Protein AF-A0A1G7DN32-F1 (afdb_monomer)

Structure (mmCIF, N/CA/C/O backbone):
data_AF-A0A1G7DN32-F1
#
_entry.id   AF-A0A1G7DN32-F1
#
loop_
_atom_site.group_PDB
_atom_site.id
_atom_site.type_symbol
_atom_site.label_atom_id
_atom_site.label_alt_id
_atom_site.label_comp_id
_atom_site.label_asym_id
_atom_site.label_entity_id
_atom_site.label_seq_id
_atom_site.pdbx_PDB_ins_code
_atom_site.Cartn_x
_atom_site.Cartn_y
_atom_site.Cartn_z
_atom_site.occupancy
_atom_site.B_iso_or_equiv
_atom_site.auth_seq_id
_atom_site.auth_comp_id
_atom_site.auth_asym_id
_atom_site.auth_atom_id
_atom_site.pdbx_PDB_model_num
ATOM 1 N N . MET A 1 1 ? -70.453 58.403 -15.074 1.00 38.66 1 MET A N 1
ATOM 2 C CA . MET A 1 1 ? -69.648 57.808 -16.164 1.00 38.66 1 MET A CA 1
ATOM 3 C C . MET A 1 1 ? -68.214 57.725 -15.660 1.00 38.66 1 MET A C 1
ATOM 5 O O . MET A 1 1 ? -67.715 58.755 -15.242 1.00 38.66 1 MET A O 1
ATOM 9 N N . VAL A 1 2 ? -67.699 56.536 -15.312 1.00 35.12 2 VAL A N 1
ATOM 10 C CA . VAL A 1 2 ? -66.774 55.696 -16.129 1.00 35.12 2 VAL A CA 1
ATOM 11 C C . VAL A 1 2 ? -65.652 56.561 -16.759 1.00 35.12 2 VAL A C 1
ATOM 13 O O . VAL A 1 2 ? -65.988 57.512 -17.446 1.00 35.12 2 VAL A O 1
ATOM 16 N N . LEU A 1 3 ? -64.338 56.387 -16.554 1.00 33.25 3 LEU A N 1
ATOM 17 C CA . LEU A 1 3 ? -63.475 55.205 -16.705 1.00 33.25 3 LEU A CA 1
ATOM 18 C C . LEU A 1 3 ? -62.097 55.410 -16.018 1.00 33.25 3 LEU A C 1
ATOM 20 O O . LEU A 1 3 ? -61.571 56.515 -15.982 1.00 33.25 3 LEU A O 1
ATOM 24 N N . LEU A 1 4 ? -61.547 54.281 -15.559 1.00 33.97 4 LEU A N 1
ATOM 25 C CA . LEU A 1 4 ? -60.169 53.758 -15.604 1.00 33.97 4 LEU A CA 1
ATOM 26 C C . LEU A 1 4 ? -58.939 54.683 -15.786 1.00 33.97 4 LEU A C 1
ATOM 28 O O . LEU A 1 4 ? -58.768 55.315 -16.821 1.00 33.97 4 LEU A O 1
ATOM 32 N N . ALA A 1 5 ? -57.942 54.461 -14.918 1.00 37.09 5 ALA A N 1
ATOM 33 C CA . ALA A 1 5 ? -56.571 54.144 -15.341 1.00 37.09 5 ALA A CA 1
ATOM 34 C C . ALA A 1 5 ? -56.019 53.012 -14.449 1.00 37.09 5 ALA A C 1
ATOM 36 O O . ALA A 1 5 ? -55.937 53.155 -13.231 1.00 37.09 5 ALA A O 1
ATOM 37 N N . GLY A 1 6 ? -55.742 51.855 -15.057 1.00 34.12 6 GLY A N 1
ATOM 38 C CA . GLY A 1 6 ? -55.310 50.632 -14.378 1.00 34.12 6 GLY A CA 1
ATOM 39 C C . GLY A 1 6 ? -53.829 50.647 -13.997 1.00 34.12 6 GLY A C 1
ATOM 40 O O . GLY A 1 6 ? -52.983 51.073 -14.781 1.00 34.12 6 GLY A O 1
ATOM 41 N N . LEU A 1 7 ? -53.532 50.136 -12.801 1.00 37.56 7 LEU A N 1
ATOM 42 C CA . LEU A 1 7 ? -52.182 49.845 -12.328 1.00 37.56 7 LEU A CA 1
ATOM 43 C C . LEU A 1 7 ? -51.889 48.358 -12.588 1.00 37.56 7 LEU A C 1
ATOM 45 O O . LEU A 1 7 ? -52.622 47.488 -12.119 1.00 37.56 7 LEU A O 1
ATOM 49 N N . VAL A 1 8 ? -50.828 48.064 -13.337 1.00 36.25 8 VAL A N 1
ATOM 50 C CA . VAL A 1 8 ? -50.313 46.701 -13.523 1.00 36.25 8 VAL A CA 1
ATOM 51 C C . VAL A 1 8 ? -49.500 46.329 -12.281 1.00 36.25 8 VAL A C 1
ATOM 53 O O . VAL A 1 8 ? -48.448 46.915 -12.039 1.00 36.25 8 VAL A O 1
ATOM 56 N N . ALA A 1 9 ? -49.978 45.363 -11.494 1.00 37.44 9 ALA A N 1
ATOM 57 C CA . ALA A 1 9 ? -49.204 44.733 -10.427 1.00 37.44 9 ALA A CA 1
ATOM 58 C C . ALA A 1 9 ? -48.604 43.419 -10.950 1.00 37.44 9 ALA A C 1
ATOM 60 O O . ALA A 1 9 ? -49.330 42.495 -11.318 1.00 37.44 9 ALA A O 1
ATOM 61 N N . ALA A 1 10 ? -47.274 43.353 -11.004 1.00 35.84 10 ALA A N 1
ATOM 62 C CA . ALA A 1 10 ? -46.533 42.147 -11.344 1.00 35.84 10 ALA A CA 1
ATOM 63 C C . ALA A 1 10 ? -46.595 41.140 -10.182 1.00 35.84 10 ALA A C 1
ATOM 65 O O . ALA A 1 10 ? -46.224 41.457 -9.052 1.00 35.84 10 ALA A O 1
ATOM 66 N N . VAL A 1 11 ? -47.052 39.921 -10.466 1.00 36.25 11 VAL A N 1
ATOM 67 C CA . VAL A 1 11 ? -47.020 38.788 -9.534 1.00 36.25 11 VAL A CA 1
ATOM 68 C C . VAL A 1 11 ? -45.642 38.130 -9.629 1.00 36.25 11 VAL A C 1
ATOM 70 O O . VAL A 1 11 ? -45.314 37.530 -10.648 1.00 36.25 11 VAL A O 1
ATOM 73 N N . MET A 1 12 ? -44.837 38.230 -8.570 1.00 38.03 12 MET A N 1
ATOM 74 C CA . MET A 1 12 ? -43.634 37.410 -8.391 1.00 38.03 12 MET A CA 1
ATOM 75 C C . MET A 1 12 ? -44.001 36.178 -7.561 1.00 38.03 12 MET A C 1
ATOM 77 O O . MET A 1 12 ? -44.261 36.282 -6.363 1.00 38.03 12 MET A O 1
ATOM 81 N N . ALA A 1 13 ? -44.034 35.009 -8.199 1.00 36.94 13 ALA A N 1
ATOM 82 C CA . ALA A 1 13 ? -44.123 33.728 -7.512 1.00 36.94 13 ALA A CA 1
ATOM 83 C C . ALA A 1 13 ? -42.731 33.347 -6.982 1.00 36.94 13 ALA A C 1
ATOM 85 O O . ALA A 1 13 ? -41.841 32.996 -7.755 1.00 36.94 13 ALA A O 1
ATOM 86 N N . ALA A 1 14 ? -42.533 33.427 -5.666 1.00 38.44 14 ALA A N 1
ATOM 87 C CA . ALA A 1 14 ? -41.352 32.880 -5.010 1.00 38.44 14 ALA A CA 1
ATOM 88 C C . ALA A 1 14 ? -41.547 31.369 -4.804 1.00 38.44 14 ALA A C 1
ATOM 90 O O . ALA A 1 14 ? -42.302 30.943 -3.931 1.00 38.44 14 ALA A O 1
ATOM 91 N N . ALA A 1 15 ? -40.878 30.555 -5.620 1.00 40.19 15 ALA A N 1
ATOM 92 C CA . ALA A 1 15 ? -40.738 29.127 -5.367 1.00 40.19 15 ALA A CA 1
ATOM 93 C C . ALA A 1 15 ? -39.712 28.929 -4.239 1.00 40.19 15 ALA A C 1
ATOM 95 O O . ALA A 1 15 ? -38.515 29.139 -4.429 1.00 40.19 15 ALA A O 1
ATOM 96 N N . GLY A 1 16 ? -40.186 28.562 -3.047 1.00 34.31 16 GLY A N 1
ATOM 97 C CA . GLY A 1 16 ? -39.323 28.161 -1.941 1.00 34.31 16 GLY A CA 1
ATOM 98 C C . GLY A 1 16 ? -38.655 26.822 -2.249 1.00 34.31 16 GLY A C 1
ATOM 99 O O . GLY A 1 16 ? -39.320 25.790 -2.288 1.00 34.31 16 GLY A O 1
ATOM 100 N N . LEU A 1 17 ? -37.339 26.835 -2.461 1.00 36.78 17 LEU A N 1
ATOM 101 C CA . LEU A 1 17 ? -36.508 25.634 -2.442 1.00 36.78 17 LEU A CA 1
ATOM 102 C C . LEU A 1 17 ? -36.405 25.147 -0.992 1.00 36.78 17 LEU A C 1
ATOM 104 O O . LEU A 1 17 ? -35.674 25.715 -0.183 1.00 36.78 17 LEU A O 1
ATOM 108 N N . ALA A 1 18 ? -37.158 24.101 -0.657 1.00 35.41 18 ALA A N 1
ATOM 109 C CA . ALA A 1 18 ? -36.925 23.341 0.560 1.00 35.41 18 ALA A CA 1
ATOM 110 C C . ALA A 1 18 ? -35.609 22.566 0.395 1.00 35.41 18 ALA A C 1
ATOM 112 O O . ALA A 1 18 ? -35.538 21.599 -0.363 1.00 35.41 18 ALA A O 1
ATOM 113 N N . PHE A 1 19 ? -34.557 23.000 1.089 1.00 33.25 19 PHE A N 1
ATOM 114 C CA . PHE A 1 19 ? -33.364 22.183 1.274 1.00 33.25 19 PHE A CA 1
ATOM 115 C C . PHE A 1 19 ? -33.751 20.973 2.130 1.00 33.25 19 PHE A C 1
ATOM 117 O O . PHE A 1 19 ? -34.013 21.107 3.325 1.00 33.25 19 PHE A O 1
ATOM 124 N N . LEU A 1 20 ? -33.808 19.789 1.521 1.00 32.69 20 LEU A N 1
ATOM 125 C CA . LEU A 1 20 ? -33.805 18.540 2.272 1.00 32.69 20 LEU A CA 1
ATOM 126 C C . LEU A 1 20 ? -32.431 18.425 2.937 1.00 32.69 20 LEU A C 1
ATOM 128 O O . LEU A 1 20 ? -31.426 18.211 2.259 1.00 32.69 20 LEU A O 1
ATOM 132 N N . ALA A 1 21 ? -32.380 18.618 4.256 1.00 34.72 21 ALA A N 1
ATOM 133 C CA . ALA A 1 21 ? -31.205 18.256 5.035 1.00 34.72 21 ALA A CA 1
ATOM 134 C C . ALA A 1 21 ? -30.912 16.761 4.802 1.00 34.72 21 ALA A C 1
ATOM 136 O O . ALA A 1 21 ? -31.859 15.967 4.770 1.00 34.72 21 ALA A O 1
ATOM 137 N N . PRO A 1 22 ? -29.642 16.355 4.624 1.00 36.84 22 PRO A N 1
ATOM 138 C CA . PRO A 1 22 ? -29.310 14.946 4.491 1.00 36.84 22 PRO A CA 1
ATOM 139 C C . PRO A 1 22 ? -29.808 14.208 5.736 1.00 36.84 22 PRO A C 1
ATOM 141 O O . PRO A 1 22 ? -29.465 14.562 6.864 1.00 36.84 22 PRO A O 1
ATOM 144 N N . THR A 1 23 ? -30.664 13.207 5.537 1.00 39.03 23 THR A N 1
ATOM 145 C CA . THR A 1 23 ? -31.135 12.345 6.619 1.00 39.03 23 THR A CA 1
ATOM 146 C C . THR A 1 23 ? -29.942 11.578 7.168 1.00 39.03 23 THR A C 1
ATOM 148 O O . THR A 1 23 ? -29.306 10.828 6.426 1.00 39.03 23 THR A O 1
ATOM 151 N N . ALA A 1 24 ? -29.629 11.780 8.447 1.00 48.38 24 ALA A N 1
ATOM 152 C CA . ALA A 1 24 ? -28.578 11.035 9.121 1.00 48.38 24 ALA A CA 1
ATOM 153 C C . ALA A 1 24 ? -28.896 9.532 9.050 1.00 48.38 24 ALA A C 1
ATOM 155 O O . ALA A 1 24 ? -30.001 9.109 9.398 1.00 48.38 24 ALA A O 1
ATOM 156 N N . ALA A 1 25 ? -27.951 8.738 8.551 1.00 45.75 25 ALA A N 1
ATOM 157 C CA . ALA A 1 25 ? -28.085 7.289 8.502 1.00 45.75 25 ALA A CA 1
ATOM 158 C C . ALA A 1 25 ? -27.610 6.690 9.832 1.00 45.75 25 ALA A C 1
ATOM 160 O O . ALA A 1 25 ? -26.737 7.252 10.499 1.00 45.75 25 ALA A O 1
ATOM 161 N N . ASN A 1 26 ? -28.171 5.544 10.221 1.00 54.31 26 ASN A N 1
ATOM 162 C CA . ASN A 1 26 ? -27.610 4.775 11.330 1.00 54.31 26 ASN A CA 1
ATOM 163 C C . ASN A 1 26 ? -26.174 4.373 10.976 1.00 54.31 26 ASN A C 1
ATOM 165 O O . ASN A 1 26 ? -25.931 3.854 9.886 1.00 54.31 26 ASN A O 1
ATOM 169 N N . ALA A 1 27 ? -25.248 4.615 11.899 1.00 56.66 27 ALA A N 1
ATOM 170 C CA . ALA A 1 27 ? -23.854 4.229 11.739 1.00 56.66 27 ALA A CA 1
ATOM 171 C C . ALA A 1 27 ? -23.726 2.702 11.607 1.00 56.66 27 ALA A C 1
ATOM 173 O O . ALA A 1 27 ? -24.374 1.952 12.347 1.00 56.66 27 ALA A O 1
ATOM 174 N N . ALA A 1 28 ? -22.871 2.234 10.694 1.00 64.44 28 ALA A N 1
ATOM 175 C CA . ALA A 1 28 ? -22.525 0.818 10.577 1.00 64.44 28 ALA A CA 1
ATOM 176 C C . ALA A 1 28 ? -21.510 0.446 11.673 1.00 64.44 28 ALA A C 1
ATOM 178 O O . ALA A 1 28 ? -20.309 0.346 11.436 1.00 64.44 28 ALA A O 1
ATOM 179 N N . ILE A 1 29 ? -22.004 0.289 12.899 1.00 81.31 29 ILE A N 1
ATOM 180 C CA . ILE A 1 29 ? -21.200 -0.071 14.068 1.00 81.31 29 ILE A CA 1
ATOM 181 C C . ILE A 1 29 ? -20.890 -1.573 14.058 1.00 81.31 29 ILE A C 1
ATOM 183 O O . ILE A 1 29 ? -21.803 -2.398 14.053 1.00 81.31 29 ILE A O 1
ATOM 187 N N . ASP A 1 30 ? -19.607 -1.939 14.122 1.00 80.69 30 ASP A N 1
ATOM 188 C CA . ASP A 1 30 ? -19.180 -3.319 14.367 1.00 80.69 30 ASP A CA 1
ATOM 189 C C . ASP A 1 30 ? -19.157 -3.591 15.874 1.00 80.69 30 ASP A C 1
ATOM 191 O O . ASP A 1 3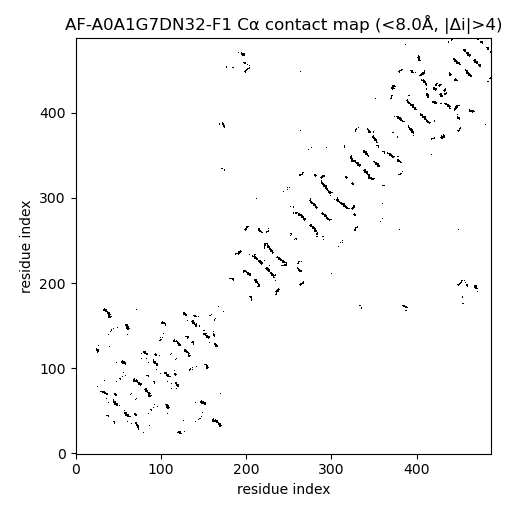0 ? -18.254 -3.182 16.605 1.00 80.69 30 ASP A O 1
ATOM 195 N N . THR A 1 31 ? -20.159 -4.321 16.357 1.00 85.69 31 THR A N 1
ATOM 196 C CA . THR A 1 31 ? -20.294 -4.674 17.777 1.00 85.69 31 THR A CA 1
ATOM 197 C C . THR A 1 31 ? -19.224 -5.653 18.277 1.00 85.69 31 THR A C 1
ATOM 199 O O . THR A 1 31 ? -19.143 -5.908 19.479 1.00 85.69 31 THR A O 1
ATOM 202 N N . ASN A 1 32 ? -18.400 -6.219 17.387 1.00 76.56 32 ASN A N 1
ATOM 203 C CA . ASN A 1 32 ? -17.268 -7.073 17.759 1.00 76.56 32 ASN A CA 1
ATOM 204 C C . ASN A 1 32 ? -15.972 -6.278 17.978 1.00 76.56 32 ASN A C 1
ATOM 206 O O . ASN A 1 32 ? -15.017 -6.816 18.544 1.00 76.56 32 ASN A O 1
ATOM 210 N N . ALA A 1 33 ? -15.935 -5.008 17.570 1.00 78.50 33 ALA A N 1
ATOM 211 C CA . ALA A 1 33 ? -14.782 -4.137 17.729 1.00 78.50 33 ALA A CA 1
ATOM 212 C C . ALA A 1 33 ? -14.848 -3.321 19.032 1.00 78.50 33 ALA A C 1
ATOM 214 O O . ALA A 1 33 ? -15.914 -3.004 19.562 1.00 78.50 33 ALA A O 1
ATOM 215 N N . ASN A 1 34 ? -13.675 -2.954 19.549 1.00 84.69 34 ASN A N 1
ATOM 216 C CA . ASN A 1 34 ? -13.550 -1.832 20.481 1.00 84.69 34 ASN A CA 1
ATOM 217 C C . ASN A 1 34 ? -13.153 -0.599 19.667 1.00 84.69 34 ASN A C 1
ATOM 219 O O . ASN A 1 34 ? -12.606 -0.750 18.584 1.00 84.69 34 ASN A O 1
ATOM 223 N N . TYR A 1 35 ? -13.383 0.598 20.180 1.00 92.31 35 TYR A N 1
ATOM 224 C CA . TYR A 1 35 ? -13.166 1.868 19.503 1.00 92.31 35 TYR A CA 1
ATOM 225 C C . TYR A 1 35 ? -12.522 2.876 20.449 1.00 92.31 35 TYR A C 1
ATOM 227 O O . TYR A 1 35 ? -12.840 2.910 21.637 1.00 92.31 35 TYR A O 1
ATOM 235 N N . VAL A 1 36 ? -11.663 3.729 19.903 1.00 93.00 36 VAL A N 1
ATOM 236 C CA . VAL A 1 36 ? -11.293 5.018 20.490 1.00 93.00 36 VAL A CA 1
ATOM 237 C C . VAL A 1 36 ? -12.192 6.074 19.854 1.00 93.00 36 VAL A C 1
ATOM 239 O O . VAL A 1 36 ? -12.296 6.138 18.626 1.00 93.00 36 VAL A O 1
ATOM 242 N N . LEU A 1 37 ? -12.866 6.873 20.682 1.00 97.12 37 LEU A N 1
ATOM 243 C CA . LEU A 1 37 ? -13.773 7.926 20.229 1.00 97.12 37 LEU A CA 1
ATOM 244 C C . LEU A 1 37 ? -13.088 9.279 20.377 1.00 97.12 37 LEU A C 1
ATOM 246 O O . LEU A 1 37 ? -12.858 9.730 21.498 1.00 97.12 37 LEU A O 1
ATOM 250 N N . THR A 1 38 ? -12.783 9.922 19.256 1.00 94.38 38 THR A N 1
ATOM 251 C CA . THR A 1 38 ? -12.077 11.207 19.215 1.00 94.38 38 THR A CA 1
ATOM 252 C C . THR A 1 38 ? -13.065 12.336 18.964 1.00 94.38 38 THR A C 1
ATOM 254 O O . THR A 1 38 ? -13.769 12.326 17.955 1.00 94.38 38 THR A O 1
ATOM 257 N N . SER A 1 39 ? -13.105 13.327 19.850 1.00 93.56 39 SER A N 1
ATOM 258 C CA . SER A 1 39 ? -13.889 14.550 19.670 1.00 93.56 39 SER A CA 1
ATOM 259 C C . SER A 1 39 ? -13.455 15.287 18.403 1.00 93.56 39 SER A C 1
ATOM 261 O O . SER A 1 39 ? -12.276 15.612 18.243 1.00 93.56 39 SER A O 1
ATOM 263 N N . ARG A 1 40 ? -14.404 15.608 17.515 1.00 94.38 40 ARG A N 1
ATOM 264 C CA . ARG A 1 40 ? -14.138 16.441 16.331 1.00 94.38 40 ARG A CA 1
ATOM 265 C C . ARG A 1 40 ? -13.705 17.855 16.721 1.00 94.38 40 ARG A C 1
ATOM 267 O O . ARG A 1 40 ? -12.957 18.485 15.983 1.00 94.38 40 ARG A O 1
ATOM 274 N N . HIS A 1 41 ? -14.189 18.356 17.856 1.00 90.44 41 HIS A N 1
ATOM 275 C CA . HIS A 1 41 ? -13.895 19.706 18.334 1.00 90.44 41 HIS A CA 1
ATOM 276 C C . HIS A 1 41 ? -12.476 19.855 18.884 1.00 90.44 41 HIS A C 1
ATOM 278 O O . HIS A 1 41 ? -11.766 20.781 18.507 1.00 90.44 41 HIS A O 1
ATOM 284 N N . SER A 1 42 ? -12.061 18.955 19.776 1.00 84.69 42 SER A N 1
ATOM 285 C CA . SER A 1 42 ? -10.810 19.099 20.535 1.00 84.69 42 SER A CA 1
ATOM 286 C C . SER A 1 42 ? -9.685 18.175 20.068 1.00 84.69 42 SER A C 1
ATOM 288 O O . SER A 1 42 ? -8.533 18.404 20.423 1.00 84.69 42 SER A O 1
ATOM 290 N N . GLY A 1 43 ? -9.994 17.108 19.324 1.00 86.38 43 GLY A N 1
ATOM 291 C CA . GLY A 1 43 ? -9.039 16.043 19.001 1.00 86.38 43 GLY A CA 1
ATOM 292 C C . GLY A 1 43 ? -8.691 15.124 20.181 1.00 86.38 43 GLY A C 1
ATOM 293 O O . GLY A 1 43 ? -7.915 14.185 20.012 1.00 86.38 43 GLY A O 1
ATOM 294 N N . LEU A 1 44 ? -9.263 15.363 21.366 1.00 91.75 44 LEU A N 1
ATOM 295 C CA . LEU A 1 44 ? -9.092 14.523 22.551 1.00 91.75 44 LEU A CA 1
ATOM 296 C C . LEU A 1 44 ? -10.051 13.331 22.520 1.00 91.75 44 LEU A C 1
ATOM 298 O O . LEU A 1 44 ? -11.080 13.358 21.838 1.00 91.75 44 LEU A O 1
ATOM 302 N N . VAL A 1 45 ? -9.714 12.278 23.261 1.00 97.88 45 VAL A N 1
ATOM 303 C CA . VAL A 1 45 ? -10.452 11.010 23.230 1.00 97.88 45 VAL A CA 1
ATOM 304 C C . VAL A 1 45 ? -11.287 10.811 24.481 1.00 97.88 45 VAL A C 1
ATOM 306 O O . VAL A 1 45 ? -10.949 11.339 25.537 1.00 97.88 45 VAL A O 1
ATOM 309 N N . PHE A 1 46 ? -12.359 10.029 24.369 1.00 98.50 46 PHE A N 1
ATOM 310 C CA . PHE A 1 46 ? -13.092 9.533 25.532 1.00 98.50 46 PHE A CA 1
ATOM 311 C C . PHE A 1 46 ? -12.155 8.819 26.504 1.00 98.50 46 PHE A C 1
ATOM 313 O O . PHE A 1 46 ? -11.346 7.985 26.100 1.00 98.50 46 PHE A O 1
ATOM 320 N N . ASP A 1 47 ? -12.309 9.121 27.787 1.00 98.50 47 ASP A N 1
ATOM 321 C CA . ASP A 1 47 ? -11.522 8.552 28.870 1.00 98.50 47 ASP A CA 1
ATOM 322 C C . ASP A 1 47 ? -12.400 8.434 30.126 1.00 98.50 47 ASP A C 1
ATOM 324 O O . ASP A 1 47 ? -13.163 9.345 30.459 1.00 98.50 47 ASP A O 1
ATOM 328 N N . ILE A 1 48 ? -12.340 7.283 30.796 1.00 98.56 48 ILE A N 1
ATOM 329 C CA . ILE A 1 48 ? -12.926 7.124 32.129 1.00 98.56 48 ILE A CA 1
ATOM 330 C C . ILE A 1 48 ? -11.956 7.688 33.163 1.00 98.56 48 ILE A C 1
ATOM 332 O O . ILE A 1 48 ? -10.881 7.117 33.364 1.00 98.56 48 ILE A O 1
ATOM 336 N N . ASP A 1 49 ? -12.381 8.747 33.855 1.00 97.81 49 ASP A N 1
ATOM 337 C CA . ASP A 1 49 ? -11.531 9.525 34.755 1.00 97.81 49 ASP A CA 1
ATOM 338 C C . ASP A 1 49 ? -10.797 8.650 35.787 1.00 97.81 49 ASP A C 1
ATOM 340 O O . ASP A 1 49 ? -11.369 7.760 36.434 1.00 97.81 49 ASP A O 1
ATOM 344 N N . GLY A 1 50 ? -9.487 8.877 35.888 1.00 92.88 50 GLY A N 1
ATOM 345 C CA . GLY A 1 50 ? -8.567 8.117 36.732 1.00 92.88 50 GLY A CA 1
ATOM 346 C C . GLY A 1 50 ? -8.483 6.618 36.421 1.00 92.88 50 GLY A C 1
ATOM 347 O O . GLY A 1 50 ? -8.029 5.864 37.281 1.00 92.88 50 GLY A O 1
ATOM 348 N N . ALA A 1 51 ? -8.959 6.166 35.253 1.00 92.88 51 ALA A N 1
ATOM 349 C CA . ALA A 1 51 ? -9.171 4.753 34.932 1.00 92.88 51 ALA A CA 1
ATOM 350 C C . ALA A 1 51 ? -9.950 4.010 36.034 1.00 92.88 51 ALA A C 1
ATOM 352 O O . ALA A 1 51 ? -9.720 2.830 36.296 1.00 92.88 51 ALA A O 1
ATOM 353 N N . SER A 1 52 ? -10.868 4.699 36.717 1.00 97.12 52 SER A N 1
ATOM 354 C CA . SER A 1 52 ? -11.651 4.107 37.797 1.00 97.12 52 SER A CA 1
ATOM 355 C C . SER A 1 52 ? -12.491 2.939 37.277 1.00 97.12 52 SER A C 1
ATOM 357 O O . SER A 1 52 ? -12.995 2.963 36.154 1.00 97.12 52 SER A O 1
ATOM 359 N N . ALA A 1 53 ? -12.669 1.900 38.092 1.00 93.75 53 ALA A N 1
ATOM 360 C CA . ALA A 1 53 ? -13.594 0.803 37.803 1.00 93.75 53 ALA A CA 1
ATOM 361 C C . ALA A 1 53 ? -14.929 0.952 38.550 1.00 93.75 53 ALA A C 1
ATOM 363 O O . ALA A 1 53 ? -15.764 0.054 38.467 1.00 93.75 53 ALA A O 1
ATOM 364 N N . ASN A 1 54 ? -15.138 2.042 39.291 1.00 97.00 54 ASN A N 1
ATOM 365 C CA . ASN A 1 54 ? -16.335 2.247 40.104 1.00 97.00 54 ASN A CA 1
ATOM 366 C C . ASN A 1 54 ? -17.497 2.820 39.283 1.00 97.00 54 ASN A C 1
ATOM 368 O O . ASN A 1 54 ? -17.285 3.547 38.309 1.00 97.00 54 ASN A O 1
ATOM 372 N N . ASP A 1 55 ? -18.714 2.505 39.726 1.00 98.06 55 ASP A N 1
ATOM 373 C CA . ASP A 1 55 ? -19.934 3.201 39.307 1.00 98.06 55 ASP A CA 1
ATOM 374 C C . ASP A 1 55 ? -19.828 4.696 39.649 1.00 98.06 55 ASP A C 1
ATOM 376 O O . ASP A 1 55 ? -19.198 5.079 40.643 1.00 98.06 55 ASP A O 1
ATOM 380 N N . GLY A 1 56 ? -20.385 5.547 38.793 1.00 97.31 56 GLY A N 1
ATOM 381 C CA . GLY A 1 56 ? -20.341 6.999 38.933 1.00 97.31 56 GLY A CA 1
ATOM 382 C C . GLY A 1 56 ? -19.034 7.661 38.491 1.00 97.31 56 GLY A C 1
ATOM 383 O O . GLY A 1 56 ? -18.932 8.885 38.585 1.00 97.31 56 GLY A O 1
ATOM 384 N N . ALA A 1 57 ? -18.037 6.912 38.000 1.00 98.38 57 ALA A N 1
ATOM 385 C CA . ALA A 1 57 ? -16.835 7.533 37.442 1.00 98.38 57 ALA A CA 1
ATOM 386 C C . ALA A 1 57 ? -17.179 8.305 36.159 1.00 98.38 57 ALA A C 1
ATOM 388 O O . ALA A 1 57 ? -17.846 7.776 35.265 1.00 98.38 57 ALA A O 1
ATOM 389 N N . GLY A 1 58 ? -16.730 9.558 36.087 1.00 98.50 58 GLY A N 1
ATOM 390 C CA . GLY A 1 58 ? -17.051 10.468 34.994 1.00 98.50 58 GLY A CA 1
ATOM 391 C C . GLY A 1 58 ? -16.400 10.065 33.676 1.00 98.50 58 GLY A C 1
ATOM 392 O O . GLY A 1 58 ? -15.243 9.645 33.640 1.00 98.50 58 GLY A O 1
ATOM 393 N N . LEU A 1 59 ? -17.142 10.247 32.587 1.00 98.75 59 LEU A N 1
ATOM 394 C CA . LEU A 1 59 ? -16.571 10.297 31.253 1.00 98.75 59 LEU A CA 1
ATOM 395 C C . LEU A 1 59 ? -16.003 11.699 31.010 1.00 98.75 59 LEU A C 1
ATOM 397 O O . LEU A 1 59 ? -16.711 12.708 31.102 1.00 98.75 59 LEU A O 1
ATOM 401 N N . ILE A 1 60 ? -14.726 11.754 30.670 1.00 98.81 60 ILE A N 1
ATOM 402 C CA . ILE A 1 60 ? -14.005 12.975 30.323 1.00 98.81 60 ILE A CA 1
ATOM 403 C C . ILE A 1 60 ? -13.384 12.827 28.931 1.00 98.81 60 ILE A C 1
ATOM 405 O O . ILE A 1 60 ? -13.393 11.749 28.334 1.00 98.81 60 ILE A O 1
ATOM 409 N N . GLN A 1 61 ? -12.843 13.922 28.408 1.00 97.81 61 GLN A N 1
ATOM 410 C CA . GLN A 1 61 ? -11.892 13.881 27.307 1.00 97.81 61 GLN A CA 1
ATOM 411 C C . GLN A 1 61 ? -10.459 13.953 27.844 1.00 97.81 61 GLN A C 1
ATOM 413 O O . GLN A 1 61 ? -10.165 14.742 28.746 1.00 97.81 61 GLN A O 1
ATOM 418 N N . TRP A 1 62 ? -9.550 13.171 27.272 1.00 95.38 62 TRP A N 1
ATOM 419 C CA . TRP A 1 62 ? -8.142 13.159 27.661 1.00 95.38 62 TRP A CA 1
ATOM 420 C C . TRP A 1 62 ? -7.214 13.005 26.456 1.00 95.38 62 TRP A C 1
ATOM 422 O O . TRP A 1 62 ? -7.645 12.705 25.339 1.00 95.38 62 TRP A O 1
ATOM 432 N N . ASN A 1 63 ? -5.917 13.219 26.685 1.00 83.44 63 ASN A N 1
ATOM 433 C CA . ASN A 1 63 ? -4.891 12.920 25.692 1.00 83.44 63 ASN A CA 1
ATOM 434 C C . ASN A 1 63 ? -4.926 11.432 25.347 1.00 83.44 63 ASN A C 1
ATOM 436 O O . ASN A 1 63 ? -4.996 10.584 26.240 1.00 83.44 63 ASN A O 1
ATOM 440 N N . ARG A 1 64 ? -4.837 11.109 24.057 1.00 88.75 64 ARG A N 1
ATOM 441 C CA . ARG A 1 64 ? -4.818 9.721 23.605 1.00 88.75 64 ARG A CA 1
ATOM 442 C C . ARG A 1 64 ? -3.554 9.019 24.100 1.00 88.75 64 ARG A C 1
ATOM 444 O O . ARG A 1 64 ? -2.443 9.434 23.789 1.00 88.75 64 ARG A O 1
ATOM 451 N N . THR A 1 65 ? -3.749 7.951 24.861 1.00 76.56 65 THR A N 1
ATOM 452 C CA . THR A 1 65 ? -2.704 7.038 25.349 1.00 76.56 65 THR A CA 1
ATOM 453 C C . THR A 1 65 ? -2.923 5.605 24.865 1.00 76.56 65 THR A C 1
ATOM 455 O O . THR A 1 65 ? -2.096 4.739 25.132 1.00 76.56 65 THR A O 1
ATOM 458 N N . ASP A 1 66 ? -4.059 5.347 24.203 1.00 79.69 66 ASP A N 1
ATOM 459 C CA . ASP A 1 66 ? -4.540 4.014 23.826 1.00 79.69 66 ASP A CA 1
ATOM 460 C C . ASP A 1 66 ? -4.676 3.049 25.021 1.00 79.69 66 ASP A C 1
ATOM 462 O O . ASP A 1 66 ? -4.807 1.836 24.840 1.00 79.69 66 ASP A O 1
ATOM 466 N N . ALA A 1 67 ? -4.713 3.570 26.252 1.00 77.56 67 ALA A N 1
ATOM 467 C CA . ALA A 1 67 ? -4.989 2.789 27.448 1.00 77.56 67 ALA A CA 1
ATOM 468 C C . ALA A 1 67 ? -6.404 2.188 27.406 1.00 77.56 67 ALA A C 1
ATOM 470 O O . ALA A 1 67 ? -7.319 2.709 26.770 1.00 77.56 67 ALA A O 1
ATOM 471 N N . VAL A 1 68 ? -6.612 1.072 28.107 1.00 81.88 68 VAL A N 1
ATOM 472 C CA . VAL A 1 68 ? -7.876 0.313 28.047 1.00 81.88 68 VAL A CA 1
ATOM 473 C C . VAL A 1 68 ? -9.100 1.096 28.545 1.00 81.88 68 VAL A C 1
ATOM 475 O O . VAL A 1 68 ? -10.220 0.770 28.156 1.00 81.88 68 VAL A O 1
ATOM 478 N N . ASN A 1 69 ? -8.916 2.129 29.375 1.00 93.38 69 ASN A N 1
ATOM 479 C CA . ASN A 1 69 ? -9.976 3.038 29.836 1.00 93.38 69 ASN A CA 1
ATOM 480 C C . ASN A 1 69 ? -10.405 4.067 28.771 1.00 93.38 69 ASN A C 1
ATOM 482 O O . ASN A 1 69 ? -11.427 4.721 28.959 1.00 93.38 69 ASN A O 1
ATOM 486 N N . GLN A 1 70 ? -9.674 4.169 27.655 1.00 97.75 70 GLN A N 1
ATOM 487 C CA . GLN A 1 70 ? -10.003 5.000 26.485 1.00 97.75 70 GLN A CA 1
ATOM 488 C C . GLN A 1 70 ? -10.657 4.204 25.345 1.00 97.75 70 GLN A C 1
ATOM 490 O O . GLN A 1 70 ? -10.829 4.701 24.232 1.00 97.75 70 GLN A O 1
ATOM 495 N N . GLN A 1 71 ? -10.988 2.938 25.599 1.00 96.06 71 GLN A N 1
ATOM 496 C CA . GLN A 1 71 ? -11.473 2.009 24.591 1.00 96.06 71 GLN A CA 1
ATOM 497 C C . GLN A 1 71 ? -12.881 1.547 24.940 1.00 96.06 71 GLN A C 1
ATOM 499 O O . GLN A 1 71 ? -13.143 1.119 26.065 1.00 96.06 71 GLN A O 1
ATOM 504 N N . PHE A 1 72 ? -13.782 1.600 23.966 1.00 97.75 72 PHE A N 1
ATOM 505 C CA . PHE A 1 72 ? -15.201 1.339 24.168 1.00 97.75 72 PHE A CA 1
ATOM 506 C C . PHE A 1 72 ? -15.750 0.441 23.071 1.00 97.75 72 PHE A C 1
ATOM 508 O O . PHE A 1 72 ? -15.424 0.621 21.906 1.00 97.75 72 PHE A O 1
ATOM 515 N N . ARG A 1 73 ? -16.621 -0.504 23.407 1.00 93.88 73 ARG A N 1
ATOM 516 C CA . ARG A 1 73 ? -17.368 -1.287 22.415 1.00 93.88 73 ARG A CA 1
ATOM 517 C C . ARG A 1 73 ? -18.850 -0.980 22.489 1.00 93.88 73 ARG A C 1
ATOM 519 O O . ARG A 1 73 ? -19.365 -0.600 23.540 1.00 93.88 73 ARG A O 1
ATOM 526 N N . PHE A 1 74 ? -19.542 -1.205 21.387 1.00 96.44 74 PHE A N 1
ATOM 527 C CA . PHE A 1 74 ? -20.983 -1.033 21.316 1.00 96.44 74 PHE A CA 1
ATOM 528 C C . PHE A 1 74 ? -21.672 -2.376 21.523 1.00 96.44 74 PHE A C 1
ATOM 530 O O . PHE A 1 74 ? -21.390 -3.347 20.826 1.00 96.44 74 PHE A O 1
ATOM 537 N N . VAL A 1 75 ? -22.575 -2.429 22.496 1.00 92.50 75 VAL A N 1
ATOM 538 C CA . VAL A 1 75 ? -23.394 -3.605 22.785 1.00 92.50 75 VAL A CA 1
ATOM 539 C C . VAL A 1 75 ? -24.814 -3.307 22.336 1.00 92.50 75 VAL A C 1
ATOM 541 O O . VAL A 1 75 ? -25.431 -2.377 22.858 1.00 92.50 75 VAL A O 1
ATOM 544 N N . ASP A 1 76 ? -25.331 -4.089 21.390 1.00 92.44 76 ASP A N 1
ATOM 545 C CA . ASP A 1 76 ? -26.705 -3.940 20.905 1.00 92.44 76 ASP A CA 1
ATOM 546 C C . ASP A 1 76 ? -27.712 -4.015 22.073 1.00 92.44 76 ASP A C 1
ATOM 548 O O . ASP A 1 76 ? -27.612 -4.858 22.977 1.00 92.44 76 ASP A O 1
ATOM 552 N N . ALA A 1 77 ? -28.651 -3.073 22.085 1.00 91.94 77 ALA A N 1
ATOM 553 C CA . ALA A 1 77 ? -29.762 -2.988 23.028 1.00 91.94 77 ALA A CA 1
ATOM 554 C C . ALA A 1 77 ? -31.130 -3.159 22.335 1.00 91.94 77 ALA A C 1
ATOM 556 O O . ALA A 1 77 ? -32.168 -3.076 22.997 1.00 91.94 77 ALA A O 1
ATOM 557 N N . GLY A 1 78 ? -31.135 -3.430 21.025 1.00 88.69 78 GLY A N 1
ATOM 558 C CA . GLY A 1 78 ? -32.313 -3.606 20.186 1.00 88.69 78 GLY A CA 1
ATOM 559 C C . GLY A 1 78 ? -32.910 -2.285 19.698 1.00 88.69 78 GLY A C 1
ATOM 560 O O . GLY A 1 78 ? -32.750 -1.228 20.306 1.00 88.69 78 GLY A O 1
ATOM 561 N N . GLY A 1 79 ? -33.638 -2.338 18.578 1.00 88.50 79 GLY A N 1
ATOM 562 C CA . GLY A 1 79 ? -34.387 -1.188 18.052 1.00 88.50 79 GLY A CA 1
ATOM 563 C C . GLY A 1 79 ? -33.523 -0.007 17.590 1.00 88.50 79 GLY A C 1
ATOM 564 O O . GLY A 1 79 ? -34.008 1.119 17.600 1.00 88.50 79 GLY A O 1
ATOM 565 N N . GLY A 1 80 ? -32.260 -0.253 17.218 1.00 88.81 80 GLY A N 1
ATOM 566 C CA . GLY A 1 80 ? -31.311 0.782 16.783 1.00 88.81 80 GLY A CA 1
ATOM 567 C C . GLY A 1 80 ? -30.554 1.480 17.919 1.00 88.81 80 GLY A C 1
ATOM 568 O O . GLY A 1 80 ? -29.882 2.481 17.676 1.00 88.81 80 GLY A O 1
ATOM 569 N N . TYR A 1 81 ? -30.658 0.970 19.148 1.00 96.25 81 TYR A N 1
ATOM 570 C CA . TYR A 1 81 ? -29.955 1.502 20.312 1.00 96.25 81 TYR A CA 1
ATOM 571 C C . TYR A 1 81 ? -28.768 0.628 20.709 1.00 96.25 81 TYR A C 1
ATOM 573 O O . TYR A 1 81 ? -28.821 -0.597 20.627 1.00 96.25 81 TYR A O 1
ATOM 581 N N . TYR A 1 82 ? -27.736 1.268 21.246 1.00 97.56 82 TYR A N 1
ATOM 582 C CA . TYR A 1 82 ? -26.537 0.629 21.767 1.00 97.56 82 TYR A CA 1
ATOM 583 C C . TYR A 1 82 ? -26.268 1.073 23.199 1.00 97.56 82 TYR A C 1
ATOM 585 O O . TYR A 1 82 ? -26.539 2.210 23.583 1.00 97.56 82 TYR A O 1
ATOM 593 N N . ARG A 1 83 ? -25.656 0.192 23.981 1.00 98.31 83 ARG A N 1
ATOM 594 C CA . ARG A 1 83 ? -24.932 0.561 25.196 1.00 98.31 83 ARG A CA 1
ATOM 595 C C . ARG A 1 83 ? -23.458 0.714 24.848 1.00 98.31 83 ARG A C 1
ATOM 597 O O . ARG A 1 83 ? -22.879 -0.179 24.231 1.00 98.31 83 ARG A O 1
ATOM 604 N N . ILE A 1 84 ? -22.849 1.821 25.256 1.00 98.50 84 ILE A N 1
ATOM 605 C CA . ILE A 1 84 ? -21.425 2.084 25.024 1.00 98.50 84 ILE A CA 1
ATOM 606 C C . ILE A 1 84 ? -20.661 1.551 26.233 1.00 98.50 84 ILE A C 1
ATOM 608 O O . ILE A 1 84 ? -20.761 2.115 27.318 1.00 98.50 84 ILE A O 1
ATOM 612 N N . GLN A 1 85 ? -19.956 0.435 26.075 1.00 97.75 85 GLN A N 1
ATOM 613 C CA . GLN A 1 85 ? -19.299 -0.283 27.163 1.00 97.75 85 GLN A CA 1
ATOM 614 C C . GLN A 1 85 ? -17.801 0.019 27.195 1.00 97.75 85 GLN A C 1
ATOM 616 O O . GLN A 1 85 ? -17.114 -0.205 26.202 1.00 97.75 85 GLN A O 1
ATOM 621 N N . SER A 1 86 ? -17.278 0.460 28.338 1.00 95.94 86 SER A N 1
ATOM 622 C CA . SER A 1 86 ? -15.836 0.607 28.553 1.00 95.94 86 SER A CA 1
ATOM 623 C C . SER A 1 86 ? -15.150 -0.762 28.551 1.00 95.94 86 SER A C 1
ATOM 625 O O . SER A 1 86 ? -15.577 -1.682 29.256 1.00 95.94 86 SER A O 1
ATOM 627 N N . ARG A 1 87 ? -14.064 -0.899 27.782 1.00 91.81 87 ARG A N 1
ATOM 628 C CA . ARG A 1 87 ? -13.254 -2.124 27.702 1.00 91.81 87 ARG A CA 1
ATOM 629 C C . ARG A 1 87 ? -12.562 -2.432 29.027 1.00 91.81 87 ARG A C 1
ATOM 631 O O . ARG A 1 87 ? -12.430 -3.599 29.378 1.00 91.81 87 ARG A O 1
ATOM 638 N N . HIS A 1 88 ? -12.129 -1.397 29.747 1.00 87.50 88 HIS A N 1
ATOM 639 C CA . HIS A 1 88 ? -11.435 -1.528 31.026 1.00 87.50 88 HIS A CA 1
ATOM 640 C C . HIS A 1 88 ? -12.318 -2.150 32.116 1.00 87.50 88 HIS A C 1
ATOM 642 O O . HIS A 1 88 ? -11.921 -3.121 32.754 1.00 87.50 88 HIS A O 1
ATOM 648 N N . SER A 1 89 ? -13.512 -1.598 32.333 1.00 94.25 89 SER A N 1
ATOM 649 C CA . SER A 1 89 ? -14.358 -1.952 33.480 1.00 94.25 89 SER A CA 1
ATOM 650 C C . SER A 1 89 ? -15.508 -2.901 33.140 1.00 94.25 89 SER A C 1
ATOM 652 O O . SER A 1 89 ? -16.129 -3.459 34.045 1.00 94.25 89 SER A O 1
ATOM 654 N N . GLY A 1 90 ? -15.859 -3.040 31.857 1.00 91.88 90 GLY A N 1
ATOM 655 C CA . GLY A 1 90 ? -17.080 -3.718 31.421 1.00 91.88 90 GLY A CA 1
ATOM 656 C C . GLY A 1 90 ? -18.374 -2.965 31.771 1.00 91.88 90 GLY A C 1
ATOM 657 O O . GLY A 1 90 ? -19.462 -3.502 31.560 1.00 91.88 90 GLY A O 1
ATOM 658 N N . LYS A 1 91 ? -18.294 -1.737 32.292 1.00 98.06 91 LYS A N 1
ATOM 659 C CA . LYS A 1 91 ? -19.452 -0.881 32.597 1.00 98.06 91 LYS A CA 1
ATOM 660 C C . LYS A 1 91 ? -19.884 -0.076 31.380 1.00 98.06 91 LYS A C 1
ATOM 662 O O . LYS A 1 91 ? -19.128 0.043 30.417 1.00 98.06 91 LYS A O 1
ATOM 667 N N . VAL A 1 92 ? -21.104 0.453 31.402 1.00 98.81 92 VAL A N 1
ATOM 668 C CA . VAL A 1 92 ? -21.693 1.180 30.268 1.00 98.81 92 VAL A CA 1
ATOM 669 C C . VAL A 1 92 ? -21.905 2.649 30.592 1.00 98.81 92 VAL A C 1
ATOM 671 O O . VAL A 1 92 ? -22.137 2.999 31.744 1.00 98.81 92 VAL A O 1
ATOM 674 N N . LEU A 1 93 ? -21.834 3.503 29.575 1.00 98.75 93 LEU A N 1
ATOM 675 C CA . LEU A 1 93 ? -22.105 4.928 29.720 1.00 98.75 93 LEU A CA 1
ATOM 676 C C . LEU A 1 93 ? -23.596 5.182 29.949 1.00 98.75 93 LEU A C 1
ATOM 678 O O . LEU A 1 93 ? -24.432 4.732 29.160 1.00 98.75 93 LEU A O 1
ATOM 682 N N . GLY A 1 94 ? -23.907 5.949 30.989 1.00 98.44 94 GLY A N 1
ATOM 683 C CA . GLY A 1 94 ? -25.255 6.371 31.349 1.00 98.44 94 GLY A CA 1
ATOM 684 C C . GLY A 1 94 ? -25.293 7.798 31.887 1.00 98.44 94 GLY A C 1
ATOM 685 O O . GLY A 1 94 ? -24.260 8.439 32.107 1.00 98.44 94 GLY A O 1
ATOM 686 N N . LEU A 1 95 ? -26.505 8.311 32.079 1.00 98.44 95 LEU A N 1
ATOM 687 C CA . LEU A 1 95 ? -26.720 9.630 32.669 1.00 98.44 95 LEU A CA 1
ATOM 688 C C . LEU A 1 95 ? -26.682 9.512 34.188 1.00 98.44 95 LEU A C 1
ATOM 690 O O . LEU A 1 95 ? -27.460 8.756 34.772 1.00 98.44 95 LEU A O 1
ATOM 694 N N . GLN A 1 96 ? -25.818 10.290 34.841 1.00 97.62 96 GLN A N 1
ATOM 695 C CA . GLN A 1 96 ? -25.704 10.251 36.296 1.00 97.62 96 GLN A CA 1
ATOM 696 C C . GLN A 1 96 ? -27.061 10.556 36.946 1.00 97.62 96 GLN A C 1
ATOM 698 O O . GLN A 1 96 ? -27.678 11.588 36.664 1.00 97.62 96 GLN A O 1
ATOM 703 N N . ASN A 1 97 ? -27.532 9.653 37.812 1.00 96.69 97 ASN A N 1
ATOM 704 C CA . ASN A 1 97 ? -28.850 9.728 38.455 1.00 96.69 97 ASN A CA 1
ATOM 705 C C . ASN A 1 97 ? -30.027 9.876 37.466 1.00 96.69 97 ASN A C 1
ATOM 707 O O . ASN A 1 97 ? -31.038 10.484 37.813 1.00 96.69 97 ASN A O 1
ATOM 711 N N . GLN A 1 98 ? -29.890 9.380 36.228 1.00 97.44 98 GLN A N 1
ATOM 712 C CA . GLN A 1 98 ? -30.881 9.526 35.148 1.00 97.44 98 GLN A CA 1
ATOM 713 C C . GLN A 1 98 ? -31.282 10.984 34.863 1.00 97.44 98 GLN A C 1
ATOM 715 O O . GLN A 1 98 ? -32.367 11.261 34.353 1.00 97.44 98 GLN A O 1
ATOM 720 N N . ASN A 1 99 ? -30.411 11.938 35.193 1.00 98.00 99 ASN A N 1
ATOM 721 C CA . ASN A 1 99 ? -30.693 13.354 35.022 1.00 98.00 99 ASN A CA 1
ATOM 722 C C . ASN A 1 99 ? -30.793 13.692 33.528 1.00 98.00 99 ASN A C 1
ATOM 724 O O . ASN A 1 99 ? -29.822 13.533 32.797 1.00 98.00 99 ASN A O 1
ATOM 728 N N . THR A 1 100 ? -31.951 14.180 33.075 1.00 98.25 100 THR A N 1
ATOM 729 C CA . THR A 1 100 ? -32.222 14.524 31.668 1.00 98.25 100 THR A CA 1
ATOM 730 C C . THR A 1 100 ? -31.956 15.993 31.324 1.00 98.25 100 THR A C 1
ATOM 732 O O . THR A 1 100 ? -32.290 16.426 30.218 1.00 98.25 100 THR A O 1
ATOM 735 N N . ALA A 1 101 ? -31.424 16.787 32.255 1.00 98.31 101 ALA A N 1
ATOM 736 C CA . ALA A 1 101 ? -31.110 18.193 32.029 1.00 98.31 101 ALA A CA 1
ATOM 737 C C . ALA A 1 101 ? -29.887 18.374 31.115 1.00 98.31 101 ALA A C 1
ATOM 739 O O . ALA A 1 101 ? -29.006 17.510 31.037 1.00 98.31 101 ALA A O 1
ATOM 740 N N . ASP A 1 102 ? -29.832 19.527 30.452 1.00 98.38 102 ASP A N 1
ATOM 741 C CA . ASP A 1 102 ? -28.625 20.000 29.776 1.00 98.38 102 ASP A CA 1
ATOM 742 C C . ASP A 1 102 ? -27.478 20.133 30.790 1.00 98.38 102 ASP A C 1
ATOM 744 O O . ASP A 1 102 ? -27.660 20.655 31.890 1.00 98.38 102 ASP A O 1
ATOM 748 N N . GLY A 1 103 ? -26.301 19.622 30.434 1.00 96.88 103 GLY A N 1
ATOM 749 C CA . GLY A 1 103 ? -25.128 19.607 31.309 1.00 96.88 103 GLY A CA 1
ATOM 750 C C . GLY A 1 103 ? -25.104 18.516 32.366 1.00 96.88 103 GLY A C 1
ATOM 751 O O . GLY A 1 103 ? -24.220 18.533 33.232 1.00 96.88 103 GLY A O 1
ATOM 752 N N . ALA A 1 104 ? -26.031 17.556 32.308 1.00 97.56 104 ALA A N 1
ATOM 753 C CA . ALA A 1 104 ? -25.927 16.355 33.123 1.00 97.56 104 ALA A CA 1
ATOM 754 C C . ALA A 1 104 ? -24.666 15.563 32.749 1.00 97.56 104 ALA A C 1
ATOM 756 O O . ALA A 1 104 ? -24.366 15.365 31.569 1.00 97.56 104 ALA A O 1
ATOM 757 N N . THR A 1 105 ? -23.944 15.114 33.774 1.00 97.19 105 THR A N 1
ATOM 758 C CA . THR A 1 105 ? -22.718 14.328 33.624 1.00 97.19 105 THR A CA 1
ATOM 759 C C . THR A 1 105 ? -23.028 12.952 33.050 1.00 97.19 105 THR A C 1
ATOM 761 O O . THR A 1 105 ? -23.977 12.287 33.475 1.00 97.19 105 THR A O 1
ATOM 764 N N . VAL A 1 106 ? -22.176 12.505 32.132 1.00 98.75 106 VAL A N 1
ATOM 765 C CA . VAL A 1 106 ? -22.155 11.122 31.660 1.00 98.75 106 VAL A CA 1
ATOM 766 C C . VAL A 1 106 ? -21.128 10.359 32.486 1.00 98.75 106 VAL A C 1
ATOM 768 O O . VAL A 1 106 ? -19.993 10.803 32.655 1.00 98.75 106 VAL A O 1
ATOM 771 N N . VAL A 1 107 ? -21.539 9.222 33.028 1.00 98.75 107 VAL A N 1
ATOM 772 C CA . VAL A 1 107 ? -20.731 8.370 33.907 1.00 98.75 107 VAL A CA 1
ATOM 773 C C . VAL A 1 107 ? -20.736 6.942 33.380 1.00 98.75 107 VAL A C 1
ATOM 775 O O . VAL A 1 107 ? -21.622 6.569 32.610 1.00 98.75 107 VAL A O 1
ATOM 778 N N . GLN A 1 108 ? -19.769 6.125 33.791 1.00 98.44 108 GLN A N 1
ATOM 779 C CA . GLN A 1 108 ? -19.915 4.677 33.657 1.00 98.44 108 GLN A CA 1
ATOM 780 C C . GLN A 1 108 ? -20.729 4.109 34.826 1.00 98.44 108 GLN A C 1
ATOM 782 O O . GLN A 1 108 ? -20.548 4.508 35.975 1.00 98.44 108 GLN A O 1
ATOM 787 N N . GLU A 1 109 ? -21.571 3.129 34.529 1.00 97.81 109 GLU A N 1
ATOM 788 C CA . GLU A 1 109 ? -22.417 2.439 35.498 1.00 97.81 109 GLU A CA 1
ATOM 789 C C . GLU A 1 109 ? -22.523 0.950 35.159 1.00 97.81 109 GLU A C 1
ATOM 791 O O . GLU A 1 109 ? -22.391 0.520 34.002 1.00 97.81 109 GLU A O 1
ATOM 796 N N . THR A 1 110 ? -22.814 0.141 36.169 1.00 98.06 110 THR A N 1
ATOM 797 C CA . THR A 1 110 ? -23.201 -1.255 36.001 1.00 98.06 110 THR A CA 1
ATOM 798 C C . THR A 1 110 ? -24.378 -1.344 35.030 1.00 98.06 110 THR A C 1
ATOM 800 O O . THR A 1 110 ? -25.378 -0.632 35.144 1.00 98.06 110 THR A O 1
ATOM 803 N N . SER A 1 111 ? -24.259 -2.219 34.028 1.00 97.25 111 SER A N 1
ATOM 804 C CA . SER A 1 111 ? -25.270 -2.284 32.979 1.00 97.25 111 SER A CA 1
ATOM 805 C C . SER A 1 111 ? -26.566 -2.912 33.486 1.00 97.25 111 SER A C 1
ATOM 807 O O . SER A 1 111 ? -26.605 -4.094 33.818 1.00 97.25 111 SER A O 1
ATOM 809 N N . THR A 1 112 ? -27.637 -2.127 33.473 1.00 97.12 112 THR A N 1
ATOM 810 C CA . THR A 1 112 ? -29.015 -2.551 33.761 1.00 97.12 112 THR A CA 1
ATOM 811 C C . THR A 1 112 ? -29.868 -2.607 32.495 1.00 97.12 112 THR A C 1
ATOM 813 O O . THR A 1 112 ? -31.015 -3.043 32.538 1.00 97.12 112 THR A O 1
ATOM 816 N N . ASN A 1 113 ? -29.308 -2.163 31.361 1.00 92.75 113 ASN A N 1
ATOM 817 C CA . ASN A 1 113 ? -30.025 -1.954 30.105 1.00 92.75 113 ASN A CA 1
ATOM 818 C C . ASN A 1 113 ? -31.187 -0.948 30.226 1.00 92.75 113 ASN A C 1
ATOM 820 O O . ASN A 1 113 ? -32.130 -0.993 29.439 1.00 92.75 113 ASN A O 1
ATOM 824 N N . ALA A 1 114 ? -31.114 -0.040 31.203 1.00 97.75 114 ALA A N 1
ATOM 825 C CA . ALA A 1 114 ? -32.042 1.073 31.338 1.00 97.75 114 ALA A CA 1
ATOM 826 C C . ALA A 1 114 ? -31.891 2.074 30.180 1.00 97.75 114 ALA A C 1
ATOM 828 O O . ALA A 1 114 ? -30.849 2.159 29.528 1.00 97.75 114 ALA A O 1
ATOM 829 N N . THR A 1 115 ? -32.941 2.851 29.911 1.00 98.31 115 THR A N 1
ATOM 830 C CA . THR A 1 115 ? -32.983 3.783 28.773 1.00 98.31 115 THR A CA 1
ATOM 831 C C . THR A 1 115 ? -31.970 4.921 28.882 1.00 98.31 115 THR A C 1
ATOM 833 O O . THR A 1 115 ? -31.565 5.458 27.858 1.00 98.31 115 THR A O 1
ATOM 836 N N . ASP A 1 116 ? -31.523 5.285 30.085 1.00 98.50 116 ASP A N 1
ATOM 837 C CA . ASP A 1 116 ? -30.443 6.261 30.268 1.00 98.50 116 ASP A CA 1
ATOM 838 C C . ASP A 1 116 ? -29.069 5.722 29.836 1.00 98.50 116 ASP A C 1
ATOM 840 O O . ASP A 1 116 ? -28.174 6.516 29.562 1.00 98.50 116 ASP A O 1
ATOM 844 N N . GLN A 1 117 ? -28.913 4.399 29.719 1.00 98.69 117 GLN A N 1
ATOM 845 C CA . GLN A 1 117 ? -27.688 3.730 29.266 1.00 98.69 117 GLN A CA 1
ATOM 846 C C . GLN A 1 117 ? -27.695 3.427 27.759 1.00 98.69 117 GLN A C 1
ATOM 848 O O . GLN A 1 117 ? -26.771 2.797 27.240 1.00 98.69 117 GLN A O 1
ATOM 853 N N . GLN A 1 118 ? -28.760 3.813 27.053 1.00 98.56 118 GLN A N 1
ATOM 854 C CA . GLN A 1 118 ? -28.984 3.477 25.652 1.00 98.56 118 GLN A CA 1
ATOM 855 C C . GLN A 1 118 ? -28.833 4.707 24.766 1.00 98.56 118 GLN A C 1
ATOM 857 O O . GLN A 1 118 ? -29.397 5.766 25.036 1.00 98.56 118 GLN A O 1
ATOM 862 N N . TRP A 1 119 ? -28.111 4.538 23.667 1.00 98.31 119 TRP A N 1
ATOM 863 C CA . TRP A 1 119 ? -27.728 5.604 22.756 1.00 98.31 119 TRP A CA 1
ATOM 864 C C . TRP A 1 119 ? -28.043 5.182 21.326 1.00 98.31 119 TRP A C 1
ATOM 866 O O . TRP A 1 119 ? -27.740 4.061 20.923 1.00 98.31 119 TRP A O 1
ATOM 876 N N . THR A 1 120 ? -28.648 6.072 20.552 1.00 97.12 120 THR A N 1
ATOM 877 C CA . THR A 1 120 ? -28.624 5.949 19.089 1.00 97.1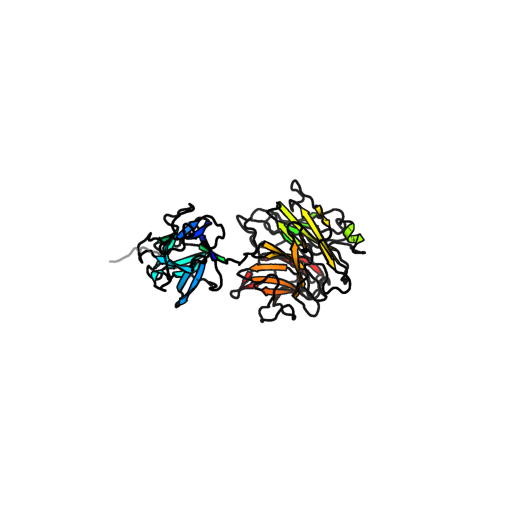2 120 THR A CA 1
ATOM 878 C C . THR A 1 120 ? -27.284 6.444 18.571 1.00 97.12 120 THR A C 1
ATOM 880 O O . THR A 1 120 ? -26.678 7.322 19.188 1.00 97.12 120 THR A O 1
ATOM 883 N N . VAL A 1 121 ? -26.830 5.885 17.449 1.00 94.88 121 VAL A N 1
ATOM 884 C CA . VAL A 1 121 ? -25.613 6.328 16.764 1.00 94.88 121 VAL A CA 1
ATOM 885 C C . VAL A 1 121 ? -25.956 6.678 15.326 1.00 94.88 121 VAL A C 1
ATOM 887 O O . VAL A 1 121 ? -26.348 5.811 14.543 1.00 94.88 121 VAL A O 1
ATOM 890 N N . THR A 1 122 ? -25.803 7.947 14.974 1.00 88.12 122 THR A N 1
ATOM 891 C CA . THR A 1 122 ? -26.047 8.446 13.617 1.00 88.12 122 THR A CA 1
ATOM 892 C C . THR A 1 122 ? -24.758 8.966 13.013 1.00 88.12 122 THR A C 1
ATOM 894 O O . THR A 1 122 ? -24.038 9.689 13.694 1.00 88.12 122 THR A O 1
ATOM 897 N N . GLU A 1 123 ? -24.483 8.670 11.748 1.00 80.19 123 GLU A N 1
ATOM 898 C CA . GLU A 1 123 ? -23.288 9.153 11.051 1.00 80.19 123 GLU A CA 1
ATOM 899 C C . GLU A 1 123 ? -23.631 10.151 9.945 1.00 80.19 123 GLU A C 1
ATOM 901 O O . GLU A 1 123 ? -24.580 9.976 9.175 1.00 80.19 123 GLU A O 1
ATOM 906 N N . SER A 1 124 ? -22.837 11.219 9.867 1.00 76.19 124 SER A N 1
ATOM 907 C CA . SER A 1 124 ? -22.897 12.216 8.801 1.00 76.19 124 SER A CA 1
ATOM 908 C C . SER A 1 124 ? -21.514 12.822 8.571 1.00 76.19 124 SER A C 1
ATOM 910 O O . SER A 1 124 ? -20.821 13.198 9.515 1.00 76.19 124 SER A O 1
ATOM 912 N N . GLY A 1 125 ? -21.087 12.900 7.307 1.00 68.38 125 GLY A N 1
ATOM 913 C CA . GLY A 1 125 ? -19.805 13.513 6.938 1.00 68.38 125 GLY A CA 1
ATOM 914 C C . GLY A 1 125 ? -18.574 12.860 7.582 1.00 68.38 125 GLY A C 1
ATOM 915 O O . GLY A 1 125 ? -17.596 13.557 7.835 1.00 68.38 125 GLY A O 1
ATOM 916 N N . GLY A 1 126 ? -18.633 11.556 7.881 1.00 73.44 126 GLY A N 1
ATOM 917 C CA . GLY A 1 126 ? -17.538 10.806 8.512 1.00 73.44 126 GLY A CA 1
ATOM 918 C C . GLY A 1 126 ? -17.440 10.947 10.036 1.00 73.44 126 GLY A C 1
ATOM 919 O O . GLY A 1 126 ? -16.473 10.465 10.619 1.00 73.44 126 GLY A O 1
ATOM 920 N N . TYR A 1 127 ? -18.420 11.584 10.684 1.00 85.12 127 TYR A N 1
ATOM 921 C CA . TYR A 1 127 ? -18.490 11.698 12.139 1.00 85.12 127 TYR A CA 1
ATOM 922 C C . TYR A 1 127 ? -19.791 11.105 12.665 1.00 85.12 127 TYR A C 1
ATOM 924 O O . TYR A 1 127 ? -20.859 11.299 12.080 1.00 85.12 127 TYR A O 1
ATOM 932 N N . ALA A 1 128 ? -19.695 10.413 13.794 1.00 92.12 128 ALA A N 1
ATOM 933 C CA . ALA A 1 128 ? -20.845 9.921 14.523 1.00 92.12 128 ALA A CA 1
ATOM 934 C C . ALA A 1 128 ? -21.389 10.998 15.463 1.00 92.12 128 ALA A C 1
ATOM 936 O O . ALA A 1 128 ? -20.634 11.828 15.974 1.00 92.12 128 ALA A O 1
ATOM 937 N N . SER A 1 129 ? -22.684 10.907 15.752 1.00 95.94 129 SER A N 1
ATOM 938 C CA . SER A 1 129 ? -23.338 11.565 16.870 1.00 95.94 129 SER A CA 1
ATOM 939 C C . SER A 1 129 ? -24.109 10.555 17.726 1.00 95.94 129 SER A C 1
ATOM 941 O O . SER A 1 129 ? -24.717 9.628 17.191 1.00 95.94 129 SER A O 1
ATOM 943 N N . PHE A 1 130 ? -24.097 10.740 19.050 1.00 97.94 130 PHE A N 1
ATOM 944 C CA . PHE A 1 130 ? -24.752 9.856 20.016 1.00 97.94 130 PHE A CA 1
ATOM 945 C C . PHE A 1 130 ? -25.908 10.573 20.689 1.00 97.94 130 PHE A C 1
ATOM 947 O O . PHE A 1 130 ? -25.667 11.569 21.365 1.00 97.94 130 PHE A O 1
ATOM 954 N N . VAL A 1 131 ? -27.132 10.059 20.564 1.00 98.19 131 VAL A N 1
ATOM 955 C CA . VAL A 1 131 ? -28.310 10.633 21.234 1.00 98.19 131 VAL A CA 1
ATOM 956 C C . VAL A 1 131 ? -28.880 9.643 22.238 1.00 98.19 131 VAL A C 1
ATOM 958 O O . VAL A 1 131 ? -29.208 8.507 21.886 1.00 98.19 131 VAL A O 1
ATOM 961 N N . ASN A 1 132 ? -29.001 10.077 23.491 1.00 98.50 132 ASN A N 1
ATOM 962 C CA . ASN A 1 132 ? -29.505 9.266 24.591 1.00 98.50 132 ASN A CA 1
ATOM 963 C C . ASN A 1 132 ? -30.996 8.949 24.415 1.00 98.50 132 ASN A C 1
ATOM 965 O O . ASN A 1 132 ? -31.795 9.832 24.096 1.00 98.50 132 ASN A O 1
ATOM 969 N N . ARG A 1 133 ? -31.394 7.705 24.685 1.00 98.19 133 ARG A N 1
ATOM 970 C CA . ARG A 1 133 ? -32.784 7.259 24.546 1.00 98.19 133 ARG A CA 1
ATOM 971 C C . ARG A 1 133 ? -33.719 7.875 25.582 1.00 98.19 133 ARG A C 1
ATOM 973 O O . ARG A 1 133 ? -34.865 8.149 25.242 1.00 98.19 133 ARG A O 1
ATOM 980 N N . LEU A 1 134 ? -33.269 8.062 26.824 1.00 98.25 134 LEU A N 1
ATOM 981 C CA . LEU A 1 134 ? -34.102 8.634 27.884 1.00 98.25 134 LEU A CA 1
ATOM 982 C C . LEU A 1 134 ? -34.351 10.130 27.659 1.00 98.25 134 LEU A C 1
ATOM 984 O O . LEU A 1 134 ? -35.482 10.587 27.796 1.00 98.25 134 LEU A O 1
ATOM 988 N N . SER A 1 135 ? -33.305 10.899 27.348 1.00 98.19 135 SER A N 1
ATOM 989 C CA . SER A 1 135 ? -33.387 12.367 27.324 1.00 98.19 135 SER A CA 1
ATOM 990 C C . SER A 1 135 ? -33.599 12.980 25.938 1.00 98.19 135 SER A C 1
ATOM 992 O O . SER A 1 135 ? -33.970 14.154 25.857 1.00 98.19 135 SER A O 1
ATOM 994 N N . GLY A 1 136 ? -33.313 12.237 24.862 1.00 97.88 136 GLY A N 1
ATOM 995 C CA . GLY A 1 136 ? -33.283 12.756 23.491 1.00 97.88 136 GLY A CA 1
ATOM 996 C C . GLY A 1 136 ? -32.142 13.745 23.219 1.00 97.88 136 GLY A C 1
ATOM 997 O O . GLY A 1 136 ? -32.173 14.444 22.208 1.00 97.88 136 GLY A O 1
ATOM 998 N N . LYS A 1 137 ? -31.150 13.838 24.113 1.00 98.56 137 LYS A N 1
ATOM 999 C CA . LYS A 1 137 ? -30.024 14.780 24.023 1.00 98.56 137 LYS A CA 1
ATOM 1000 C C . LYS A 1 137 ? -28.754 14.111 23.519 1.00 98.56 137 LYS A C 1
ATOM 1002 O O . LYS A 1 137 ? -28.559 12.910 23.718 1.00 98.56 137 LYS A O 1
ATOM 1007 N N . ALA A 1 138 ? -27.903 14.897 22.870 1.00 98.38 138 ALA A N 1
ATOM 1008 C CA . ALA A 1 138 ? -26.637 14.421 22.340 1.00 98.38 138 ALA A CA 1
ATOM 1009 C C . ALA A 1 138 ? -25.581 14.338 23.448 1.00 98.38 138 ALA A C 1
ATOM 1011 O O . ALA A 1 138 ? -25.619 15.142 24.379 1.00 98.38 138 ALA A O 1
ATOM 1012 N N . LEU A 1 139 ? -24.622 13.414 23.331 1.00 98.50 139 LEU A N 1
ATOM 1013 C CA . LEU A 1 139 ? -23.345 13.561 24.039 1.00 98.50 139 LEU A CA 1
ATOM 1014 C C . LEU A 1 139 ? -22.715 14.918 23.667 1.00 98.50 139 LEU A C 1
ATOM 1016 O O . LEU A 1 139 ? -22.957 15.464 22.595 1.00 98.50 139 LEU A O 1
ATOM 1020 N N . ASP A 1 140 ? -21.943 15.510 24.565 1.00 98.62 140 ASP A N 1
ATOM 1021 C CA . ASP A 1 140 ? -21.460 16.876 24.383 1.00 98.62 140 ASP A CA 1
ATOM 1022 C C . ASP A 1 140 ? -20.154 17.077 25.152 1.00 98.62 140 ASP A C 1
ATOM 1024 O O . ASP A 1 140 ? -20.065 16.744 26.339 1.00 98.62 140 ASP A O 1
ATOM 1028 N N . VAL A 1 141 ? -19.127 17.609 24.487 1.00 98.25 141 VAL A N 1
ATOM 1029 C CA . VAL A 1 141 ? -17.950 18.135 25.187 1.00 98.25 141 VAL A CA 1
ATOM 1030 C C . VAL A 1 141 ? -18.366 19.418 25.900 1.00 98.25 141 VAL A C 1
ATOM 1032 O O . VAL A 1 141 ? -18.511 20.466 25.262 1.00 98.25 141 VAL A O 1
ATOM 1035 N N . TRP A 1 142 ? -18.537 19.317 27.222 1.00 97.81 142 TRP A N 1
ATOM 1036 C CA . TRP A 1 142 ? -19.165 20.353 28.035 1.00 97.81 142 TRP A CA 1
ATOM 1037 C C . TRP A 1 142 ? -18.453 21.694 27.879 1.00 97.81 142 TRP A C 1
ATOM 1039 O O . TRP A 1 142 ? -17.221 21.765 27.936 1.00 97.81 142 TRP A O 1
ATOM 1049 N N . GLU A 1 143 ? -19.249 22.747 27.680 1.00 96.81 143 GLU A N 1
ATOM 1050 C CA . GLU A 1 143 ? -18.769 24.123 27.495 1.00 96.81 143 GLU A CA 1
ATOM 1051 C C . GLU A 1 143 ? -17.710 24.258 26.387 1.00 96.81 143 GLU A C 1
ATOM 1053 O O . GLU A 1 143 ? -16.880 25.163 26.424 1.00 96.81 143 GLU A O 1
ATOM 1058 N N . TRP A 1 144 ? -17.732 23.367 25.384 1.00 96.12 144 TRP A N 1
ATOM 1059 C CA . TRP A 1 144 ? -16.781 23.372 24.266 1.00 96.12 144 TRP A CA 1
ATOM 1060 C C . TRP A 1 144 ? -15.315 23.312 24.720 1.00 96.12 144 TRP A C 1
ATOM 1062 O O . TRP A 1 144 ? -14.420 23.839 24.052 1.00 96.12 144 TRP A O 1
ATOM 1072 N N . SER A 1 145 ? -15.054 22.671 25.861 1.00 96.94 145 SER A N 1
ATOM 1073 C CA . SER A 1 145 ? -13.706 22.554 26.409 1.00 96.94 145 SER A CA 1
ATOM 1074 C C . SER A 1 145 ? -12.744 21.909 25.406 1.00 96.94 145 SER A C 1
ATOM 1076 O O . SER A 1 145 ? -13.069 20.923 24.746 1.00 96.94 145 SER A O 1
ATOM 1078 N N . THR A 1 146 ? -11.524 22.432 25.324 1.00 91.06 146 THR A N 1
ATOM 1079 C CA . THR A 1 146 ? -10.397 21.808 24.608 1.00 91.06 146 THR A CA 1
ATOM 1080 C C . THR A 1 146 ? -9.348 21.241 25.566 1.00 91.06 146 THR A C 1
ATOM 1082 O O . THR A 1 146 ? -8.317 20.736 25.129 1.00 91.06 146 THR A O 1
ATOM 1085 N N . ALA A 1 147 ? -9.590 21.324 26.876 1.00 91.50 147 ALA A N 1
ATOM 1086 C CA . ALA A 1 147 ? -8.659 20.863 27.893 1.00 91.50 147 ALA A CA 1
ATOM 1087 C C . ALA A 1 147 ? -8.815 19.359 28.159 1.00 91.50 147 ALA A C 1
ATOM 1089 O O . ALA A 1 147 ? -9.935 18.837 28.223 1.00 91.50 147 ALA A O 1
ATOM 1090 N N . ALA A 1 148 ? -7.686 18.686 28.394 1.00 90.81 148 ALA A N 1
ATOM 1091 C CA . ALA A 1 148 ? -7.676 17.359 29.000 1.00 90.81 148 ALA A CA 1
ATOM 1092 C C . ALA A 1 148 ? -8.303 17.439 30.402 1.00 90.81 148 ALA A C 1
ATOM 1094 O O . ALA A 1 148 ? -7.998 18.346 31.176 1.00 90.81 148 ALA A O 1
ATOM 1095 N N . GLY A 1 149 ? -9.221 16.524 30.697 1.00 94.94 149 GLY A N 1
ATOM 1096 C CA . GLY A 1 149 ? -10.074 16.565 31.885 1.00 94.94 149 GLY A CA 1
ATOM 1097 C C . GLY A 1 149 ? -11.416 17.254 31.644 1.00 94.94 149 GLY A C 1
ATOM 1098 O O . GLY A 1 149 ? -12.259 17.275 32.537 1.00 94.94 149 GLY A O 1
ATOM 1099 N N . GLY A 1 150 ? -11.651 17.803 30.446 1.00 97.69 150 GLY A N 1
ATOM 1100 C CA . GLY A 1 150 ? -12.952 18.350 30.073 1.00 97.69 150 GLY A CA 1
ATOM 1101 C C . GLY A 1 150 ? -14.048 17.290 30.193 1.00 97.69 150 GLY A C 1
ATOM 1102 O O . GLY A 1 150 ? -13.921 16.188 29.666 1.00 97.69 150 GLY A O 1
ATOM 1103 N N . ARG A 1 151 ? -15.127 17.618 30.900 1.00 98.25 151 ARG A N 1
ATOM 1104 C CA . ARG A 1 151 ? -16.242 16.699 31.146 1.00 98.25 151 ARG A CA 1
ATOM 1105 C C . ARG A 1 151 ? -17.016 16.411 29.859 1.00 98.25 151 ARG A C 1
ATOM 1107 O O . ARG A 1 151 ? -17.354 17.340 29.127 1.00 98.25 151 ARG A O 1
ATOM 1114 N N . ILE A 1 152 ? -17.388 15.152 29.637 1.00 98.62 152 ILE A N 1
ATOM 1115 C CA . ILE A 1 152 ? -18.424 14.802 28.664 1.00 98.62 152 ILE A CA 1
ATOM 1116 C C . ILE A 1 152 ? -19.779 14.813 29.377 1.00 98.62 152 ILE A C 1
ATOM 1118 O O . ILE A 1 152 ? -19.972 14.201 30.429 1.00 98.62 152 ILE A O 1
ATOM 1122 N N . SER A 1 153 ? -20.715 15.575 28.829 1.00 98.50 153 SER A N 1
ATOM 1123 C CA . SER A 1 153 ? -22.081 15.732 29.332 1.00 98.50 153 SER A CA 1
ATOM 1124 C C . SER A 1 153 ? -23.083 15.340 28.252 1.00 98.50 153 SER A C 1
ATOM 1126 O O . SER A 1 153 ? -22.702 14.857 27.186 1.00 98.50 153 SER A O 1
ATOM 1128 N N . GLN A 1 154 ? -24.368 15.553 28.520 1.00 98.31 154 GLN A N 1
ATOM 1129 C CA . GLN A 1 154 ? -25.365 15.669 27.460 1.00 98.31 154 GLN A CA 1
ATOM 1130 C C . GLN A 1 154 ? -25.807 17.122 27.271 1.00 98.31 154 GLN A C 1
ATOM 1132 O O . GLN A 1 154 ? -25.850 17.897 28.231 1.00 98.31 154 GLN A O 1
ATOM 1137 N N . TYR A 1 155 ? -26.220 17.464 26.058 1.00 98.44 155 TYR A N 1
ATOM 1138 C CA . TYR A 1 155 ? -26.847 18.744 25.749 1.00 98.44 155 TYR A CA 1
ATOM 1139 C C . TYR A 1 155 ? -27.848 18.595 24.603 1.00 98.44 155 TYR A C 1
ATOM 1141 O O . TYR A 1 155 ? -27.800 17.635 23.826 1.00 98.44 155 TYR A O 1
ATOM 1149 N N . THR A 1 156 ? -28.771 19.545 24.490 1.00 98.19 156 THR A N 1
ATOM 1150 C CA . THR A 1 156 ? -29.653 19.691 23.329 1.00 98.19 156 THR A CA 1
ATOM 1151 C C . THR A 1 156 ? -28.866 19.504 22.024 1.00 98.19 156 THR A C 1
ATOM 1153 O O . THR A 1 156 ? -27.803 20.098 21.840 1.00 98.19 156 THR A O 1
ATOM 1156 N N . ALA A 1 157 ? -29.358 18.649 21.122 1.00 96.25 157 ALA A N 1
ATOM 1157 C CA . ALA A 1 157 ? -28.662 18.337 19.877 1.00 96.25 157 ALA A CA 1
ATOM 1158 C C . ALA A 1 157 ? -28.613 19.576 18.966 1.00 96.25 157 ALA A C 1
ATOM 1160 O O . ALA A 1 157 ? -29.638 20.029 18.459 1.00 96.25 157 ALA A O 1
ATOM 1161 N N . THR A 1 158 ? -27.418 20.126 18.771 1.00 95.06 158 THR A N 1
ATOM 1162 C CA . THR A 1 158 ? -27.156 21.305 17.931 1.00 95.06 158 THR A CA 1
ATOM 1163 C C . THR A 1 158 ? -26.490 20.940 16.607 1.00 95.06 158 THR A C 1
ATOM 1165 O O . THR A 1 158 ? -26.498 21.741 15.676 1.00 95.06 158 THR A O 1
ATOM 1168 N N . GLY A 1 159 ? -25.891 19.746 16.520 1.00 90.06 159 GLY A N 1
ATOM 1169 C CA . GLY A 1 159 ? -25.038 19.355 15.395 1.00 90.06 159 GLY A CA 1
ATOM 1170 C C . GLY A 1 159 ? -23.662 20.034 15.406 1.00 90.06 159 GLY A C 1
ATOM 1171 O O . GLY A 1 159 ? -22.944 19.960 14.408 1.00 90.06 159 GLY A O 1
ATOM 1172 N N . GLY A 1 160 ? -23.294 20.694 16.510 1.00 91.06 160 GLY A N 1
ATOM 1173 C CA . GLY A 1 160 ? -21.978 21.297 16.708 1.00 91.06 160 GLY A CA 1
ATOM 1174 C C . GLY A 1 160 ? -20.846 20.267 16.705 1.00 91.06 160 GLY A C 1
ATOM 1175 O O . GLY A 1 160 ? -21.048 19.083 16.981 1.00 91.06 160 GLY A O 1
ATOM 1176 N N . THR A 1 161 ? -19.621 20.713 16.413 1.00 94.31 161 THR A N 1
ATOM 1177 C CA . THR A 1 161 ? -18.437 19.833 16.374 1.00 94.31 161 THR A CA 1
ATOM 1178 C C . THR A 1 161 ? -18.100 19.232 17.739 1.00 94.31 161 THR A C 1
ATOM 1180 O O . THR A 1 161 ? -17.451 18.192 17.803 1.00 94.31 161 THR A O 1
ATOM 1183 N N . ASN A 1 162 ? -18.548 19.848 18.836 1.00 97.06 162 ASN A N 1
ATOM 1184 C CA . ASN A 1 162 ? -18.426 19.330 20.201 1.00 97.06 162 ASN A CA 1
ATOM 1185 C C . ASN A 1 162 ? -19.402 18.169 20.503 1.00 97.06 162 ASN A C 1
ATOM 1187 O O . ASN A 1 162 ? -19.285 17.541 21.553 1.00 97.06 162 ASN A O 1
ATOM 1191 N N . GLN A 1 163 ? -20.329 17.872 19.584 1.00 98.44 163 GLN A N 1
ATOM 1192 C CA . GLN A 1 163 ? -21.293 16.761 19.626 1.00 98.44 163 GLN A CA 1
ATOM 1193 C C . GLN A 1 163 ? -21.042 15.743 18.497 1.00 98.44 163 GLN A C 1
ATOM 1195 O O . GLN A 1 163 ? -21.967 15.087 18.000 1.00 98.44 163 GLN A O 1
ATOM 1200 N N . GLN A 1 164 ? -19.799 15.667 18.020 1.00 95.88 164 GLN A N 1
ATOM 1201 C CA . GLN A 1 164 ? -19.399 14.830 16.894 1.00 95.88 164 GLN A CA 1
ATOM 1202 C C . GLN A 1 164 ? -18.089 14.117 17.201 1.00 95.88 164 GLN A C 1
ATOM 1204 O O . GLN A 1 164 ? -17.141 14.724 17.707 1.00 95.88 164 GLN A O 1
ATOM 1209 N N . TRP A 1 165 ? -18.024 12.832 16.859 1.00 96.00 165 TRP A N 1
ATOM 1210 C CA . TRP A 1 165 ? -16.891 11.975 17.195 1.00 96.00 165 TRP A CA 1
ATOM 1211 C C . TRP A 1 165 ? -16.450 11.142 16.001 1.00 96.00 165 TRP A C 1
ATOM 1213 O O . TRP A 1 165 ? -17.272 10.629 15.245 1.00 96.00 165 TRP A O 1
ATOM 1223 N N . SER A 1 166 ? -15.140 10.986 15.849 1.00 88.62 166 SER A N 1
ATOM 1224 C CA . SER A 1 166 ? -14.558 9.962 14.986 1.00 88.62 166 SER A CA 1
ATOM 1225 C C . SER A 1 166 ? -14.427 8.658 15.771 1.00 88.62 166 SER A C 1
ATOM 1227 O O . SER A 1 166 ? -13.961 8.672 16.913 1.00 88.62 166 SER A O 1
ATOM 1229 N N . LEU A 1 167 ? -14.844 7.540 15.176 1.00 88.56 167 LEU A N 1
ATOM 1230 C CA . LEU A 1 167 ? -14.767 6.206 15.772 1.00 88.56 167 LEU A CA 1
ATOM 1231 C C . LEU A 1 167 ? -13.617 5.449 15.115 1.00 88.56 167 LEU A C 1
ATOM 1233 O O . LEU A 1 167 ? -13.701 5.058 13.955 1.00 88.56 167 LEU A O 1
ATOM 1237 N N . THR A 1 168 ? -12.542 5.214 15.863 1.00 79.88 168 THR A N 1
ATOM 1238 C CA . THR A 1 168 ? -11.382 4.453 15.377 1.00 79.88 168 THR A CA 1
ATOM 1239 C C . THR A 1 168 ? -11.366 3.068 16.023 1.00 79.88 168 THR A C 1
ATOM 1241 O O . THR A 1 168 ? -11.169 3.002 17.236 1.00 79.88 168 THR A O 1
ATOM 1244 N N . PRO A 1 169 ? -11.555 1.959 15.281 1.00 78.75 169 PRO A N 1
ATOM 1245 C CA . PRO A 1 169 ? -11.482 0.619 15.856 1.00 78.75 169 PRO A CA 1
ATOM 1246 C C . PRO A 1 169 ? -10.121 0.346 16.519 1.00 78.75 169 PRO A C 1
ATOM 1248 O O . PRO A 1 169 ? -9.072 0.519 15.915 1.00 78.75 169 PRO A O 1
ATOM 1251 N N . VAL A 1 170 ? -10.121 -0.129 17.757 1.00 69.06 170 VAL A N 1
ATOM 1252 C CA . VAL A 1 170 ? -8.953 -0.635 18.483 1.00 69.06 170 VAL A CA 1
ATOM 1253 C C . VAL A 1 170 ? -8.538 -1.964 17.872 1.00 69.06 170 VAL A C 1
ATOM 1255 O O . VAL A 1 170 ? -9.344 -2.888 17.770 1.00 69.06 170 VAL A O 1
ATOM 1258 N N . GLY A 1 171 ? -7.270 -2.081 17.486 1.00 50.53 171 GLY A N 1
ATOM 1259 C CA . GLY A 1 171 ? -6.775 -3.251 16.756 1.00 50.53 171 GLY A CA 1
ATOM 1260 C C . GLY A 1 171 ? -7.153 -3.233 15.272 1.00 50.53 171 GLY A C 1
ATOM 1261 O O . GLY A 1 171 ? -6.540 -3.947 14.484 1.00 50.53 171 GLY A O 1
ATOM 1262 N N . GLY A 1 172 ? -8.068 -2.346 14.869 1.00 39.97 172 GLY A N 1
ATOM 1263 C CA . GLY A 1 172 ? -8.010 -1.771 13.544 1.00 39.97 172 GLY A CA 1
ATOM 1264 C C . GLY A 1 172 ? -6.844 -0.800 13.530 1.00 39.97 172 GLY A C 1
ATOM 1265 O O . GLY A 1 172 ? -6.983 0.356 13.914 1.00 39.97 172 GLY A O 1
ATOM 1266 N N . VAL A 1 173 ? -5.681 -1.243 13.055 1.00 34.50 173 VAL A N 1
ATOM 1267 C CA . VAL A 1 173 ? -4.831 -0.280 12.351 1.00 34.50 173 VAL A CA 1
ATOM 1268 C C . VAL A 1 173 ? -5.772 0.276 11.309 1.00 34.50 173 VAL A C 1
ATOM 1270 O O . VAL A 1 173 ? -6.027 -0.418 10.355 1.00 34.50 173 VAL A O 1
ATOM 1273 N N . GLN A 1 174 ? -6.210 1.531 11.367 1.00 34.28 174 GLN A N 1
ATOM 1274 C CA . GLN A 1 174 ? -6.085 2.276 10.119 1.00 34.28 174 GLN A CA 1
ATOM 1275 C C . GLN A 1 174 ? -4.680 1.880 9.641 1.00 34.28 174 GLN A C 1
ATOM 1277 O O . GLN A 1 174 ? -3.768 1.961 10.473 1.00 34.28 174 GLN A O 1
ATOM 1282 N N . GLN A 1 175 ? -4.454 1.415 8.396 1.00 35.75 175 GLN A N 1
ATOM 1283 C CA . GLN A 1 175 ? -3.098 1.632 7.869 1.00 35.75 175 GLN A CA 1
ATOM 1284 C C . GLN A 1 175 ? -2.755 3.028 8.361 1.00 35.75 175 GLN A C 1
ATOM 1286 O O . GLN A 1 175 ? -3.652 3.883 8.259 1.00 35.75 175 GLN A O 1
ATOM 1291 N N . PRO A 1 176 ? -1.594 3.278 8.971 1.00 36.72 176 PRO A N 1
ATOM 1292 C CA . PRO A 1 176 ? -1.151 4.641 8.970 1.00 36.72 176 PRO A CA 1
ATOM 1293 C C . PRO A 1 176 ? -1.161 5.026 7.474 1.00 36.72 176 PRO A C 1
ATOM 1295 O O . PRO A 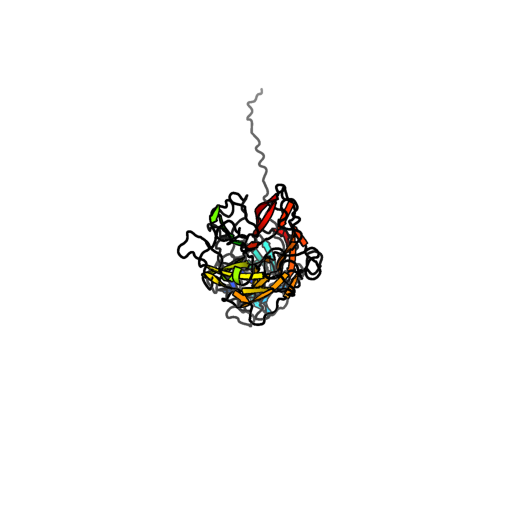1 176 ? -0.221 4.763 6.748 1.00 36.72 176 PRO A O 1
ATOM 1298 N N . GLN A 1 177 ? -2.280 5.577 6.970 1.00 41.66 177 GLN A N 1
ATOM 1299 C CA . GLN A 1 177 ? -2.310 6.935 6.497 1.00 41.66 177 GLN A CA 1
ATOM 1300 C C . GLN A 1 177 ? -1.488 7.603 7.558 1.00 41.66 177 GLN A C 1
ATOM 1302 O O . GLN A 1 177 ? -1.970 7.675 8.697 1.00 41.66 177 GLN A O 1
ATOM 1307 N N . PRO A 1 178 ? -0.200 7.837 7.284 1.00 41.69 178 PRO A N 1
ATOM 1308 C CA . PRO A 1 178 ? 0.603 8.397 8.320 1.00 41.69 178 PRO A CA 1
ATOM 1309 C C . PRO A 1 178 ? -0.185 9.632 8.753 1.00 41.69 178 PRO A C 1
ATOM 1311 O O . PRO A 1 178 ? -0.705 10.419 7.960 1.00 41.69 178 PRO A O 1
ATOM 1314 N N . ASN A 1 179 ? -0.439 9.716 10.046 1.00 47.78 179 ASN A N 1
ATOM 1315 C CA . ASN A 1 179 ? -1.034 10.870 10.695 1.00 47.78 179 ASN A CA 1
ATOM 1316 C C . ASN A 1 179 ? -0.022 12.042 10.654 1.00 47.78 179 ASN A C 1
ATOM 1318 O O . ASN A 1 179 ? 0.008 12.892 11.536 1.00 47.78 179 ASN A O 1
ATOM 1322 N N . ASP A 1 180 ? 0.820 12.050 9.615 1.00 58.34 180 ASP A N 1
ATOM 1323 C CA . ASP A 1 180 ? 1.810 13.025 9.212 1.00 58.34 180 ASP A CA 1
ATOM 1324 C C . ASP A 1 180 ? 1.193 14.086 8.295 1.00 58.34 180 ASP A C 1
ATOM 1326 O O . ASP A 1 180 ? 1.725 15.188 8.198 1.00 58.34 180 ASP A O 1
ATOM 1330 N N . CYS A 1 181 ? 0.050 13.804 7.663 1.00 59.66 181 CYS A N 1
ATOM 1331 C CA . CYS A 1 181 ? -0.679 14.808 6.912 1.00 59.66 181 CYS A CA 1
ATOM 1332 C C . CYS A 1 181 ? -1.666 15.556 7.805 1.00 59.66 181 CYS A C 1
ATOM 1334 O O . CYS A 1 181 ? -2.684 15.009 8.227 1.00 59.66 181 CYS A O 1
ATOM 1336 N N . ALA A 1 182 ? -1.448 16.863 7.963 1.00 59.59 182 ALA A N 1
ATOM 1337 C CA . ALA A 1 182 ? -2.497 17.775 8.423 1.00 59.59 182 ALA A CA 1
ATOM 1338 C C . ALA A 1 182 ? -3.696 17.802 7.447 1.00 59.59 182 ALA A C 1
ATOM 1340 O O . ALA A 1 182 ? -4.840 17.981 7.856 1.00 59.59 182 ALA A O 1
ATOM 1341 N N . SER A 1 183 ? -3.433 17.598 6.150 1.00 67.94 183 SER A N 1
ATOM 1342 C CA . SER A 1 183 ? -4.434 17.429 5.094 1.00 67.94 183 SER A CA 1
ATOM 1343 C C . SER A 1 183 ? -3.941 16.388 4.086 1.00 67.94 183 SER A C 1
ATOM 1345 O O . SER A 1 183 ? -2.847 16.522 3.531 1.00 67.94 183 SER A O 1
ATOM 1347 N N . GLY A 1 184 ? -4.729 15.327 3.898 1.00 71.38 184 GLY A N 1
ATOM 1348 C CA . GLY A 1 184 ? -4.407 14.243 2.972 1.00 71.38 184 GLY A CA 1
ATOM 1349 C C . GLY A 1 184 ? -4.557 14.650 1.498 1.00 71.38 184 GLY A C 1
ATOM 1350 O O . GLY A 1 184 ? -5.299 15.589 1.202 1.00 71.38 184 GLY A O 1
ATOM 1351 N N . PRO A 1 185 ? -3.871 13.947 0.578 1.00 83.12 185 PRO A N 1
ATOM 1352 C CA . PRO A 1 185 ? -3.982 14.199 -0.854 1.00 83.12 185 PRO A CA 1
ATOM 1353 C C . PRO A 1 185 ? -5.406 13.996 -1.393 1.00 83.12 185 PRO A C 1
ATOM 1355 O O . PRO A 1 185 ? -6.168 13.173 -0.886 1.00 83.12 185 PRO A O 1
ATOM 1358 N N . THR A 1 186 ? -5.742 14.714 -2.465 1.00 84.50 186 THR A N 1
ATOM 1359 C CA . THR A 1 186 ? -6.998 14.563 -3.216 1.00 84.50 186 THR A CA 1
ATOM 1360 C C . THR A 1 186 ? -6.742 13.971 -4.600 1.00 84.50 186 THR A C 1
ATOM 1362 O O . THR A 1 186 ? -5.636 14.076 -5.129 1.00 84.50 186 THR A O 1
ATOM 1365 N N . GLN A 1 187 ? -7.765 13.347 -5.193 1.00 89.31 187 GLN A N 1
ATOM 1366 C CA . GLN A 1 187 ? -7.672 12.793 -6.546 1.00 89.31 187 GLN A CA 1
ATOM 1367 C C . GLN A 1 187 ? -7.304 13.879 -7.567 1.00 89.31 187 GLN A C 1
ATOM 1369 O O . GLN A 1 187 ? -8.021 14.884 -7.654 1.00 89.31 187 GLN A O 1
ATOM 1374 N N . PRO A 1 188 ? -6.223 13.694 -8.355 1.00 88.25 188 PRO A N 1
ATOM 1375 C CA . PRO A 1 188 ? -5.950 14.581 -9.473 1.00 88.25 188 PRO A CA 1
ATOM 1376 C C . PRO A 1 188 ? -7.077 14.458 -10.512 1.00 88.25 188 PRO A C 1
ATOM 1378 O O . PRO A 1 188 ? -7.493 13.342 -10.825 1.00 88.25 188 PRO A O 1
ATOM 1381 N N . PRO A 1 189 ? -7.570 15.574 -11.084 1.00 86.44 189 PRO A N 1
ATOM 1382 C CA . PRO A 1 189 ? -8.613 15.535 -12.114 1.00 86.44 189 PRO A CA 1
ATOM 1383 C C . PRO A 1 189 ? -8.155 14.832 -13.400 1.00 86.44 189 PRO A C 1
ATOM 1385 O O . PRO A 1 189 ? -8.976 14.315 -14.146 1.00 86.44 189 PRO A O 1
ATOM 1388 N N . SER A 1 190 ? -6.849 14.852 -13.664 1.00 92.06 190 SER A N 1
ATOM 1389 C CA . SER A 1 190 ? -6.179 14.158 -14.762 1.00 92.06 190 SER A CA 1
ATOM 1390 C C . SER A 1 190 ? -4.682 14.116 -14.478 1.00 92.06 190 SER A C 1
ATOM 1392 O O . SER A 1 190 ? -4.173 15.010 -13.791 1.00 92.06 190 SER A O 1
ATOM 1394 N N . ILE A 1 191 ? -3.967 13.164 -15.073 1.00 95.88 191 ILE A N 1
ATOM 1395 C CA . ILE A 1 191 ? -2.504 13.106 -15.017 1.00 95.88 191 ILE A CA 1
ATOM 1396 C C . ILE A 1 191 ? -1.880 13.321 -16.405 1.00 95.88 191 ILE A C 1
ATOM 1398 O O . ILE A 1 191 ? -2.461 12.976 -17.431 1.00 95.88 191 ILE A O 1
ATOM 1402 N N . GLY A 1 192 ? -0.681 13.900 -16.450 1.00 97.38 192 GLY A N 1
ATOM 1403 C CA . GLY A 1 192 ? 0.040 14.183 -17.690 1.00 97.38 192 GLY A CA 1
ATOM 1404 C C . GLY A 1 192 ? 1.543 14.370 -17.489 1.00 97.38 192 GLY A C 1
ATOM 1405 O O . GLY A 1 192 ? 2.053 14.332 -16.369 1.00 97.38 192 GLY A O 1
ATOM 1406 N N . GLY A 1 193 ? 2.265 14.610 -18.585 1.00 97.88 193 GLY A N 1
ATOM 1407 C CA . GLY A 1 193 ? 3.720 14.792 -18.581 1.00 97.88 193 GLY A CA 1
ATOM 1408 C C . GLY A 1 193 ? 4.485 13.489 -18.827 1.00 97.88 193 GLY A C 1
ATOM 1409 O O . GLY A 1 193 ? 4.152 12.720 -19.725 1.00 97.88 193 GLY A O 1
ATOM 1410 N N . SER A 1 194 ? 5.554 13.262 -18.063 1.00 97.81 194 SER A N 1
ATOM 1411 C CA . SER A 1 194 ? 6.387 12.058 -18.149 1.00 97.81 194 SER A CA 1
ATOM 1412 C C . SER A 1 194 ? 5.709 10.885 -17.443 1.00 97.81 194 SER A C 1
ATOM 1414 O O . SER A 1 194 ? 5.867 10.726 -16.238 1.00 97.81 194 SER A O 1
ATOM 1416 N N . LEU A 1 195 ? 4.970 10.071 -18.198 1.00 97.69 195 LEU A N 1
ATOM 1417 C CA . LEU A 1 195 ? 4.188 8.950 -17.661 1.00 97.69 195 LEU A CA 1
ATOM 1418 C C . LEU A 1 195 ? 4.799 7.569 -17.946 1.00 97.69 195 LEU A C 1
ATOM 1420 O O . LEU A 1 195 ? 4.163 6.567 -17.675 1.00 97.69 195 LEU A O 1
ATOM 1424 N N . GLY A 1 196 ? 6.006 7.468 -18.503 1.00 96.88 196 GLY A N 1
ATOM 1425 C CA . GLY A 1 196 ? 6.626 6.177 -18.840 1.00 96.88 196 GLY A CA 1
ATOM 1426 C C . GLY A 1 196 ? 7.136 5.393 -17.624 1.00 96.88 196 GLY A C 1
ATOM 1427 O O . GLY A 1 196 ? 8.334 5.136 -17.546 1.00 96.88 196 GLY A O 1
ATOM 1428 N N . ALA A 1 197 ? 6.261 5.029 -16.682 1.00 97.75 197 ALA A N 1
ATOM 1429 C CA . ALA A 1 197 ? 6.586 4.241 -15.494 1.00 97.75 197 ALA A CA 1
ATOM 1430 C C . ALA A 1 197 ? 6.003 2.824 -15.597 1.00 97.75 197 ALA A C 1
ATOM 1432 O O . ALA A 1 197 ? 4.811 2.658 -15.843 1.00 97.75 197 ALA A O 1
ATOM 1433 N N . HIS A 1 198 ? 6.851 1.817 -15.394 1.00 98.38 198 HIS A N 1
ATOM 1434 C CA . HIS A 1 198 ? 6.470 0.410 -15.271 1.00 98.38 198 HIS A CA 1
ATOM 1435 C C . HIS A 1 198 ? 6.686 -0.020 -13.816 1.00 98.38 198 HIS A C 1
ATOM 1437 O O . HIS A 1 198 ? 7.704 0.346 -13.236 1.00 98.38 198 HIS A O 1
ATOM 1443 N N . ASP A 1 199 ? 5.745 -0.757 -13.229 1.00 98.69 199 ASP A N 1
ATOM 1444 C CA . ASP A 1 199 ? 5.714 -1.109 -11.793 1.00 98.69 199 ASP A CA 1
ATOM 1445 C C . ASP A 1 199 ? 5.951 0.103 -10.865 1.00 98.69 199 ASP A C 1
ATOM 1447 O O . ASP A 1 199 ? 6.990 0.198 -10.203 1.00 98.69 199 ASP A O 1
ATOM 1451 N N . PRO A 1 200 ? 5.049 1.103 -10.868 1.00 98.69 200 PRO A N 1
ATOM 1452 C CA . PRO A 1 200 ? 5.246 2.313 -10.083 1.00 98.69 200 PRO A CA 1
ATOM 1453 C C . PRO A 1 200 ? 5.171 2.045 -8.575 1.00 98.69 200 PRO A C 1
ATOM 1455 O O . PRO A 1 200 ? 4.221 1.430 -8.105 1.00 98.69 200 PRO A O 1
ATOM 1458 N N . ALA A 1 201 ? 6.092 2.634 -7.815 1.00 98.69 201 ALA A N 1
ATOM 1459 C CA . ALA A 1 201 ? 6.061 2.806 -6.366 1.00 98.69 201 ALA A CA 1
ATOM 1460 C C . ALA A 1 201 ? 5.655 4.244 -6.034 1.00 98.69 201 ALA A C 1
ATOM 1462 O O . ALA A 1 201 ? 6.451 5.177 -6.190 1.00 98.69 201 ALA A O 1
ATOM 1463 N N . LEU A 1 202 ? 4.405 4.434 -5.618 1.00 98.50 202 LEU A N 1
ATOM 1464 C CA . LEU A 1 202 ? 3.837 5.749 -5.351 1.00 98.50 202 LEU A CA 1
ATOM 1465 C C . LEU A 1 202 ? 4.173 6.246 -3.943 1.00 98.50 202 LEU A C 1
ATOM 1467 O O . LEU A 1 202 ? 3.907 5.583 -2.948 1.00 98.50 202 LEU A O 1
ATOM 1471 N N . TRP A 1 203 ? 4.616 7.496 -3.867 1.00 97.88 203 TRP A N 1
ATOM 1472 C CA . TRP A 1 203 ? 4.532 8.332 -2.679 1.00 97.88 203 TRP A CA 1
ATOM 1473 C C . TRP A 1 203 ? 3.641 9.540 -2.982 1.00 97.88 203 TRP A C 1
ATOM 1475 O O . TRP A 1 203 ? 4.079 10.542 -3.553 1.00 97.88 203 TRP A O 1
ATOM 1485 N N . ALA A 1 204 ? 2.364 9.441 -2.619 1.00 95.88 204 ALA A N 1
ATOM 1486 C CA . ALA A 1 204 ? 1.417 10.550 -2.716 1.00 95.88 204 ALA A CA 1
ATOM 1487 C C . ALA A 1 204 ? 1.656 11.539 -1.566 1.00 95.88 204 ALA A C 1
ATOM 1489 O O . ALA A 1 204 ? 1.297 11.246 -0.426 1.00 95.88 204 ALA A O 1
ATOM 1490 N N . GLY A 1 205 ? 2.272 12.689 -1.851 1.00 90.75 205 GLY A N 1
ATOM 1491 C CA . GLY A 1 205 ? 2.552 13.747 -0.874 1.00 90.75 205 GLY A CA 1
ATOM 1492 C C . GLY A 1 205 ? 1.285 14.307 -0.215 1.00 90.75 205 GLY A C 1
ATOM 1493 O O . GLY A 1 205 ? 0.187 14.187 -0.758 1.00 90.75 205 GLY A O 1
ATOM 1494 N N . CYS A 1 206 ? 1.423 14.900 0.976 1.00 85.81 206 CYS A N 1
ATOM 1495 C CA . CYS A 1 206 ? 0.306 15.600 1.618 1.00 85.81 206 CYS A CA 1
ATOM 1496 C C . CYS A 1 206 ? -0.113 16.808 0.767 1.00 85.81 206 CYS A C 1
ATOM 1498 O O . CYS A 1 206 ? 0.595 17.201 -0.162 1.00 85.81 206 CYS A O 1
ATOM 1500 N N . THR A 1 207 ? -1.243 17.439 1.087 1.00 84.38 207 THR A N 1
ATOM 1501 C CA . THR A 1 207 ? -1.645 18.679 0.409 1.00 84.38 207 THR A CA 1
ATOM 1502 C C . THR A 1 207 ? -0.529 19.725 0.480 1.00 84.38 207 THR A C 1
ATOM 1504 O O . THR A 1 207 ? -0.120 20.122 1.567 1.00 84.38 207 THR A O 1
ATOM 1507 N N . GLY A 1 208 ? -0.056 20.176 -0.686 1.00 85.94 208 GLY A N 1
ATOM 1508 C CA . GLY A 1 208 ? 1.040 21.146 -0.817 1.00 85.94 208 GLY A CA 1
ATOM 1509 C C . GLY A 1 208 ? 2.440 20.534 -0.939 1.00 85.94 208 GLY A C 1
ATOM 1510 O O . GLY A 1 208 ? 3.361 21.242 -1.334 1.00 85.94 208 GLY A O 1
ATOM 1511 N N . GLU A 1 209 ? 2.593 19.234 -0.685 1.00 90.81 209 GLU A N 1
ATOM 1512 C CA . GLU A 1 209 ? 3.868 18.521 -0.795 1.00 90.81 209 GLU A CA 1
ATOM 1513 C C . GLU A 1 209 ? 4.010 17.809 -2.151 1.00 90.81 209 GLU A C 1
ATOM 1515 O O . GLU A 1 209 ? 3.011 17.384 -2.748 1.00 90.81 209 GLU A O 1
ATOM 1520 N N . PRO A 1 210 ? 5.244 17.638 -2.662 1.00 95.94 210 PRO A N 1
ATOM 1521 C CA . PRO A 1 210 ? 5.477 16.914 -3.901 1.00 95.94 210 PRO A CA 1
ATOM 1522 C C . PRO A 1 210 ? 5.118 15.429 -3.780 1.00 95.94 210 PRO A C 1
ATOM 1524 O O . PRO A 1 210 ? 5.277 14.792 -2.738 1.00 95.94 210 PRO A O 1
ATOM 1527 N N . TRP A 1 211 ? 4.655 14.869 -4.892 1.00 98.00 211 TRP A N 1
ATOM 1528 C CA . TRP A 1 211 ? 4.447 13.441 -5.078 1.00 98.00 211 TRP A CA 1
ATOM 1529 C C . TRP A 1 211 ? 5.623 12.851 -5.844 1.00 98.00 211 TRP A C 1
ATOM 1531 O O . TRP A 1 211 ? 6.214 13.516 -6.703 1.00 98.00 211 TRP A O 1
ATOM 1541 N N . PHE A 1 212 ? 5.918 11.585 -5.570 1.00 98.69 212 PHE A N 1
ATOM 1542 C CA . PHE A 1 212 ? 6.976 10.842 -6.240 1.00 98.69 212 PHE A CA 1
ATOM 1543 C C . PHE A 1 212 ? 6.464 9.498 -6.739 1.00 98.69 212 PHE A C 1
ATOM 1545 O O . PHE A 1 212 ? 5.635 8.861 -6.096 1.00 98.69 212 PHE A O 1
ATOM 1552 N N . VAL A 1 213 ? 6.997 9.064 -7.874 1.00 98.81 213 VAL A N 1
ATOM 1553 C CA . VAL A 1 213 ? 6.906 7.688 -8.352 1.00 98.81 213 VAL A CA 1
ATOM 1554 C C . VAL A 1 213 ? 8.318 7.217 -8.650 1.00 98.81 213 VAL A C 1
ATOM 1556 O O . VAL A 1 213 ? 9.050 7.867 -9.395 1.00 98.81 213 VAL A O 1
ATOM 1559 N N . TYR A 1 214 ? 8.691 6.084 -8.072 1.00 98.75 214 TYR A N 1
ATOM 1560 C CA . TYR A 1 214 ? 9.847 5.310 -8.515 1.00 98.75 214 TYR A CA 1
ATOM 1561 C C . TYR A 1 214 ? 9.331 4.156 -9.367 1.00 98.75 214 TYR A C 1
ATOM 1563 O O . TYR A 1 214 ? 8.208 3.715 -9.166 1.00 98.75 214 TYR A O 1
ATOM 1571 N N . ALA A 1 215 ? 10.096 3.682 -10.342 1.00 98.75 215 ALA A N 1
ATOM 1572 C CA . ALA A 1 215 ? 9.615 2.647 -11.258 1.00 98.75 215 ALA A CA 1
ATOM 1573 C C . ALA A 1 215 ? 10.706 1.621 -11.577 1.00 98.75 215 ALA A C 1
ATOM 1575 O O . ALA A 1 215 ? 11.872 1.808 -11.219 1.00 98.75 215 ALA A O 1
ATOM 1576 N N . THR A 1 216 ? 10.341 0.550 -12.275 1.00 98.81 216 THR A N 1
ATOM 1577 C CA . THR A 1 216 ? 11.295 -0.371 -12.898 1.00 98.81 216 THR A CA 1
ATOM 1578 C C . THR A 1 216 ? 12.264 0.404 -13.801 1.00 98.81 216 THR A C 1
ATOM 1580 O O . THR A 1 216 ? 11.861 1.245 -14.607 1.00 98.81 216 THR A O 1
ATOM 1583 N N . GLY A 1 217 ? 13.563 0.151 -13.622 1.00 98.25 217 GLY A N 1
ATOM 1584 C CA . GLY A 1 217 ? 14.644 0.818 -14.347 1.00 98.25 217 GLY A CA 1
ATOM 1585 C C . GLY A 1 217 ? 14.742 0.407 -15.815 1.00 98.25 217 GLY A C 1
ATOM 1586 O O . GLY A 1 217 ? 14.034 -0.475 -16.286 1.00 98.25 217 GLY A O 1
ATOM 1587 N N . ASP A 1 218 ? 15.689 1.000 -16.533 1.00 95.88 218 ASP A N 1
ATOM 1588 C CA . ASP A 1 218 ? 15.999 0.674 -17.929 1.00 95.88 218 ASP A CA 1
ATOM 1589 C C . ASP A 1 218 ? 17.519 0.642 -18.087 1.00 95.88 218 ASP A C 1
ATOM 1591 O O . ASP A 1 218 ? 18.185 1.624 -17.754 1.00 95.88 218 ASP A O 1
ATOM 1595 N N . GLY A 1 219 ? 18.088 -0.468 -18.570 1.00 94.44 219 GLY A N 1
ATOM 1596 C CA . GLY A 1 219 ? 19.541 -0.650 -18.683 1.00 94.44 219 GLY A CA 1
ATOM 1597 C C . GLY A 1 219 ? 20.252 0.425 -19.510 1.00 94.44 219 GLY A C 1
ATOM 1598 O O . GLY A 1 219 ? 21.455 0.639 -19.355 1.00 94.44 219 GLY A O 1
ATOM 1599 N N . ARG A 1 220 ? 19.513 1.168 -20.343 1.00 94.12 220 ARG A N 1
ATOM 16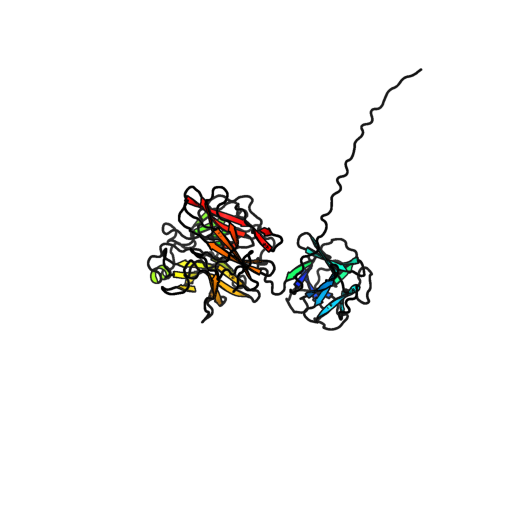00 C CA . ARG A 1 220 ? 20.026 2.283 -21.152 1.00 94.12 220 ARG A CA 1
ATOM 1601 C C . ARG A 1 220 ? 20.270 3.565 -20.349 1.00 94.12 220 ARG A C 1
ATOM 1603 O O . ARG A 1 220 ? 20.973 4.446 -20.839 1.00 94.12 220 ARG A O 1
ATOM 1610 N N . PHE A 1 221 ? 19.718 3.689 -19.139 1.00 93.75 221 PHE A N 1
ATOM 1611 C CA . PHE A 1 221 ? 19.745 4.918 -18.340 1.00 93.75 221 PHE A CA 1
ATOM 1612 C C . PHE A 1 221 ? 20.121 4.645 -16.876 1.00 93.75 221 PHE A C 1
ATOM 1614 O O . PHE A 1 221 ? 19.700 3.655 -16.286 1.00 93.75 221 PHE A O 1
ATOM 1621 N N . GLY A 1 222 ? 20.933 5.519 -16.264 1.00 90.69 222 GLY A N 1
ATOM 1622 C CA . GLY A 1 222 ? 21.230 5.470 -14.819 1.00 90.69 222 GLY A CA 1
ATOM 1623 C C . GLY A 1 222 ? 21.767 4.128 -14.301 1.00 90.69 222 GLY A C 1
ATOM 1624 O O . GLY A 1 222 ? 21.506 3.753 -13.156 1.00 90.69 222 GLY A O 1
ATOM 1625 N N . GLY A 1 223 ? 22.440 3.355 -15.161 1.00 93.12 223 GLY A N 1
ATOM 1626 C CA . GLY A 1 223 ? 22.940 2.014 -14.846 1.00 93.12 223 GLY A CA 1
ATOM 1627 C C . GLY A 1 223 ? 21.854 0.953 -14.621 1.00 93.12 223 GLY A C 1
ATOM 1628 O O . GLY A 1 223 ? 22.154 -0.077 -14.004 1.00 93.12 223 GLY A O 1
ATOM 1629 N N . GLY A 1 224 ? 20.623 1.197 -15.085 1.00 97.31 224 GLY A N 1
ATOM 1630 C CA . GLY A 1 224 ? 19.462 0.332 -14.873 1.00 97.31 224 GLY A CA 1
ATOM 1631 C C . GLY A 1 224 ? 18.762 0.545 -13.531 1.00 97.31 224 GLY A C 1
ATOM 1632 O O . GLY A 1 224 ? 18.013 -0.322 -13.093 1.00 97.31 224 GLY A O 1
ATOM 1633 N N . THR A 1 225 ? 19.026 1.651 -12.835 1.00 98.12 225 THR A N 1
ATOM 1634 C CA . THR A 1 225 ? 18.433 1.922 -11.516 1.00 98.12 225 THR A CA 1
ATOM 1635 C C . THR A 1 225 ? 17.061 2.598 -11.644 1.00 98.12 225 THR A C 1
ATOM 1637 O O . THR A 1 225 ? 16.770 3.171 -12.697 1.00 98.12 225 THR A O 1
ATOM 1640 N N . PRO A 1 226 ? 16.206 2.529 -10.605 1.00 98.56 226 PRO A N 1
ATOM 1641 C CA . PRO A 1 226 ? 14.876 3.126 -10.631 1.00 98.56 226 PRO A CA 1
ATOM 1642 C C . PRO A 1 226 ? 14.891 4.610 -11.041 1.00 98.56 226 PRO A C 1
ATOM 1644 O O . PRO A 1 226 ? 15.585 5.410 -10.395 1.00 98.56 226 PRO A O 1
ATOM 1647 N N . PRO A 1 227 ? 14.154 5.004 -12.099 1.00 98.50 227 PRO A N 1
ATOM 1648 C CA . PRO A 1 227 ? 13.896 6.404 -12.402 1.00 98.50 227 PRO A CA 1
ATOM 1649 C C . PRO A 1 227 ? 12.994 7.031 -11.343 1.00 98.50 227 PRO A C 1
ATOM 1651 O O . PRO A 1 227 ? 12.234 6.343 -10.664 1.00 98.50 227 PRO A O 1
ATOM 1654 N N . ILE A 1 228 ? 13.072 8.354 -11.243 1.00 98.50 228 ILE A N 1
ATOM 1655 C CA . ILE A 1 228 ? 12.295 9.171 -10.321 1.00 98.50 228 ILE A CA 1
ATOM 1656 C C . ILE A 1 228 ? 11.397 10.076 -11.148 1.00 98.50 228 ILE A C 1
ATOM 1658 O O . ILE A 1 228 ? 11.867 10.894 -11.941 1.00 98.50 228 ILE A O 1
ATOM 1662 N N . PHE A 1 229 ? 10.098 9.963 -10.926 1.00 98.62 229 PHE A N 1
ATOM 1663 C CA . PHE A 1 229 ? 9.104 10.883 -11.445 1.00 98.62 229 PHE A CA 1
ATOM 1664 C C . PHE A 1 229 ? 8.602 11.745 -10.294 1.00 98.62 229 PHE A C 1
ATOM 1666 O O . PHE A 1 229 ? 8.275 11.229 -9.228 1.00 98.62 229 PHE A O 1
ATOM 1673 N N . ARG A 1 230 ? 8.542 13.060 -10.499 1.00 98.50 230 ARG A N 1
ATOM 1674 C CA . ARG A 1 230 ? 8.086 14.025 -9.494 1.00 98.50 230 ARG A CA 1
ATOM 1675 C C . ARG A 1 230 ? 6.906 14.825 -10.022 1.00 98.50 230 ARG A C 1
ATOM 1677 O O . ARG A 1 230 ? 6.935 15.285 -11.165 1.00 98.50 230 ARG A O 1
ATOM 1684 N N . SER A 1 231 ? 5.919 15.048 -9.163 1.00 98.31 231 SER A N 1
ATOM 1685 C CA . SER A 1 231 ? 4.830 15.994 -9.387 1.00 98.31 231 SER A CA 1
ATOM 1686 C C . SER A 1 231 ? 4.753 16.988 -8.234 1.00 98.31 231 SER A C 1
ATOM 1688 O O . SER A 1 231 ? 4.786 16.601 -7.074 1.00 98.31 231 SER A O 1
ATOM 1690 N N . THR A 1 232 ? 4.653 18.280 -8.538 1.00 96.62 232 THR A N 1
ATOM 1691 C CA . THR A 1 232 ? 4.569 19.360 -7.535 1.00 96.62 232 THR A CA 1
ATOM 1692 C C . THR A 1 232 ? 3.179 19.993 -7.458 1.00 96.62 232 THR A C 1
ATOM 1694 O O . THR A 1 232 ? 2.987 20.984 -6.762 1.00 96.62 232 THR A O 1
ATOM 1697 N N . ASN A 1 233 ? 2.202 19.445 -8.184 1.00 95.19 233 ASN A N 1
ATOM 1698 C CA . ASN A 1 233 ? 0.848 19.986 -8.313 1.00 95.19 233 ASN A CA 1
ATOM 1699 C C . ASN A 1 233 ? -0.230 18.935 -7.993 1.00 95.19 233 ASN A C 1
ATOM 1701 O O . ASN A 1 233 ? -1.239 18.833 -8.691 1.00 95.19 233 ASN A O 1
ATOM 1705 N N . GLY A 1 234 ? -0.003 18.147 -6.937 1.00 93.06 234 GLY A N 1
ATOM 1706 C CA . GLY A 1 234 ? -0.962 17.146 -6.461 1.00 93.06 234 GLY A CA 1
ATOM 1707 C C . GLY A 1 234 ? -1.144 15.975 -7.427 1.00 93.06 234 GLY A C 1
ATOM 1708 O O . GLY A 1 234 ? -2.268 15.557 -7.670 1.00 93.06 234 GLY A O 1
ATOM 1709 N N . GLY A 1 235 ? -0.055 15.501 -8.040 1.00 96.31 235 GLY A N 1
ATOM 1710 C CA . GLY A 1 235 ? -0.075 14.331 -8.923 1.00 96.31 235 GLY A CA 1
ATOM 1711 C C . GLY A 1 235 ? -0.563 14.592 -10.352 1.00 96.31 235 GLY A C 1
ATOM 1712 O O . GLY A 1 235 ? -0.667 13.645 -11.124 1.00 96.31 235 GLY A O 1
ATOM 1713 N N . GLN A 1 236 ? -0.843 15.842 -10.741 1.00 96.62 236 GLN A N 1
ATOM 1714 C CA . GLN A 1 236 ? -1.400 16.156 -12.066 1.00 96.62 236 GLN A CA 1
ATOM 1715 C C . GLN A 1 236 ? -0.357 16.159 -13.187 1.00 96.62 236 GLN A C 1
ATOM 1717 O O . GLN A 1 236 ? -0.622 15.714 -14.298 1.00 96.62 236 GLN A O 1
ATOM 1722 N N . THR A 1 237 ? 0.833 16.702 -12.945 1.00 98.00 237 THR A N 1
ATOM 1723 C CA . THR A 1 237 ? 1.884 16.795 -13.968 1.00 98.00 237 THR A CA 1
ATOM 1724 C C . THR A 1 237 ? 3.168 16.178 -13.456 1.00 98.00 237 THR A C 1
ATOM 1726 O O . THR A 1 237 ? 3.680 16.588 -12.414 1.00 98.00 237 THR A O 1
ATOM 1729 N N . TRP A 1 238 ? 3.688 15.212 -14.207 1.00 98.56 238 TRP A N 1
ATOM 1730 C CA . TRP A 1 238 ? 4.860 14.424 -13.854 1.00 98.56 238 TRP A CA 1
ATOM 1731 C C . TRP A 1 238 ? 6.072 14.810 -14.692 1.00 98.56 238 TRP A C 1
ATOM 1733 O O . TRP A 1 238 ? 5.987 15.013 -15.906 1.00 98.56 238 TRP A O 1
ATOM 1743 N N . GLN A 1 239 ? 7.224 14.883 -14.040 1.00 98.50 239 GLN A N 1
ATOM 1744 C CA . GLN A 1 239 ? 8.522 15.114 -14.665 1.00 98.50 239 GLN A CA 1
ATOM 1745 C C . GLN A 1 239 ? 9.459 13.973 -14.290 1.00 98.50 239 GLN A C 1
ATOM 1747 O O . GLN A 1 239 ? 9.565 13.648 -13.110 1.00 98.50 239 GLN A O 1
ATOM 1752 N N . ASN A 1 240 ? 10.160 13.396 -15.266 1.00 97.94 240 ASN A N 1
ATOM 1753 C CA . ASN A 1 240 ? 11.303 12.535 -14.974 1.00 97.94 240 ASN A CA 1
ATOM 1754 C C . ASN A 1 240 ? 12.466 13.417 -14.490 1.00 97.94 240 ASN A C 1
ATOM 1756 O O . ASN A 1 240 ? 12.920 14.298 -15.221 1.00 97.94 240 ASN A O 1
ATOM 1760 N N . VAL A 1 241 ? 12.917 13.198 -13.255 1.00 97.56 241 VAL A N 1
ATOM 1761 C CA . VAL A 1 241 ? 13.975 13.981 -12.594 1.00 97.56 241 VAL A CA 1
ATOM 1762 C C . VAL A 1 241 ? 15.276 13.187 -12.421 1.00 97.56 241 VAL A C 1
ATOM 1764 O O . VAL A 1 241 ? 16.111 13.533 -11.589 1.00 97.56 241 VAL A O 1
ATOM 1767 N N . GLY A 1 242 ? 15.470 12.143 -13.231 1.00 96.69 242 GLY A N 1
ATOM 1768 C CA . GLY A 1 242 ? 16.666 11.303 -13.244 1.00 96.69 242 GLY A CA 1
ATOM 1769 C C . GLY A 1 242 ? 16.438 9.937 -12.604 1.00 96.69 242 GLY A C 1
ATOM 1770 O O . GLY A 1 242 ? 15.317 9.438 -12.548 1.00 96.69 242 GLY A O 1
ATOM 1771 N N . THR A 1 243 ? 17.517 9.313 -12.142 1.00 96.94 243 THR A N 1
ATOM 1772 C CA . THR A 1 243 ? 17.511 7.987 -11.509 1.00 96.94 243 THR A CA 1
ATOM 1773 C C . THR A 1 243 ? 18.054 8.060 -10.086 1.00 96.94 243 THR A C 1
ATOM 1775 O O . THR A 1 243 ? 18.848 8.945 -9.759 1.00 96.94 243 THR A O 1
ATOM 1778 N N . MET A 1 244 ? 17.644 7.124 -9.224 1.00 95.50 244 MET A N 1
ATOM 1779 C CA . MET A 1 244 ? 18.051 7.117 -7.809 1.00 95.50 244 MET A CA 1
ATOM 1780 C C . MET A 1 244 ? 19.569 7.001 -7.612 1.00 95.50 244 MET A C 1
ATOM 1782 O O . MET A 1 244 ? 20.116 7.535 -6.648 1.00 95.50 244 MET A O 1
ATOM 1786 N N . TRP A 1 245 ? 20.250 6.346 -8.555 1.00 95.19 245 TRP A N 1
ATOM 1787 C CA . TRP A 1 245 ? 21.701 6.255 -8.637 1.00 95.19 245 TRP A CA 1
ATOM 1788 C C . TRP A 1 245 ? 22.162 6.376 -10.093 1.00 95.19 245 TRP A C 1
ATOM 1790 O O . TRP A 1 245 ? 21.393 6.184 -11.030 1.00 95.19 245 TRP A O 1
ATOM 1800 N N . ASN A 1 246 ? 23.453 6.638 -10.290 1.00 93.19 246 ASN A N 1
ATOM 1801 C CA . ASN A 1 246 ? 24.076 6.573 -11.618 1.00 93.19 246 ASN A CA 1
ATOM 1802 C C . ASN A 1 246 ? 24.601 5.166 -11.960 1.00 93.19 246 ASN A C 1
ATOM 1804 O O . ASN A 1 246 ? 24.931 4.891 -13.111 1.00 93.19 246 ASN A O 1
ATOM 1808 N N . ALA A 1 247 ? 24.693 4.283 -10.963 1.00 94.12 247 ALA A N 1
ATOM 1809 C CA . ALA A 1 247 ? 25.100 2.893 -11.112 1.00 94.12 247 ALA A CA 1
ATOM 1810 C C . ALA A 1 247 ? 24.406 2.028 -10.053 1.00 94.12 247 ALA A C 1
ATOM 1812 O O . ALA A 1 247 ? 24.313 2.427 -8.891 1.00 94.12 247 ALA A O 1
ATOM 1813 N N . LYS A 1 248 ? 23.942 0.837 -10.445 1.00 95.06 248 LYS A N 1
ATOM 1814 C CA . LYS A 1 248 ? 23.375 -0.147 -9.512 1.00 95.06 248 LYS A CA 1
ATOM 1815 C C . LYS A 1 248 ? 24.457 -0.732 -8.587 1.00 95.06 248 LYS A C 1
ATOM 1817 O O . LYS A 1 248 ? 25.609 -0.858 -9.012 1.00 95.06 248 LYS A O 1
ATOM 1822 N N . PRO A 1 249 ? 24.117 -1.131 -7.347 1.00 96.81 249 PRO A N 1
ATOM 1823 C CA . PRO A 1 249 ? 25.072 -1.747 -6.429 1.00 96.81 249 PRO A CA 1
ATOM 1824 C C . PRO A 1 249 ? 25.708 -3.012 -7.017 1.00 96.81 249 PRO A C 1
ATOM 1826 O O . PRO A 1 249 ? 25.011 -3.877 -7.547 1.00 96.81 249 PRO A O 1
ATOM 1829 N N . ALA A 1 250 ? 27.030 -3.156 -6.883 1.00 97.00 250 ALA A N 1
ATOM 1830 C CA . ALA A 1 250 ? 27.787 -4.241 -7.519 1.00 97.00 250 ALA A CA 1
ATOM 1831 C C . ALA A 1 250 ? 27.319 -5.648 -7.104 1.00 97.00 250 ALA A C 1
ATOM 1833 O O . ALA A 1 250 ? 27.401 -6.590 -7.897 1.00 97.00 250 ALA A O 1
ATOM 1834 N N . TRP A 1 251 ? 26.792 -5.789 -5.881 1.00 98.19 251 TRP A N 1
ATOM 1835 C CA . TRP A 1 251 ? 26.284 -7.065 -5.381 1.00 98.19 251 TRP A CA 1
ATOM 1836 C C . TRP A 1 251 ? 25.158 -7.622 -6.263 1.00 98.19 251 TRP A C 1
ATOM 1838 O O . TRP A 1 251 ? 25.051 -8.839 -6.390 1.00 98.19 251 TRP A O 1
ATOM 1848 N N . THR A 1 252 ? 24.361 -6.759 -6.908 1.00 97.81 252 THR A N 1
ATOM 1849 C CA . THR A 1 252 ? 23.212 -7.168 -7.735 1.00 97.81 252 THR A CA 1
ATOM 1850 C C . THR A 1 252 ? 23.664 -8.082 -8.872 1.00 97.81 252 THR A C 1
ATOM 1852 O O . THR A 1 252 ? 23.207 -9.216 -8.969 1.00 97.81 252 THR A O 1
ATOM 1855 N N . THR A 1 253 ? 24.664 -7.651 -9.644 1.00 96.12 253 THR A N 1
ATOM 1856 C CA . THR A 1 253 ? 25.251 -8.423 -10.748 1.00 96.12 253 THR A CA 1
ATOM 1857 C C . THR A 1 253 ? 26.173 -9.552 -10.287 1.00 96.12 253 THR A C 1
ATOM 1859 O O . THR A 1 253 ? 26.339 -10.538 -11.000 1.00 96.12 253 THR A O 1
ATOM 1862 N N . GLN A 1 254 ? 26.791 -9.424 -9.107 1.00 96.19 254 GLN A N 1
ATOM 1863 C CA . GLN A 1 254 ? 27.647 -10.477 -8.544 1.00 96.19 254 GLN A CA 1
ATOM 1864 C C . GLN A 1 254 ? 26.828 -11.679 -8.063 1.00 96.19 254 GLN A C 1
ATOM 1866 O O . GLN A 1 254 ? 27.251 -12.820 -8.224 1.00 96.19 254 GLN A O 1
ATOM 1871 N N . GLN A 1 255 ? 25.663 -11.432 -7.462 1.00 95.75 255 GLN A N 1
ATOM 1872 C CA . GLN A 1 255 ? 24.811 -12.487 -6.919 1.00 95.75 255 GLN A CA 1
ATOM 1873 C C . GLN A 1 255 ? 23.789 -13.017 -7.921 1.00 95.75 255 GLN A C 1
ATOM 1875 O O . GLN A 1 255 ? 23.404 -14.188 -7.824 1.00 95.75 255 GLN A O 1
ATOM 1880 N N . ILE A 1 256 ? 23.341 -12.163 -8.842 1.00 97.62 256 ILE A N 1
ATOM 1881 C CA . ILE A 1 256 ? 22.380 -12.477 -9.894 1.00 97.62 256 ILE A CA 1
ATOM 1882 C C . ILE A 1 256 ? 23.024 -12.088 -11.228 1.00 97.62 256 ILE A C 1
ATOM 1884 O O . ILE A 1 256 ? 23.067 -10.923 -11.622 1.00 97.62 256 ILE A O 1
ATOM 1888 N N . SER A 1 257 ? 23.583 -13.079 -11.918 1.00 95.94 257 SER A N 1
ATOM 1889 C CA . SER A 1 257 ? 24.220 -12.842 -13.213 1.00 95.94 257 SER A CA 1
ATOM 1890 C C . SER A 1 257 ? 23.181 -12.395 -14.247 1.00 95.94 257 SER A C 1
ATOM 1892 O O . SER A 1 257 ? 22.104 -12.982 -14.334 1.00 95.94 257 SER A O 1
ATOM 1894 N N . GLY A 1 258 ? 23.511 -11.368 -15.035 1.00 95.56 258 GLY A N 1
ATOM 1895 C CA . GLY A 1 258 ? 22.661 -10.877 -16.124 1.00 95.56 258 GLY A CA 1
ATOM 1896 C C . GLY A 1 258 ? 21.632 -9.809 -15.741 1.00 95.56 258 GLY A C 1
ATOM 1897 O O . GLY A 1 258 ? 20.823 -9.451 -16.590 1.00 95.56 258 GLY A O 1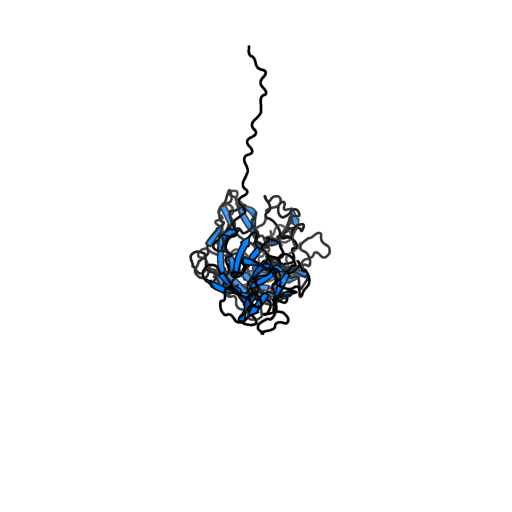
ATOM 1898 N N . VAL A 1 259 ? 21.659 -9.281 -14.511 1.00 97.75 259 VAL A N 1
ATOM 1899 C CA . VAL A 1 259 ? 20.802 -8.146 -14.118 1.00 97.75 259 VAL A CA 1
ATOM 1900 C C . VAL A 1 259 ? 21.140 -6.911 -14.954 1.00 97.75 259 VAL A C 1
ATOM 1902 O O . VAL A 1 259 ? 22.196 -6.295 -14.777 1.00 97.75 259 VAL A O 1
ATOM 1905 N N . ASP A 1 260 ? 20.221 -6.538 -15.839 1.00 97.31 260 ASP A N 1
ATOM 1906 C CA . ASP A 1 260 ? 20.314 -5.333 -16.665 1.00 97.31 260 ASP A CA 1
ATOM 1907 C C . ASP A 1 260 ? 19.829 -4.095 -15.893 1.00 97.31 260 ASP A C 1
ATOM 1909 O O . ASP A 1 260 ? 20.559 -3.111 -15.735 1.00 97.31 260 ASP A O 1
ATOM 1913 N N . ASN A 1 261 ? 18.646 -4.200 -15.293 1.00 98.38 261 ASN A N 1
ATOM 1914 C CA . ASN A 1 261 ? 17.943 -3.163 -14.544 1.00 98.38 261 ASN A CA 1
ATOM 1915 C C . ASN A 1 261 ? 17.332 -3.714 -13.240 1.00 98.38 261 ASN A C 1
ATOM 1917 O O . ASN A 1 261 ? 17.233 -4.924 -13.049 1.00 98.38 261 ASN A O 1
ATOM 1921 N N . LEU A 1 262 ? 16.952 -2.817 -12.328 1.00 98.75 262 LEU A N 1
ATOM 1922 C CA . LEU A 1 262 ? 16.267 -3.137 -11.072 1.00 98.75 262 LEU A CA 1
ATOM 1923 C C . LEU A 1 262 ? 14.760 -2.921 -11.229 1.00 98.75 262 LEU A C 1
ATOM 1925 O O . LEU A 1 262 ? 14.348 -1.955 -11.874 1.00 98.75 262 LEU A O 1
ATOM 1929 N N . TRP A 1 263 ? 13.948 -3.814 -10.668 1.00 98.81 263 TRP A N 1
ATOM 1930 C CA . TRP A 1 263 ? 12.506 -3.879 -10.939 1.00 98.81 263 TRP A CA 1
ATOM 1931 C C . TRP A 1 263 ? 11.655 -3.629 -9.700 1.00 98.81 263 TRP A C 1
ATOM 1933 O O . TRP A 1 263 ? 12.130 -3.836 -8.579 1.00 98.81 263 TRP A O 1
ATOM 1943 N N . ALA A 1 264 ? 10.399 -3.245 -9.943 1.00 98.69 264 ALA A N 1
ATOM 1944 C CA . ALA A 1 264 ? 9.298 -3.188 -8.986 1.00 98.69 264 ALA A CA 1
ATOM 1945 C C . ALA A 1 264 ? 9.725 -2.616 -7.628 1.00 98.69 264 ALA A C 1
ATOM 1947 O O . ALA A 1 264 ? 9.817 -3.359 -6.644 1.00 98.69 264 ALA A O 1
ATOM 1948 N N . PRO A 1 265 ? 10.107 -1.326 -7.580 1.00 98.81 265 PRO A N 1
ATOM 1949 C CA . PRO A 1 265 ? 10.443 -0.705 -6.318 1.00 98.81 265 PRO A CA 1
ATOM 1950 C C . PRO A 1 265 ? 9.229 -0.657 -5.382 1.00 98.81 265 PRO A C 1
ATOM 1952 O O . PRO A 1 265 ? 8.085 -0.713 -5.819 1.00 98.81 265 PRO A O 1
ATOM 1955 N N . GLU A 1 266 ? 9.494 -0.488 -4.093 1.00 98.56 266 GLU A N 1
ATOM 1956 C CA . GLU A 1 266 ? 8.482 -0.210 -3.075 1.00 98.56 266 GLU A CA 1
ATOM 1957 C C . GLU A 1 266 ? 9.028 0.804 -2.084 1.00 98.56 266 GLU A C 1
ATOM 1959 O O . GLU A 1 266 ? 10.174 0.677 -1.649 1.00 98.56 266 GLU A O 1
ATOM 1964 N N . ILE A 1 267 ? 8.210 1.785 -1.703 1.00 98.19 267 ILE A N 1
ATOM 1965 C CA . ILE A 1 267 ? 8.619 2.873 -0.811 1.00 98.19 267 ILE A CA 1
ATOM 1966 C C . ILE A 1 267 ? 7.858 2.781 0.503 1.00 98.19 267 ILE A C 1
ATOM 1968 O O . ILE A 1 267 ? 6.633 2.759 0.537 1.00 98.19 267 ILE A O 1
ATOM 1972 N N . HIS A 1 268 ? 8.604 2.821 1.598 1.00 95.56 268 HIS A N 1
ATOM 1973 C CA . HIS A 1 268 ? 8.079 2.877 2.951 1.00 95.56 268 HIS A CA 1
ATOM 1974 C C . HIS A 1 268 ? 8.783 3.990 3.731 1.00 95.56 268 HIS A C 1
ATOM 1976 O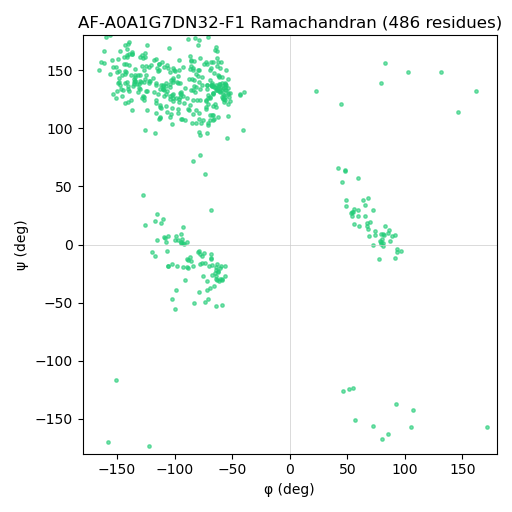 O . HIS A 1 268 ? 9.997 4.138 3.622 1.00 95.56 268 HIS A O 1
ATOM 1982 N N . TYR A 1 269 ? 8.054 4.774 4.521 1.00 91.12 269 TYR A N 1
ATOM 1983 C CA . TYR A 1 269 ? 8.650 5.804 5.373 1.00 91.12 269 TYR A CA 1
ATOM 1984 C C . TYR A 1 269 ? 8.545 5.418 6.838 1.00 91.12 269 TYR A C 1
ATOM 1986 O O . TYR A 1 269 ? 7.471 5.054 7.314 1.00 91.12 269 TYR A O 1
ATOM 1994 N N . ASP A 1 270 ? 9.650 5.581 7.553 1.00 83.31 270 ASP A N 1
ATOM 1995 C CA . ASP A 1 270 ? 9.700 5.418 8.993 1.00 83.31 270 ASP A CA 1
ATOM 1996 C C . ASP A 1 270 ? 9.995 6.749 9.672 1.00 83.31 270 ASP A C 1
ATOM 1998 O O . ASP A 1 270 ? 11.121 7.258 9.659 1.00 83.31 270 ASP A O 1
ATOM 2002 N N . ALA A 1 271 ? 8.959 7.283 10.313 1.00 75.06 271 ALA A N 1
ATOM 2003 C CA . ALA A 1 271 ? 9.019 8.529 11.058 1.00 75.06 271 ALA A CA 1
ATOM 2004 C C . ALA A 1 271 ? 9.965 8.464 12.269 1.00 75.06 271 ALA A C 1
ATOM 2006 O O . ALA A 1 271 ? 10.552 9.482 12.628 1.00 75.06 271 ALA A O 1
ATOM 2007 N N . ALA A 1 272 ? 10.151 7.293 12.890 1.00 72.81 272 ALA A N 1
ATOM 2008 C CA . ALA A 1 272 ? 11.039 7.147 14.043 1.00 72.81 272 ALA A CA 1
ATOM 2009 C C . ALA A 1 272 ? 12.517 7.240 13.642 1.00 72.81 272 ALA A C 1
ATOM 2011 O O . ALA A 1 272 ? 13.340 7.708 14.428 1.00 72.81 272 ALA A O 1
ATOM 2012 N N . GLN A 1 273 ? 12.855 6.805 12.426 1.00 80.56 273 GLN A N 1
ATOM 2013 C CA . GLN A 1 273 ? 14.205 6.943 11.868 1.00 80.56 273 GLN A CA 1
ATOM 2014 C C . GLN A 1 273 ? 14.371 8.224 11.044 1.00 80.56 273 GLN A C 1
ATOM 2016 O O . GLN A 1 273 ? 15.499 8.652 10.806 1.00 80.56 273 GLN A O 1
ATOM 2021 N N . GLY A 1 274 ? 13.270 8.831 10.596 1.00 81.38 274 GLY A N 1
ATOM 2022 C CA . GLY A 1 274 ? 13.297 9.939 9.646 1.00 81.38 274 GLY A CA 1
ATOM 2023 C C . GLY A 1 274 ? 13.842 9.513 8.282 1.00 81.38 274 GLY A C 1
ATOM 2024 O O . GLY A 1 274 ? 14.539 10.289 7.631 1.00 81.38 274 GLY A O 1
ATOM 2025 N N . LEU A 1 275 ? 13.578 8.268 7.870 1.00 89.75 275 LEU A N 1
ATOM 2026 C CA . LEU A 1 275 ? 14.138 7.673 6.657 1.00 89.75 275 LEU A CA 1
ATOM 2027 C C . LEU A 1 275 ? 13.053 7.054 5.779 1.00 89.75 275 LEU A C 1
ATOM 2029 O O . LEU A 1 275 ? 12.155 6.359 6.247 1.00 89.75 275 LEU A O 1
ATOM 2033 N N . TYR A 1 276 ? 13.213 7.247 4.477 1.00 96.88 276 TYR A N 1
ATOM 2034 C CA . TYR A 1 276 ? 12.568 6.467 3.435 1.00 96.88 276 TYR A CA 1
ATOM 2035 C C . TYR A 1 276 ? 13.368 5.193 3.190 1.00 96.88 276 TYR A C 1
ATOM 2037 O O . TYR A 1 276 ? 14.594 5.232 3.099 1.00 96.88 276 TYR A O 1
ATOM 2045 N N . TYR A 1 277 ? 12.663 4.083 3.051 1.00 98.56 277 TYR A N 1
ATOM 2046 C CA . TYR A 1 277 ? 13.144 2.752 2.724 1.00 98.56 277 TYR A CA 1
ATOM 2047 C C . TYR A 1 277 ? 12.610 2.412 1.336 1.00 98.56 277 TYR A C 1
ATOM 2049 O O . TYR A 1 277 ? 11.398 2.367 1.144 1.00 98.56 277 TYR A O 1
ATOM 2057 N N . LEU A 1 278 ? 13.506 2.191 0.375 1.00 98.81 278 LEU A N 1
ATOM 2058 C CA . LEU A 1 278 ? 13.159 1.778 -0.979 1.00 98.81 278 LEU A CA 1
ATOM 2059 C C . LEU A 1 278 ? 13.658 0.357 -1.217 1.00 98.81 278 LEU A C 1
ATOM 2061 O O . LEU A 1 278 ? 14.866 0.117 -1.310 1.00 98.81 278 LEU A O 1
ATOM 2065 N N . TYR A 1 279 ? 12.721 -0.580 -1.287 1.00 98.94 279 TYR A N 1
ATOM 2066 C CA . TYR A 1 279 ? 12.988 -1.958 -1.676 1.00 98.94 279 TYR A CA 1
ATOM 2067 C C . TYR A 1 279 ? 12.980 -2.057 -3.197 1.00 98.94 279 TYR A C 1
ATOM 2069 O O . TYR A 1 279 ? 12.303 -1.278 -3.859 1.00 98.94 279 TYR A O 1
ATOM 2077 N N . TYR A 1 280 ? 13.757 -2.979 -3.759 1.00 98.88 280 TYR A N 1
ATOM 2078 C CA . TYR A 1 280 ? 13.868 -3.164 -5.207 1.00 98.88 280 TYR A CA 1
ATOM 2079 C C . TYR A 1 280 ? 14.275 -4.596 -5.550 1.00 98.88 280 TYR A C 1
ATOM 2081 O O . TYR A 1 280 ? 14.881 -5.292 -4.734 1.00 98.88 280 TYR A O 1
ATOM 2089 N N . SER A 1 281 ? 13.996 -5.024 -6.777 1.00 98.88 281 SER A N 1
ATOM 2090 C CA . SER A 1 281 ? 14.240 -6.393 -7.236 1.00 98.88 281 SER A CA 1
ATOM 2091 C C . SER A 1 281 ? 15.425 -6.471 -8.200 1.00 98.88 281 SER A C 1
ATOM 2093 O O . SER A 1 281 ? 15.546 -5.665 -9.119 1.00 98.88 281 SER A O 1
ATOM 2095 N N . ALA A 1 282 ? 16.291 -7.467 -8.021 1.00 98.75 282 ALA A N 1
ATOM 2096 C CA . ALA A 1 282 ? 17.353 -7.844 -8.948 1.00 98.75 282 ALA A CA 1
ATOM 2097 C C . ALA A 1 282 ? 17.075 -9.261 -9.468 1.00 98.75 282 ALA A C 1
ATOM 2099 O O . ALA A 1 282 ? 17.098 -10.227 -8.698 1.00 98.75 282 ALA A O 1
ATOM 2100 N N . SER A 1 283 ? 16.783 -9.385 -10.763 1.00 98.56 283 SER A N 1
ATOM 2101 C CA . SER A 1 283 ? 16.369 -10.645 -11.388 1.00 98.56 283 SER A CA 1
ATOM 2102 C C . SER A 1 283 ? 16.652 -10.660 -12.900 1.00 98.56 283 SER A C 1
ATOM 2104 O O . SER A 1 283 ? 17.197 -9.707 -13.458 1.00 98.56 283 SER A O 1
ATOM 2106 N N . THR A 1 284 ? 16.308 -11.771 -13.552 1.00 97.75 284 THR A N 1
ATOM 2107 C CA . THR A 1 284 ? 16.313 -11.961 -15.006 1.00 97.75 284 THR A CA 1
ATOM 2108 C C . THR A 1 284 ? 15.012 -12.636 -15.443 1.00 97.75 284 THR A C 1
ATOM 2110 O O . THR A 1 284 ? 14.418 -13.417 -14.699 1.00 97.75 284 THR A O 1
ATOM 2113 N N . PHE A 1 285 ? 14.514 -12.293 -16.635 1.00 95.06 285 PHE A N 1
ATOM 2114 C CA . PHE A 1 285 ? 13.157 -12.668 -17.041 1.00 95.06 285 PHE A CA 1
ATOM 2115 C C . PHE A 1 285 ? 12.983 -14.194 -17.086 1.00 95.06 285 PHE A C 1
ATOM 2117 O O . PHE A 1 285 ? 13.822 -14.907 -17.637 1.00 95.06 285 PHE A O 1
ATOM 2124 N N . GLY A 1 286 ? 11.898 -14.698 -16.490 1.00 92.88 286 GLY A N 1
ATOM 2125 C CA . GLY A 1 286 ? 11.612 -16.136 -16.405 1.00 92.88 286 GLY A CA 1
ATOM 2126 C C . GLY A 1 286 ? 12.475 -16.920 -15.404 1.00 92.88 286 GLY A C 1
ATOM 2127 O O . GLY A 1 286 ? 12.404 -18.148 -15.380 1.00 92.88 286 GLY A O 1
ATOM 2128 N N . SER A 1 287 ? 13.282 -16.251 -14.576 1.00 95.00 287 SER A N 1
ATOM 2129 C CA . SER A 1 287 ? 14.159 -16.888 -13.588 1.00 95.00 287 SER A CA 1
ATOM 2130 C C . SER A 1 287 ? 13.586 -16.840 -12.171 1.00 95.00 287 SER A C 1
ATOM 2132 O O . SER A 1 287 ? 13.011 -15.839 -11.750 1.00 95.00 287 SER A O 1
ATOM 2134 N N . GLN A 1 288 ? 13.814 -17.914 -11.404 1.00 94.81 288 GLN A N 1
ATOM 2135 C CA . GLN A 1 288 ? 13.575 -17.933 -9.956 1.00 94.81 288 GLN A CA 1
ATOM 2136 C C . GLN A 1 288 ? 14.768 -17.397 -9.161 1.00 94.81 288 GLN A C 1
ATOM 2138 O O . GLN A 1 288 ? 14.671 -17.163 -7.955 1.00 94.81 288 GLN A O 1
ATOM 2143 N N . ARG A 1 289 ? 15.938 -17.268 -9.791 1.00 97.81 289 ARG A N 1
ATOM 2144 C CA . ARG A 1 289 ? 17.134 -16.771 -9.119 1.00 97.81 289 ARG A CA 1
ATOM 2145 C C . ARG A 1 289 ? 17.047 -15.250 -9.034 1.00 97.81 289 ARG A C 1
ATOM 2147 O O . ARG A 1 289 ? 17.424 -14.565 -9.979 1.00 97.81 289 ARG A O 1
ATOM 2154 N N . SER A 1 290 ? 16.594 -14.762 -7.882 1.00 98.75 290 SER A N 1
ATOM 2155 C CA . SER A 1 290 ? 16.301 -13.345 -7.654 1.00 98.75 290 SER A CA 1
ATOM 2156 C C . SER A 1 290 ? 16.717 -12.894 -6.259 1.00 98.75 290 SER A C 1
ATOM 2158 O O . SER A 1 290 ? 16.958 -13.711 -5.358 1.00 98.75 290 SER A O 1
ATOM 2160 N N . ALA A 1 291 ? 16.812 -11.581 -6.078 1.00 98.75 291 ALA A N 1
ATOM 2161 C CA . ALA A 1 291 ? 17.061 -10.952 -4.793 1.00 98.75 291 ALA A CA 1
ATOM 2162 C C . ALA A 1 291 ? 16.274 -9.646 -4.650 1.00 98.75 291 ALA A C 1
ATOM 2164 O O . ALA A 1 291 ? 16.252 -8.834 -5.571 1.00 98.75 291 ALA A O 1
ATOM 2165 N N . ILE A 1 292 ? 15.721 -9.419 -3.462 1.00 98.94 292 ILE A N 1
ATOM 2166 C CA . ILE A 1 292 ? 15.205 -8.120 -3.029 1.00 98.94 292 ILE A CA 1
ATOM 2167 C C . ILE A 1 292 ? 16.336 -7.400 -2.291 1.00 98.94 292 ILE A C 1
ATOM 2169 O O . ILE A 1 292 ? 16.953 -7.968 -1.382 1.00 98.94 292 ILE A O 1
ATOM 2173 N N . GLY A 1 293 ? 16.627 -6.172 -2.703 1.00 98.81 293 GLY A N 1
ATOM 2174 C CA . GLY A 1 293 ? 17.540 -5.242 -2.045 1.00 98.81 293 GLY A CA 1
ATOM 2175 C C . GLY A 1 293 ? 16.794 -4.134 -1.308 1.00 98.81 293 GLY A C 1
ATOM 2176 O O . GLY A 1 293 ? 15.587 -3.971 -1.478 1.00 98.81 293 GLY A O 1
ATOM 2177 N N . LEU A 1 294 ? 17.525 -3.372 -0.496 1.00 98.88 294 LEU A N 1
ATOM 2178 C CA . LEU A 1 294 ? 17.012 -2.204 0.223 1.00 98.88 294 LEU A CA 1
ATOM 2179 C C . LEU A 1 294 ? 17.993 -1.039 0.114 1.00 98.88 294 LEU A C 1
ATOM 2181 O O . LEU A 1 294 ? 19.197 -1.217 0.288 1.00 98.88 294 LEU A O 1
ATOM 2185 N N . ALA A 1 295 ? 17.471 0.163 -0.094 1.00 98.75 295 ALA A N 1
ATOM 2186 C CA . ALA A 1 295 ? 18.180 1.423 0.071 1.00 98.75 295 ALA A CA 1
ATOM 2187 C C . ALA A 1 295 ? 17.428 2.337 1.042 1.00 98.75 295 ALA A C 1
ATOM 2189 O O . ALA A 1 295 ? 16.210 2.244 1.160 1.00 98.75 295 ALA A O 1
ATOM 2190 N N . THR A 1 296 ? 18.133 3.252 1.710 1.00 98.44 296 THR A N 1
ATOM 2191 C CA . THR A 1 296 ? 17.492 4.270 2.558 1.00 98.44 296 THR A CA 1
ATOM 2192 C C . THR A 1 296 ? 17.901 5.685 2.179 1.00 98.44 296 THR A C 1
ATOM 2194 O O . THR A 1 296 ? 19.068 5.903 1.849 1.00 98.44 296 THR A O 1
ATOM 2197 N N . SER A 1 297 ? 17.000 6.654 2.315 1.00 97.56 297 SER A N 1
ATOM 2198 C CA . SER A 1 297 ? 17.290 8.079 2.115 1.00 97.56 297 SER A CA 1
ATOM 2199 C C . SER A 1 297 ? 16.530 8.954 3.115 1.00 97.56 297 SER A C 1
ATOM 2201 O O . SER A 1 297 ? 15.412 8.601 3.473 1.00 97.56 297 SER A O 1
ATOM 2203 N N . PRO A 1 298 ? 17.077 10.094 3.577 1.00 91.56 298 PRO A N 1
ATOM 2204 C CA . PRO A 1 298 ? 16.331 11.026 4.429 1.00 91.56 298 PRO A CA 1
ATOM 2205 C C . PRO A 1 298 ? 15.271 11.840 3.666 1.00 91.56 298 PRO A C 1
ATOM 2207 O O . PRO A 1 298 ? 14.392 12.433 4.282 1.00 91.56 298 PRO A O 1
ATOM 2210 N N . THR A 1 299 ? 15.334 11.888 2.332 1.00 94.12 299 THR A N 1
ATOM 2211 C CA . THR A 1 299 ? 14.376 12.618 1.490 1.00 94.12 299 THR A CA 1
ATOM 2212 C C . THR A 1 299 ? 14.222 11.947 0.129 1.00 94.12 299 THR A C 1
ATOM 2214 O O . THR A 1 299 ? 15.168 11.362 -0.390 1.00 94.12 299 THR A O 1
ATOM 2217 N N . LEU A 1 300 ? 13.030 12.046 -0.460 1.00 96.06 300 LEU A N 1
ATOM 2218 C CA . LEU A 1 300 ? 12.753 11.550 -1.810 1.00 96.06 300 LEU A CA 1
ATOM 2219 C C . LEU A 1 300 ? 13.142 12.547 -2.906 1.00 96.06 300 LEU A C 1
ATOM 2221 O O . LEU A 1 300 ? 13.251 12.137 -4.060 1.00 96.06 300 LEU A O 1
ATOM 2225 N N . ASP A 1 301 ? 13.318 13.830 -2.567 1.00 92.62 301 ASP A N 1
ATOM 2226 C CA . ASP A 1 301 ? 13.528 14.900 -3.543 1.00 92.62 301 ASP A CA 1
ATOM 2227 C C . ASP A 1 301 ? 15.012 15.070 -3.911 1.00 92.62 301 ASP A C 1
ATOM 2229 O O . ASP A 1 301 ? 15.786 15.513 -3.058 1.00 92.62 301 ASP A O 1
ATOM 2233 N N . PRO A 1 302 ? 15.423 14.833 -5.174 1.00 93.69 302 PRO A N 1
ATOM 2234 C CA . PRO A 1 302 ? 16.810 15.013 -5.603 1.00 93.69 302 PRO A CA 1
ATOM 2235 C C . PRO A 1 302 ? 17.350 16.439 -5.455 1.00 93.69 302 PRO A C 1
ATOM 2237 O O . PRO A 1 302 ? 18.565 16.629 -5.427 1.00 93.69 302 PRO A O 1
ATOM 2240 N N . SER A 1 303 ? 16.471 17.448 -5.371 1.00 91.88 303 SER A N 1
ATOM 2241 C CA . SER A 1 303 ? 16.871 18.838 -5.110 1.00 91.88 303 SER A CA 1
ATOM 2242 C C . SER A 1 303 ? 16.993 19.202 -3.630 1.00 91.88 303 SER A C 1
ATOM 2244 O O . SER A 1 303 ? 17.508 20.279 -3.322 1.00 91.88 303 SER A O 1
ATOM 2246 N N . ALA A 1 304 ? 16.535 18.352 -2.709 1.00 92.38 304 ALA A N 1
ATOM 2247 C CA . ALA A 1 304 ? 16.547 18.669 -1.289 1.00 92.38 304 ALA A CA 1
ATOM 2248 C C . ALA A 1 304 ? 17.938 18.452 -0.655 1.00 92.38 304 ALA A C 1
ATOM 2250 O O . ALA A 1 304 ? 18.648 17.499 -0.997 1.00 92.38 304 ALA A O 1
ATOM 2251 N N . PRO A 1 305 ? 18.338 19.293 0.319 1.00 89.56 305 PRO A N 1
ATOM 2252 C CA . PRO A 1 305 ? 19.535 19.051 1.114 1.00 89.56 305 PRO A CA 1
ATOM 2253 C C . PRO A 1 305 ? 19.495 17.675 1.787 1.00 89.56 305 PRO A C 1
ATOM 2255 O O . PRO A 1 305 ? 18.474 17.268 2.335 1.00 89.56 305 PRO A O 1
ATOM 2258 N N . GLY A 1 306 ? 20.624 16.967 1.764 1.00 87.38 306 GLY A N 1
ATOM 2259 C CA . GLY A 1 306 ? 20.729 15.630 2.350 1.00 87.38 306 GLY A CA 1
ATOM 2260 C C . GLY A 1 306 ? 20.190 14.501 1.469 1.00 87.38 306 GLY A C 1
ATOM 2261 O O . GLY A 1 306 ? 20.264 13.349 1.889 1.00 87.38 306 GLY A O 1
ATOM 2262 N N . TYR A 1 307 ? 19.701 14.792 0.257 1.00 93.44 307 TYR A N 1
ATOM 2263 C CA . TYR A 1 307 ? 19.330 13.749 -0.694 1.00 93.44 307 TYR A CA 1
ATOM 2264 C C . TYR A 1 307 ? 20.495 12.798 -0.981 1.00 93.44 307 TYR A C 1
ATOM 2266 O O . TYR A 1 307 ? 21.636 13.208 -1.214 1.00 93.44 307 TYR A O 1
ATOM 2274 N N . GLY A 1 308 ? 20.177 11.508 -0.996 1.00 93.38 308 GLY A N 1
ATOM 2275 C CA . GLY A 1 308 ? 21.118 10.446 -1.310 1.00 93.38 308 GLY A CA 1
ATOM 2276 C C . GLY A 1 308 ? 20.613 9.100 -0.817 1.00 93.38 308 GLY A C 1
ATOM 2277 O O . GLY A 1 308 ? 20.178 8.967 0.328 1.00 93.38 308 GLY A O 1
ATOM 2278 N N . TRP A 1 309 ? 20.675 8.092 -1.683 1.00 98.00 309 TRP A N 1
ATOM 2279 C CA . TRP A 1 309 ? 20.288 6.725 -1.353 1.00 98.00 309 TRP A CA 1
ATOM 2280 C C . TRP A 1 309 ? 21.497 5.923 -0.863 1.00 98.00 309 TRP A C 1
ATOM 2282 O O . TRP A 1 309 ? 22.488 5.767 -1.579 1.00 98.00 309 TRP A O 1
ATOM 2292 N N . SER A 1 310 ? 21.405 5.391 0.355 1.00 97.88 310 SER A N 1
ATOM 2293 C CA . SER A 1 310 ? 22.385 4.483 0.955 1.00 97.88 310 SER A CA 1
ATOM 2294 C C . SER A 1 310 ? 21.933 3.038 0.766 1.00 97.88 310 SER A C 1
ATOM 2296 O O . SER A 1 310 ? 20.937 2.628 1.359 1.00 97.88 310 SER A O 1
ATOM 2298 N N . ASP A 1 311 ? 22.671 2.264 -0.033 1.00 98.50 311 ASP A N 1
ATOM 2299 C CA . ASP A 1 311 ? 22.419 0.830 -0.206 1.00 98.50 311 ASP A CA 1
ATOM 2300 C C . ASP A 1 311 ? 22.627 0.065 1.114 1.00 98.50 311 ASP A C 1
ATOM 2302 O O . ASP A 1 311 ? 23.628 0.253 1.811 1.00 98.50 311 ASP A O 1
ATOM 2306 N N . LYS A 1 312 ? 21.673 -0.804 1.459 1.00 98.50 312 LYS A N 1
ATOM 2307 C CA . LYS A 1 312 ? 21.690 -1.699 2.634 1.00 98.50 312 LYS A CA 1
ATOM 2308 C C . LYS A 1 312 ? 21.882 -3.167 2.245 1.00 98.50 312 LYS A C 1
ATOM 2310 O O . LYS A 1 312 ? 21.845 -4.061 3.107 1.00 98.50 312 LYS A O 1
ATOM 2315 N N . GLY A 1 313 ? 22.142 -3.403 0.961 1.00 98.44 313 GLY A N 1
ATOM 2316 C CA . GLY A 1 313 ? 22.405 -4.707 0.390 1.00 98.44 313 GLY A CA 1
ATOM 2317 C C . GLY A 1 313 ? 21.158 -5.577 0.316 1.00 98.44 313 GLY A C 1
ATOM 2318 O O . GLY A 1 313 ? 20.020 -5.108 0.310 1.00 98.44 313 GLY A O 1
ATOM 2319 N N . VAL A 1 314 ? 21.405 -6.881 0.282 1.00 98.50 314 VAL A N 1
ATOM 2320 C CA . VAL A 1 314 ? 20.375 -7.913 0.162 1.00 98.50 314 VAL A CA 1
ATOM 2321 C C . VAL A 1 314 ? 19.477 -7.950 1.403 1.00 98.50 314 VAL A C 1
ATOM 2323 O O . VAL A 1 314 ? 19.964 -7.952 2.543 1.00 98.50 314 VAL A O 1
ATOM 2326 N N . VAL A 1 315 ? 18.172 -8.039 1.150 1.00 98.44 315 VAL A N 1
ATOM 2327 C CA . VAL A 1 315 ? 17.096 -8.281 2.120 1.00 98.44 315 VAL A CA 1
ATOM 2328 C C . VAL A 1 315 ? 16.692 -9.750 2.093 1.00 98.44 315 VAL A C 1
ATOM 2330 O O . VAL A 1 315 ? 16.719 -10.419 3.123 1.00 98.44 315 VAL A O 1
ATOM 2333 N N . PHE A 1 316 ? 16.330 -10.260 0.915 1.00 97.69 316 PHE A N 1
ATOM 2334 C CA . PHE A 1 316 ? 15.786 -11.606 0.755 1.00 97.69 316 PHE A CA 1
ATOM 2335 C C . PHE A 1 316 ? 16.113 -12.176 -0.624 1.00 97.69 316 PHE A C 1
ATOM 2337 O O . PHE A 1 316 ? 16.316 -11.421 -1.572 1.00 97.69 316 PHE A O 1
ATOM 2344 N N . GLN A 1 317 ? 16.196 -13.502 -0.749 1.00 97.81 317 GLN A N 1
ATOM 2345 C CA . GLN A 1 317 ? 16.588 -14.157 -1.998 1.00 97.81 317 GLN A CA 1
ATOM 2346 C C . GLN A 1 317 ? 15.765 -15.404 -2.279 1.00 97.81 317 GLN A C 1
ATOM 2348 O O . GLN A 1 317 ? 15.311 -16.096 -1.368 1.00 97.81 317 GLN A O 1
ATOM 2353 N N . SER A 1 318 ? 15.672 -15.726 -3.563 1.00 98.38 318 SER A N 1
ATOM 2354 C CA . SER A 1 318 ? 15.202 -17.010 -4.058 1.00 98.38 318 SER A CA 1
ATOM 2355 C C . SER A 1 318 ? 16.265 -17.673 -4.932 1.00 98.38 318 SER A C 1
ATOM 2357 O O . SER A 1 318 ? 17.124 -17.033 -5.551 1.00 98.38 318 SER A O 1
ATOM 2359 N N . TYR A 1 319 ? 16.198 -18.993 -4.948 1.00 97.56 319 TYR A N 1
ATOM 2360 C CA . TYR A 1 319 ? 17.025 -19.921 -5.694 1.00 97.56 319 TYR A CA 1
ATOM 2361 C C . TYR A 1 319 ? 16.109 -20.897 -6.429 1.00 97.56 319 TYR A C 1
ATOM 2363 O O . TYR A 1 319 ? 14.943 -21.079 -6.066 1.00 97.56 319 TYR A O 1
ATOM 2371 N N . ASN A 1 320 ? 16.655 -21.558 -7.447 1.00 95.25 320 ASN A N 1
ATOM 2372 C CA . ASN A 1 320 ? 15.935 -22.602 -8.165 1.00 95.25 320 ASN A CA 1
ATOM 2373 C C . ASN A 1 320 ? 15.461 -23.690 -7.189 1.00 95.25 320 ASN A C 1
ATOM 2375 O O . ASN A 1 320 ? 16.258 -24.239 -6.429 1.00 95.25 320 ASN A O 1
ATOM 2379 N N . GLY A 1 321 ? 14.167 -24.000 -7.232 1.00 95.50 321 GLY A N 1
ATOM 2380 C CA . GLY A 1 321 ? 13.526 -24.990 -6.367 1.00 95.50 321 GLY A CA 1
ATOM 2381 C C . GLY A 1 321 ? 12.840 -24.405 -5.131 1.00 95.50 321 GLY A C 1
ATOM 2382 O O . GLY A 1 321 ? 12.161 -25.145 -4.421 1.00 95.50 321 GLY A O 1
ATOM 2383 N N . ASN A 1 322 ? 12.953 -23.097 -4.867 1.00 97.38 322 ASN A N 1
ATOM 2384 C CA . ASN A 1 322 ? 12.096 -22.463 -3.865 1.00 97.38 322 ASN A CA 1
ATOM 2385 C C . ASN A 1 322 ? 10.614 -22.489 -4.293 1.00 97.38 322 ASN A C 1
ATOM 2387 O O . ASN A 1 322 ? 10.267 -22.775 -5.438 1.00 97.38 322 ASN A O 1
ATOM 2391 N N . ALA A 1 323 ? 9.708 -22.183 -3.364 1.00 97.19 323 ALA A N 1
ATOM 2392 C CA . ALA A 1 323 ? 8.277 -22.079 -3.664 1.00 97.19 323 ALA A CA 1
ATOM 2393 C C . ALA A 1 323 ? 7.902 -20.759 -4.368 1.00 97.19 323 ALA A C 1
ATOM 2395 O O . ALA A 1 323 ? 6.826 -20.648 -4.948 1.00 97.19 323 ALA A O 1
ATOM 2396 N N . TYR A 1 324 ? 8.780 -19.761 -4.318 1.00 98.06 324 TYR A N 1
ATOM 2397 C CA . TYR A 1 324 ? 8.504 -18.370 -4.669 1.00 98.06 324 TYR A CA 1
ATOM 2398 C C . TYR A 1 324 ? 9.639 -17.763 -5.491 1.00 98.06 324 TYR A C 1
ATOM 2400 O O . TYR A 1 324 ? 10.757 -18.283 -5.497 1.00 98.06 324 TYR A O 1
ATOM 2408 N N . ASN A 1 325 ? 9.356 -16.636 -6.137 1.00 98.69 325 ASN A N 1
ATOM 2409 C CA . ASN A 1 325 ? 10.358 -15.747 -6.712 1.00 98.69 325 ASN A CA 1
ATOM 2410 C C . ASN A 1 325 ? 10.520 -14.515 -5.810 1.00 98.69 325 ASN A C 1
ATOM 2412 O O . ASN A 1 325 ? 9.524 -13.892 -5.462 1.00 98.69 325 ASN A O 1
ATOM 2416 N N . ALA A 1 326 ? 11.739 -14.172 -5.396 1.00 98.56 326 ALA A N 1
ATOM 2417 C CA . ALA A 1 326 ? 12.013 -13.029 -4.525 1.00 98.56 326 ALA A CA 1
ATOM 2418 C C . ALA A 1 326 ? 12.115 -11.733 -5.345 1.00 98.56 326 ALA A C 1
ATOM 2420 O O . ALA A 1 326 ? 13.213 -11.208 -5.536 1.00 98.56 326 ALA A O 1
ATOM 2421 N N . ILE A 1 327 ? 10.967 -11.270 -5.842 1.00 98.88 327 ILE A N 1
ATOM 2422 C CA . ILE A 1 327 ? 10.751 -9.975 -6.502 1.00 98.88 327 ILE A CA 1
ATOM 2423 C C . ILE A 1 327 ? 9.411 -9.376 -6.045 1.00 98.88 327 ILE A C 1
ATOM 2425 O O . ILE A 1 327 ? 8.651 -10.045 -5.340 1.00 98.88 327 ILE A O 1
ATOM 2429 N N . ASP A 1 328 ? 9.134 -8.145 -6.462 1.00 98.81 328 ASP A N 1
ATOM 2430 C CA . ASP A 1 328 ? 7.895 -7.395 -6.215 1.00 98.81 328 ASP A CA 1
ATOM 2431 C C . ASP A 1 328 ? 7.581 -7.192 -4.719 1.00 98.81 328 ASP A C 1
ATOM 2433 O O . ASP A 1 328 ? 6.543 -7.647 -4.234 1.00 98.81 328 ASP A O 1
ATOM 2437 N N . PRO A 1 329 ? 8.492 -6.575 -3.944 1.00 98.88 329 PRO A N 1
ATOM 2438 C CA . PRO A 1 329 ? 8.251 -6.292 -2.534 1.00 98.88 329 PRO A CA 1
ATOM 2439 C C . PRO A 1 329 ? 7.067 -5.332 -2.336 1.00 98.88 329 PRO A C 1
ATOM 2441 O O . PRO A 1 329 ? 6.900 -4.383 -3.087 1.00 98.88 329 PRO A O 1
ATOM 2444 N N . ASN A 1 330 ? 6.312 -5.518 -1.257 1.00 98.75 330 ASN A N 1
ATOM 2445 C CA . ASN A 1 330 ? 5.390 -4.534 -0.694 1.00 98.75 330 ASN A CA 1
ATOM 2446 C C . ASN A 1 330 ? 5.463 -4.581 0.834 1.00 98.75 330 ASN A C 1
ATOM 2448 O O . ASN A 1 330 ? 5.443 -5.668 1.419 1.00 98.75 330 ASN A O 1
ATOM 2452 N N . ILE A 1 331 ? 5.558 -3.419 1.482 1.00 98.19 331 ILE A N 1
ATOM 2453 C CA . ILE A 1 331 ? 5.723 -3.328 2.936 1.00 98.19 331 ILE A CA 1
ATOM 2454 C C . ILE A 1 331 ? 4.401 -2.969 3.598 1.00 98.19 331 ILE A C 1
ATOM 2456 O O . ILE A 1 331 ? 3.768 -1.973 3.262 1.00 98.19 331 ILE A O 1
ATOM 2460 N N . ILE A 1 332 ? 4.019 -3.752 4.605 1.00 94.88 332 ILE A N 1
ATOM 2461 C CA . ILE A 1 332 ? 2.820 -3.510 5.402 1.00 94.88 332 ILE A CA 1
ATOM 2462 C C . ILE A 1 332 ? 3.146 -3.558 6.894 1.00 94.88 332 ILE A C 1
ATOM 2464 O O . ILE A 1 332 ? 3.828 -4.466 7.371 1.00 94.88 332 ILE A O 1
ATOM 2468 N N . VAL A 1 333 ? 2.642 -2.576 7.641 1.00 86.56 333 VAL A N 1
ATOM 2469 C CA . VAL A 1 333 ? 2.726 -2.542 9.107 1.00 86.56 333 VAL A CA 1
ATOM 2470 C C . VAL A 1 333 ? 1.392 -2.978 9.694 1.00 86.56 333 VAL A C 1
ATOM 2472 O O . VAL A 1 333 ? 0.332 -2.498 9.280 1.00 86.56 333 VAL A O 1
ATOM 2475 N N . ASP A 1 334 ? 1.432 -3.920 10.631 1.00 80.31 334 ASP A N 1
ATOM 2476 C CA . ASP A 1 334 ? 0.232 -4.439 11.274 1.00 80.31 334 ASP A CA 1
ATOM 2477 C C . ASP A 1 334 ? -0.198 -3.645 12.520 1.00 80.31 334 ASP A C 1
ATOM 2479 O O . ASP A 1 334 ? 0.477 -2.713 12.954 1.00 80.31 334 ASP A O 1
ATOM 2483 N N . ALA A 1 335 ? -1.333 -4.034 13.115 1.00 72.44 335 ALA A N 1
ATOM 2484 C CA . ALA A 1 335 ? -1.912 -3.377 14.295 1.00 72.44 335 ALA A CA 1
ATOM 2485 C C . ALA A 1 335 ? -0.967 -3.293 15.494 1.00 72.44 335 ALA A C 1
ATOM 2487 O O . ALA A 1 335 ? -1.122 -2.429 16.352 1.00 72.44 335 ALA A O 1
ATOM 2488 N N . SER A 1 336 ? -0.026 -4.231 15.572 1.00 70.19 336 SER A N 1
ATOM 2489 C CA . SER A 1 336 ? 0.949 -4.345 16.650 1.00 70.19 336 SER A CA 1
ATOM 2490 C C . SER A 1 336 ? 2.273 -3.646 16.337 1.00 70.19 336 SER A C 1
ATOM 2492 O O . SER A 1 336 ? 3.193 -3.710 17.147 1.00 70.19 336 SER A O 1
ATOM 2494 N N . GLY A 1 337 ? 2.386 -2.990 15.178 1.00 75.62 337 GLY A N 1
ATOM 2495 C CA . GLY A 1 337 ? 3.617 -2.349 14.720 1.00 75.62 337 GLY A CA 1
ATOM 2496 C C . GLY A 1 337 ? 4.626 -3.313 14.090 1.00 75.62 337 GLY A C 1
ATOM 2497 O O . GLY A 1 337 ? 5.760 -2.916 13.815 1.00 75.62 337 GLY A O 1
ATOM 2498 N N . ARG A 1 338 ? 4.254 -4.578 13.843 1.00 83.00 338 ARG A N 1
ATOM 2499 C CA . ARG A 1 338 ? 5.141 -5.516 13.143 1.00 83.00 338 ARG A CA 1
ATOM 2500 C C . ARG A 1 338 ? 5.145 -5.203 11.660 1.00 83.00 338 ARG A C 1
ATOM 2502 O O . ARG A 1 338 ? 4.097 -4.953 11.065 1.00 83.00 338 ARG A O 1
ATOM 2509 N N . HIS A 1 339 ? 6.335 -5.248 11.081 1.00 92.31 339 HIS A N 1
ATOM 2510 C CA . HIS A 1 339 ? 6.543 -4.998 9.667 1.00 92.31 339 HIS A CA 1
ATOM 2511 C C . HIS A 1 339 ? 6.558 -6.323 8.921 1.00 92.31 339 HIS A C 1
ATOM 2513 O O . HIS A 1 339 ? 7.159 -7.302 9.364 1.00 92.31 339 HIS A O 1
ATOM 2519 N N . TRP A 1 340 ? 5.919 -6.341 7.766 1.00 98.38 340 TRP A N 1
ATOM 2520 C CA . TRP A 1 340 ? 5.843 -7.501 6.901 1.00 98.38 340 TRP A CA 1
ATOM 2521 C C . TRP A 1 340 ? 6.188 -7.092 5.476 1.00 98.38 340 TRP A C 1
ATOM 2523 O O . TRP A 1 340 ? 5.841 -5.996 5.042 1.00 98.38 340 TRP A O 1
ATOM 2533 N N . MET A 1 341 ? 6.839 -7.991 4.745 1.00 98.81 341 MET A N 1
ATOM 2534 C CA . MET A 1 341 ? 7.081 -7.848 3.314 1.00 98.81 341 MET A CA 1
ATOM 2535 C C . MET A 1 341 ? 6.282 -8.906 2.569 1.00 98.81 341 MET A C 1
ATOM 2537 O O . MET A 1 341 ? 6.610 -10.093 2.655 1.00 98.81 341 MET A O 1
ATOM 2541 N N . ALA A 1 342 ? 5.242 -8.483 1.855 1.00 98.88 342 ALA A N 1
ATOM 2542 C CA . ALA A 1 342 ? 4.633 -9.296 0.814 1.00 98.88 342 ALA A CA 1
ATOM 2543 C C . ALA A 1 342 ? 5.533 -9.255 -0.427 1.00 98.88 342 ALA A C 1
ATOM 2545 O O . ALA A 1 342 ? 6.179 -8.246 -0.689 1.00 98.88 342 ALA A O 1
ATOM 2546 N N . PHE A 1 343 ? 5.633 -10.362 -1.152 1.00 98.94 343 PHE A N 1
ATOM 2547 C CA . PHE A 1 343 ? 6.444 -10.463 -2.361 1.00 98.94 343 PHE A CA 1
ATOM 2548 C C . PHE A 1 343 ? 6.000 -11.662 -3.201 1.00 98.94 343 PHE A C 1
ATOM 2550 O O . PHE A 1 343 ? 5.293 -12.551 -2.715 1.00 98.94 343 PHE A O 1
ATOM 2557 N N . GLY A 1 344 ? 6.453 -11.734 -4.446 1.00 98.69 344 GLY A N 1
ATOM 2558 C CA . GLY A 1 344 ? 6.286 -12.924 -5.269 1.00 98.69 344 GLY A CA 1
ATOM 2559 C C . GLY A 1 344 ? 5.752 -12.637 -6.657 1.00 98.69 344 GLY A C 1
ATOM 2560 O O . GLY A 1 344 ? 4.939 -11.747 -6.865 1.00 98.69 344 GLY A O 1
ATOM 2561 N N . SER A 1 345 ? 6.180 -13.481 -7.584 1.00 98.44 345 SER A N 1
ATOM 2562 C CA . SER A 1 345 ? 5.761 -13.483 -8.977 1.00 98.44 345 SER A CA 1
ATOM 2563 C C . SER A 1 345 ? 5.857 -14.918 -9.484 1.00 98.44 345 SER A C 1
ATOM 2565 O O . SER A 1 345 ? 6.900 -15.545 -9.305 1.00 98.44 345 SER A O 1
ATOM 2567 N N . TRP A 1 346 ? 4.774 -15.465 -10.047 1.00 96.94 346 TRP A N 1
ATOM 2568 C CA . TRP A 1 346 ? 4.665 -16.850 -10.545 1.00 96.94 346 TRP A CA 1
ATOM 2569 C C . TRP A 1 346 ? 4.985 -17.925 -9.481 1.00 96.94 346 TRP A C 1
ATOM 2571 O O . TRP A 1 346 ? 4.709 -17.740 -8.299 1.00 96.94 346 TRP A O 1
ATOM 2581 N N . TRP A 1 347 ? 5.498 -19.097 -9.885 1.00 97.50 347 TRP A N 1
ATOM 2582 C CA . TRP A 1 347 ? 5.703 -20.281 -9.034 1.00 97.50 347 TRP A CA 1
ATOM 2583 C C . TRP A 1 347 ? 4.472 -20.589 -8.171 1.00 97.50 347 TRP A C 1
ATOM 2585 O O . TRP A 1 347 ? 3.377 -20.742 -8.710 1.00 97.50 347 TRP A O 1
ATOM 2595 N N . GLN A 1 348 ? 4.611 -20.711 -6.848 1.00 97.75 348 GLN A N 1
ATOM 2596 C CA . GLN A 1 348 ? 3.452 -20.931 -5.985 1.00 97.75 348 GLN A CA 1
ATOM 2597 C C . GLN A 1 348 ? 2.667 -19.643 -5.694 1.00 97.75 348 GLN A C 1
ATOM 2599 O O . GLN A 1 348 ? 1.580 -19.730 -5.130 1.00 97.75 348 GLN A O 1
ATOM 2604 N N . GLY A 1 349 ? 3.156 -18.480 -6.120 1.00 98.31 349 GLY A N 1
ATOM 2605 C CA . GLY A 1 349 ? 2.462 -17.198 -6.074 1.00 98.31 349 GLY A CA 1
ATOM 2606 C C . GLY A 1 349 ? 3.003 -16.253 -5.006 1.00 98.31 349 GLY A C 1
ATOM 2607 O O . GLY A 1 349 ? 4.208 -16.188 -4.751 1.00 98.31 349 GLY A O 1
ATOM 2608 N N . ILE A 1 350 ? 2.094 -15.517 -4.377 1.00 98.88 350 ILE A N 1
ATOM 2609 C CA . ILE A 1 350 ? 2.404 -14.448 -3.427 1.00 98.88 350 ILE A CA 1
ATOM 2610 C C . ILE A 1 350 ? 2.704 -15.029 -2.054 1.00 98.88 350 ILE A C 1
ATOM 2612 O O . ILE A 1 350 ? 1.975 -15.896 -1.565 1.00 98.88 350 ILE A O 1
ATOM 2616 N N . HIS A 1 351 ? 3.752 -14.520 -1.420 1.00 98.88 351 HIS A N 1
ATOM 2617 C CA . HIS A 1 351 ? 4.175 -14.879 -0.076 1.00 98.88 351 HIS A CA 1
ATOM 2618 C C . HIS A 1 351 ? 4.360 -13.630 0.786 1.00 98.88 351 HIS A C 1
ATOM 2620 O O . HIS A 1 351 ? 4.459 -12.521 0.273 1.00 98.88 351 HIS A O 1
ATOM 2626 N N . ILE A 1 352 ? 4.405 -13.811 2.103 1.00 98.88 352 ILE A N 1
ATOM 2627 C CA . ILE A 1 352 ? 4.715 -12.755 3.069 1.00 98.88 352 ILE A CA 1
ATOM 2628 C C . ILE A 1 352 ? 5.719 -13.257 4.102 1.00 98.88 352 ILE A C 1
ATOM 2630 O O . ILE A 1 352 ? 5.673 -14.423 4.498 1.00 98.88 352 ILE A O 1
ATOM 2634 N N . VAL A 1 353 ? 6.626 -12.391 4.541 1.00 98.69 353 VAL A N 1
ATOM 2635 C CA . VAL A 1 353 ? 7.605 -12.684 5.595 1.00 98.69 353 VAL A CA 1
ATOM 2636 C C . VAL A 1 353 ? 7.687 -11.519 6.580 1.00 98.69 353 VAL A C 1
ATOM 2638 O O . VAL A 1 353 ? 7.575 -10.361 6.184 1.00 98.69 353 VAL A O 1
ATOM 2641 N N . GLU A 1 354 ? 7.856 -11.819 7.867 1.00 97.94 354 GLU A N 1
ATOM 2642 C CA . GLU A 1 354 ? 8.033 -10.797 8.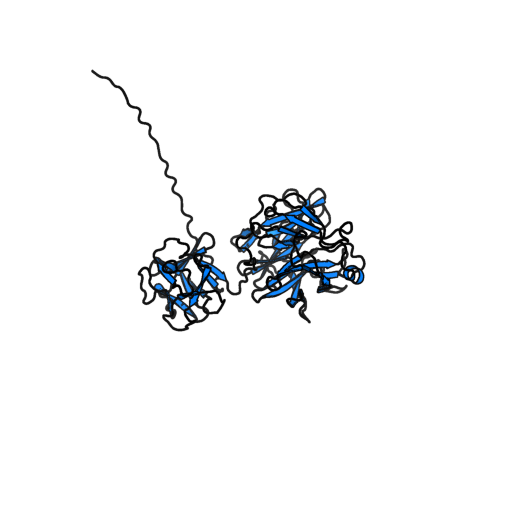904 1.00 97.94 354 GLU A CA 1
ATOM 2643 C C . GLU A 1 354 ? 9.419 -10.152 8.792 1.00 97.94 354 GLU A C 1
ATOM 2645 O O . GLU A 1 354 ? 10.424 -10.848 8.614 1.00 97.94 354 GLU A O 1
ATOM 2650 N N . LEU A 1 355 ? 9.478 -8.829 8.926 1.00 98.06 355 LEU A N 1
ATOM 2651 C CA . LEU A 1 355 ? 10.706 -8.047 8.934 1.00 98.06 355 LEU A CA 1
ATOM 2652 C C . LEU A 1 355 ? 11.072 -7.612 10.355 1.00 98.06 355 LEU A C 1
ATOM 2654 O O . LEU A 1 355 ? 10.248 -7.104 11.112 1.00 98.06 355 LEU A O 1
ATOM 2658 N N . ALA A 1 356 ? 12.351 -7.745 10.688 1.00 91.56 356 ALA A N 1
ATOM 2659 C CA . ALA A 1 356 ? 12.959 -7.068 11.814 1.00 91.56 356 ALA A CA 1
ATOM 2660 C C . ALA A 1 356 ? 13.112 -5.573 11.499 1.00 91.56 356 ALA A C 1
ATOM 2662 O O . ALA A 1 356 ? 13.608 -5.177 10.440 1.00 91.56 356 ALA A O 1
ATOM 2663 N N . TRP A 1 357 ? 12.731 -4.738 12.461 1.00 92.75 357 TRP A N 1
ATOM 2664 C CA . TRP A 1 357 ? 12.769 -3.285 12.342 1.00 92.75 357 TRP A CA 1
ATOM 2665 C C . TRP A 1 357 ? 13.761 -2.683 13.355 1.00 92.75 357 TRP A C 1
ATOM 2667 O O . TRP A 1 357 ? 13.823 -3.191 14.477 1.00 92.75 357 TRP A O 1
ATOM 2677 N N . PRO A 1 358 ? 14.578 -1.661 13.007 1.00 93.62 358 PRO A N 1
ATOM 2678 C CA . PRO A 1 358 ? 14.582 -0.848 11.778 1.00 93.62 358 PRO A CA 1
ATOM 2679 C C . PRO A 1 358 ? 15.516 -1.347 10.662 1.00 93.62 358 PRO A C 1
ATOM 2681 O O . PRO A 1 358 ? 15.841 -0.599 9.740 1.00 93.62 358 PRO A O 1
ATOM 2684 N N . SER A 1 359 ? 16.000 -2.594 10.729 1.00 95.94 359 SER A N 1
ATOM 2685 C CA . SER A 1 359 ? 16.928 -3.113 9.713 1.00 95.94 359 SER A CA 1
ATOM 2686 C C . SER A 1 359 ? 16.278 -3.294 8.336 1.00 95.94 359 SER A C 1
ATOM 2688 O O . SER A 1 359 ? 16.991 -3.267 7.333 1.00 95.94 359 SER A O 1
ATOM 2690 N N . GLY A 1 360 ? 14.955 -3.497 8.292 1.00 95.94 360 GLY A N 1
ATOM 2691 C CA . GLY A 1 360 ? 14.208 -3.771 7.064 1.00 95.94 360 GLY A CA 1
ATOM 2692 C C . GLY A 1 360 ? 14.509 -5.151 6.471 1.00 95.94 360 GLY A C 1
ATOM 2693 O O . GLY A 1 360 ? 14.302 -5.377 5.283 1.00 95.94 360 GLY A O 1
ATOM 2694 N N . LYS A 1 361 ? 15.053 -6.077 7.270 1.00 98.06 361 LYS A N 1
ATOM 2695 C CA . LYS A 1 361 ? 15.426 -7.438 6.843 1.00 98.06 361 LYS A CA 1
ATOM 2696 C C . LYS A 1 361 ? 14.549 -8.478 7.527 1.00 98.06 361 LYS A C 1
ATOM 2698 O O . LYS A 1 361 ? 14.058 -8.190 8.612 1.00 98.06 361 LYS A O 1
ATOM 2703 N N . PRO A 1 362 ? 14.362 -9.681 6.958 1.00 98.25 362 PRO A N 1
ATOM 2704 C CA . PRO A 1 362 ? 13.547 -10.711 7.589 1.00 98.25 362 PRO A CA 1
ATOM 2705 C C . PRO A 1 362 ? 13.985 -11.009 9.023 1.00 98.25 362 PRO A C 1
ATOM 2707 O O . PRO A 1 362 ? 15.184 -11.038 9.322 1.00 98.25 362 PRO A O 1
ATOM 2710 N N . VAL A 1 363 ? 13.017 -11.262 9.905 1.00 96.88 363 VAL A N 1
ATOM 2711 C CA . VAL A 1 363 ? 13.303 -11.800 11.240 1.00 96.88 363 VAL A CA 1
ATOM 2712 C C . VAL A 1 363 ? 14.091 -13.104 11.081 1.00 96.88 363 VAL A C 1
ATOM 2714 O O . VAL A 1 363 ? 13.795 -13.928 10.213 1.00 96.88 363 VAL A O 1
ATOM 2717 N N . SER A 1 364 ? 15.124 -13.294 11.903 1.00 95.06 364 SER A N 1
ATOM 2718 C CA . SER A 1 364 ? 15.962 -14.495 11.837 1.00 95.06 364 SER A CA 1
ATOM 2719 C C . SER A 1 364 ? 15.113 -15.760 11.995 1.00 95.06 364 SER A C 1
ATOM 2721 O O . SER A 1 364 ? 14.379 -15.900 12.971 1.00 95.06 364 SER A O 1
ATOM 2723 N N . GLY A 1 365 ? 15.204 -16.675 11.028 1.00 93.88 365 GLY A N 1
ATOM 2724 C CA . GLY A 1 365 ? 14.418 -17.912 11.007 1.00 93.88 365 GLY A CA 1
ATOM 2725 C C . GLY A 1 365 ? 12.963 -17.758 10.544 1.00 93.88 365 GLY A C 1
ATOM 2726 O O . GLY A 1 365 ? 12.238 -18.753 10.538 1.00 93.88 365 GLY A O 1
ATOM 2727 N N . ALA A 1 366 ? 12.526 -16.562 10.133 1.00 94.19 366 ALA A N 1
ATOM 2728 C CA . ALA A 1 366 ? 11.196 -16.375 9.564 1.00 94.19 366 ALA A CA 1
ATOM 2729 C C . ALA A 1 366 ? 11.028 -17.197 8.280 1.00 94.19 366 ALA A C 1
ATOM 2731 O O . ALA A 1 366 ? 11.905 -17.236 7.413 1.00 94.19 366 ALA A O 1
ATOM 2732 N N . THR A 1 367 ? 9.874 -17.847 8.156 1.00 95.06 367 THR A N 1
ATOM 2733 C CA . THR A 1 367 ? 9.517 -18.647 6.982 1.00 95.06 367 THR A CA 1
ATOM 2734 C C . THR A 1 367 ? 8.426 -17.927 6.191 1.00 95.06 367 THR A C 1
ATOM 2736 O O . THR A 1 367 ? 7.460 -17.457 6.796 1.00 95.06 367 THR A O 1
ATOM 2739 N N . PRO A 1 368 ? 8.552 -17.805 4.856 1.00 97.94 368 PRO A N 1
ATOM 2740 C CA . PRO A 1 368 ? 7.514 -17.168 4.056 1.00 97.94 368 PRO A CA 1
ATOM 2741 C C . PRO A 1 368 ? 6.188 -17.932 4.103 1.00 97.94 368 PRO A C 1
ATOM 2743 O O . PRO A 1 368 ? 6.146 -19.146 3.898 1.00 97.94 368 PRO A O 1
ATOM 2746 N N . ILE A 1 369 ? 5.094 -17.203 4.312 1.00 98.56 369 ILE A N 1
ATOM 2747 C CA . ILE A 1 369 ? 3.724 -17.724 4.327 1.00 98.56 369 ILE A CA 1
ATOM 2748 C C . ILE A 1 369 ? 3.094 -17.446 2.965 1.00 98.56 369 ILE A C 1
ATOM 2750 O O . ILE A 1 369 ? 3.061 -16.300 2.527 1.00 98.56 369 ILE A O 1
ATOM 2754 N N . ARG A 1 370 ? 2.568 -18.473 2.290 1.00 98.75 370 ARG A N 1
ATOM 2755 C CA . ARG A 1 370 ? 1.876 -18.299 1.004 1.00 98.75 370 ARG A CA 1
ATOM 2756 C C . ARG A 1 370 ? 0.510 -17.638 1.199 1.00 98.75 370 ARG A C 1
ATOM 2758 O O . ARG A 1 370 ? -0.343 -18.184 1.899 1.00 98.75 370 ARG A O 1
ATOM 2765 N N . LEU A 1 371 ? 0.294 -16.510 0.531 1.00 98.88 371 LEU A N 1
ATOM 2766 C CA . LEU A 1 371 ? -0.927 -15.708 0.597 1.00 98.88 371 LEU A CA 1
ATOM 2767 C C . LEU A 1 371 ? -1.883 -15.949 -0.569 1.00 98.88 371 LEU A C 1
ATOM 2769 O O . LEU A 1 371 ? -3.092 -15.978 -0.361 1.00 98.88 371 LEU A O 1
ATOM 2773 N N . ALA A 1 372 ? -1.360 -16.116 -1.784 1.00 98.88 372 ALA A N 1
ATOM 2774 C CA . ALA A 1 372 ? -2.193 -16.224 -2.976 1.00 98.88 372 ALA A CA 1
ATOM 2775 C C . ALA A 1 372 ? -1.515 -17.030 -4.084 1.00 98.88 372 ALA A C 1
ATOM 2777 O O . ALA A 1 372 ? -0.292 -17.057 -4.186 1.00 98.88 372 ALA A O 1
ATOM 2778 N N . THR A 1 373 ? -2.316 -17.662 -4.937 1.00 98.62 373 THR A N 1
ATOM 2779 C CA . THR A 1 373 ? -1.868 -18.338 -6.157 1.00 98.62 373 THR A CA 1
ATOM 2780 C C . THR A 1 373 ? -2.910 -18.161 -7.258 1.00 98.62 373 THR A C 1
ATOM 2782 O O . THR A 1 373 ? -4.091 -17.982 -6.967 1.00 98.62 373 THR A O 1
ATOM 2785 N N . LYS A 1 374 ? -2.508 -18.243 -8.527 1.00 98.00 374 LYS A N 1
ATOM 2786 C CA . LYS A 1 374 ? -3.437 -18.272 -9.661 1.00 98.00 374 LYS A CA 1
ATOM 2787 C C . LYS A 1 374 ? -2.858 -19.122 -10.783 1.00 98.00 374 LYS A C 1
ATOM 2789 O O . LYS A 1 374 ? -1.677 -19.014 -11.110 1.00 98.00 374 LYS A O 1
ATOM 2794 N N . SER A 1 375 ? -3.703 -19.950 -11.394 1.00 95.75 375 SER A N 1
ATOM 2795 C CA . SER A 1 375 ? -3.328 -20.619 -12.639 1.00 95.75 375 SER A CA 1
ATOM 2796 C C . SER A 1 375 ? -3.089 -19.571 -13.729 1.00 95.75 375 SER A C 1
ATOM 2798 O O . SER A 1 375 ? -3.889 -18.649 -13.875 1.00 95.75 375 SER A O 1
ATOM 2800 N N . GLY A 1 376 ? -1.984 -19.702 -14.462 1.00 93.38 376 GLY A N 1
ATOM 2801 C CA . GLY A 1 376 ? -1.539 -18.704 -15.441 1.00 93.38 376 GLY A CA 1
ATOM 2802 C C . GLY A 1 376 ? -0.668 -17.573 -14.878 1.00 93.38 376 GLY A C 1
ATOM 2803 O O . GLY A 1 376 ? -0.289 -16.702 -15.651 1.00 93.38 376 GLY A O 1
ATOM 2804 N N . GLY A 1 377 ? -0.324 -17.603 -13.585 1.00 95.69 377 GLY A N 1
ATOM 2805 C CA . GLY A 1 377 ? 0.581 -16.636 -12.957 1.00 95.69 377 GLY A CA 1
ATOM 2806 C C . GLY A 1 377 ? -0.137 -15.574 -12.117 1.00 95.69 377 GLY A C 1
ATOM 2807 O O . GLY A 1 377 ? -1.278 -15.197 -12.386 1.00 95.69 377 GLY A O 1
ATOM 2808 N N . ILE A 1 378 ? 0.547 -15.129 -11.064 1.00 98.69 378 ILE A N 1
ATOM 2809 C CA . ILE A 1 378 ? 0.144 -14.049 -10.156 1.00 98.69 378 ILE A CA 1
ATOM 2810 C C . ILE A 1 378 ? 1.409 -13.351 -9.654 1.00 98.69 378 ILE A C 1
ATOM 2812 O O . ILE A 1 378 ? 2.396 -14.036 -9.374 1.00 98.69 378 ILE A O 1
ATOM 2816 N N . GLU A 1 379 ? 1.390 -12.030 -9.545 1.00 98.81 379 GLU A N 1
ATOM 2817 C CA . GLU A 1 379 ? 2.541 -11.228 -9.112 1.00 98.81 379 GLU A CA 1
ATOM 2818 C C . GLU A 1 379 ? 2.126 -9.857 -8.556 1.00 98.81 379 GLU A C 1
ATOM 2820 O O . GLU A 1 379 ? 0.931 -9.634 -8.324 1.00 98.81 379 GLU A O 1
ATOM 2825 N N . ALA A 1 380 ? 3.096 -8.965 -8.320 1.00 98.62 380 ALA A N 1
ATOM 2826 C CA . ALA A 1 380 ? 2.891 -7.583 -7.883 1.00 98.62 380 ALA A CA 1
ATOM 2827 C C . ALA A 1 380 ? 1.910 -7.444 -6.702 1.00 98.62 380 ALA A C 1
ATOM 2829 O O . ALA A 1 380 ? 0.824 -6.870 -6.862 1.00 98.62 380 ALA A O 1
ATOM 2830 N N . PRO A 1 381 ? 2.224 -8.011 -5.520 1.00 98.81 381 PRO A N 1
ATOM 2831 C CA . PRO A 1 381 ? 1.388 -7.817 -4.351 1.00 98.81 381 PRO A CA 1
ATOM 2832 C C . PRO A 1 381 ? 1.451 -6.361 -3.885 1.00 98.81 381 PRO A C 1
ATOM 2834 O O . PRO A 1 381 ? 2.526 -5.788 -3.771 1.00 98.81 381 PRO A O 1
ATOM 2837 N N . SER A 1 382 ? 0.307 -5.781 -3.538 1.00 98.44 382 SER A N 1
ATOM 2838 C CA . SER A 1 382 ? 0.246 -4.520 -2.799 1.00 98.44 382 SER A CA 1
ATOM 2839 C C . SER A 1 382 ? -0.864 -4.590 -1.764 1.00 98.44 382 SER A C 1
ATOM 2841 O O . SER A 1 382 ? -1.967 -5.048 -2.061 1.00 98.44 382 SER A O 1
ATOM 2843 N N . MET A 1 383 ? -0.575 -4.204 -0.526 1.00 97.56 383 MET A N 1
ATOM 2844 C CA . MET A 1 383 ? -1.498 -4.357 0.587 1.00 97.56 383 MET A CA 1
ATOM 2845 C C . MET A 1 383 ? -1.876 -3.009 1.188 1.00 97.56 383 MET A C 1
ATOM 2847 O O . MET A 1 383 ? -1.063 -2.101 1.324 1.00 97.56 383 MET A O 1
ATOM 2851 N N . THR A 1 384 ? -3.134 -2.893 1.597 1.00 94.81 384 THR A N 1
ATOM 2852 C CA . THR A 1 384 ? -3.612 -1.777 2.413 1.00 94.81 384 THR A CA 1
ATOM 2853 C C . THR A 1 384 ? -4.603 -2.282 3.450 1.00 94.81 384 THR A C 1
ATOM 2855 O O . THR A 1 384 ? -5.157 -3.366 3.302 1.00 94.81 384 THR A O 1
ATOM 2858 N N . PHE A 1 385 ? -4.847 -1.513 4.501 1.00 85.06 385 PHE A N 1
ATOM 2859 C CA . PHE A 1 385 ? -5.863 -1.803 5.504 1.00 85.06 385 PHE A CA 1
ATOM 2860 C C . PHE A 1 385 ? -6.959 -0.760 5.415 1.00 85.06 385 PHE A C 1
ATOM 2862 O O . PHE A 1 385 ? -6.694 0.444 5.407 1.00 85.06 385 PHE A O 1
ATOM 2869 N N . HIS A 1 386 ? -8.195 -1.234 5.435 1.00 82.31 386 HIS A N 1
ATOM 2870 C CA . HIS A 1 386 ? -9.382 -0.407 5.443 1.00 82.31 386 HIS A CA 1
ATOM 2871 C C . HIS A 1 386 ? -10.478 -1.075 6.285 1.00 82.31 386 HIS A C 1
ATOM 2873 O O . HIS A 1 386 ? -10.803 -2.243 6.083 1.00 82.31 386 HIS A O 1
ATOM 2879 N N . ASN A 1 387 ? -11.050 -0.335 7.240 1.00 82.31 387 ASN A N 1
ATOM 2880 C CA . ASN A 1 387 ? -12.238 -0.729 8.013 1.00 82.31 387 ASN A CA 1
ATOM 2881 C C . ASN A 1 387 ? -12.233 -2.179 8.544 1.00 82.31 387 ASN A C 1
ATOM 2883 O O . ASN A 1 387 ? -13.165 -2.942 8.305 1.00 82.31 387 ASN A O 1
ATOM 2887 N N . GLY A 1 388 ? -11.176 -2.570 9.260 1.00 73.94 388 GLY A N 1
ATOM 2888 C CA . GLY A 1 388 ? -11.089 -3.886 9.910 1.00 73.94 388 GLY A CA 1
ATOM 2889 C C . GLY A 1 388 ? -10.395 -4.974 9.084 1.00 73.94 388 GLY A C 1
ATOM 2890 O O . GLY A 1 388 ? -10.153 -6.060 9.606 1.00 73.94 388 GLY A O 1
ATOM 2891 N N . TYR A 1 389 ? -10.053 -4.697 7.823 1.00 86.56 389 TYR A N 1
ATOM 2892 C CA . TYR A 1 389 ? -9.483 -5.687 6.914 1.00 86.56 389 TYR A CA 1
ATOM 2893 C C . TYR A 1 389 ? -8.215 -5.188 6.228 1.00 86.56 389 TYR A C 1
ATOM 2895 O O . TYR A 1 389 ? -8.156 -4.060 5.749 1.00 86.56 389 TYR A O 1
ATOM 2903 N N . TYR A 1 390 ? -7.246 -6.084 6.087 1.00 94.62 390 TYR A N 1
ATOM 2904 C CA . TYR A 1 390 ? -6.190 -6.018 5.089 1.00 94.62 390 TYR A CA 1
ATOM 2905 C C . TYR A 1 390 ? -6.749 -6.458 3.739 1.00 94.62 390 TYR A C 1
ATOM 2907 O O . TYR A 1 390 ? -7.401 -7.496 3.652 1.00 94.62 390 TYR A O 1
ATOM 2915 N N . TYR A 1 391 ? -6.453 -5.709 2.688 1.00 98.56 391 TYR A N 1
ATOM 2916 C CA . TYR A 1 391 ? -6.774 -6.015 1.301 1.00 98.56 391 TYR A CA 1
ATOM 2917 C C . TYR A 1 391 ? -5.471 -6.297 0.570 1.00 98.56 391 TYR A C 1
ATOM 2919 O O . TYR A 1 391 ? -4.615 -5.419 0.496 1.00 98.56 391 TYR A O 1
ATOM 2927 N N . LEU A 1 392 ? -5.325 -7.516 0.057 1.00 98.88 392 LEU A N 1
ATOM 2928 C CA . LEU A 1 392 ? -4.202 -7.923 -0.777 1.00 98.88 392 LEU A CA 1
ATOM 2929 C C . LEU A 1 392 ? -4.601 -7.746 -2.238 1.00 98.88 392 LEU A C 1
ATOM 2931 O O . LEU A 1 392 ? -5.415 -8.515 -2.751 1.00 98.88 392 LEU A O 1
ATOM 2935 N N . PHE A 1 393 ? -4.018 -6.745 -2.884 1.00 98.88 393 PHE A N 1
ATOM 2936 C CA . PHE A 1 393 ? -4.093 -6.542 -4.320 1.00 98.88 393 PHE A CA 1
ATOM 2937 C C . PHE A 1 393 ? -2.973 -7.327 -4.995 1.00 98.88 393 PHE A C 1
ATOM 2939 O O . PHE A 1 393 ? -1.867 -7.403 -4.464 1.00 98.88 393 PHE A O 1
ATOM 2946 N N . THR A 1 394 ? -3.249 -7.907 -6.154 1.00 98.88 394 THR A N 1
ATOM 2947 C CA . THR A 1 394 ? -2.270 -8.640 -6.968 1.00 98.88 394 THR A CA 1
ATOM 2948 C C . THR A 1 394 ? -2.543 -8.411 -8.445 1.00 98.88 394 THR A C 1
ATOM 2950 O O . THR A 1 394 ? -3.661 -8.059 -8.824 1.00 98.88 394 THR A O 1
ATOM 2953 N N . SER A 1 395 ? -1.555 -8.672 -9.292 1.00 98.75 395 SER A N 1
ATOM 2954 C CA . SER A 1 395 ? -1.740 -8.719 -10.738 1.00 98.75 395 SER A CA 1
ATOM 2955 C C . SER A 1 395 ? -1.775 -10.156 -11.257 1.00 98.75 395 SER A C 1
ATOM 2957 O O . SER A 1 395 ? -0.997 -11.007 -10.826 1.00 98.75 395 SER A O 1
ATOM 2959 N N . ILE A 1 396 ? -2.691 -10.437 -12.185 1.00 98.50 396 ILE A N 1
ATOM 2960 C CA . ILE A 1 396 ? -2.804 -11.718 -12.901 1.00 98.50 396 ILE A CA 1
ATOM 2961 C C . ILE A 1 396 ? -2.794 -11.493 -14.413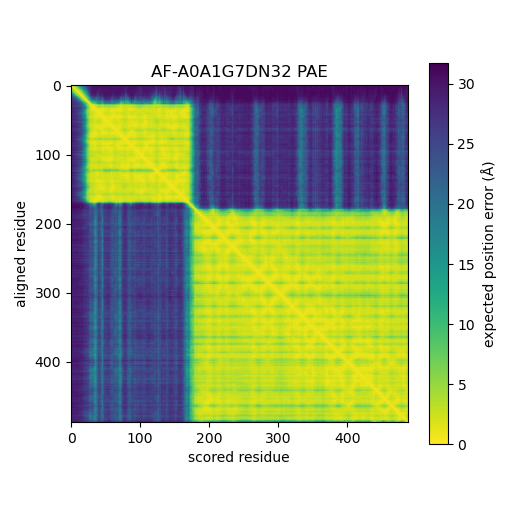 1.00 98.50 396 ILE A C 1
ATOM 2963 O O . ILE A 1 396 ? -3.080 -10.396 -14.892 1.00 98.50 396 ILE A O 1
ATOM 2967 N N . GLY A 1 397 ? -2.571 -12.563 -15.173 1.00 95.25 397 GLY A N 1
ATOM 2968 C CA . GLY A 1 397 ? -2.475 -12.497 -16.630 1.00 95.25 397 GLY A CA 1
ATOM 2969 C C . GLY A 1 397 ? -1.062 -12.137 -17.080 1.00 95.25 397 GLY A C 1
ATOM 2970 O O . GLY A 1 397 ? -0.104 -12.274 -16.327 1.00 95.25 397 GLY A O 1
ATOM 2971 N N . THR A 1 398 ? -0.920 -11.711 -18.331 1.00 94.06 398 THR A N 1
ATOM 2972 C CA . THR A 1 398 ? 0.395 -11.477 -18.943 1.00 94.06 398 THR A CA 1
ATOM 2973 C C . THR A 1 398 ? 0.716 -9.986 -18.991 1.00 94.06 398 THR A C 1
ATOM 2975 O O . THR A 1 398 ? 0.010 -9.233 -19.668 1.00 94.06 398 THR A O 1
ATOM 2978 N N . CYS A 1 399 ? 1.781 -9.579 -18.296 1.00 94.44 399 CYS A N 1
ATOM 2979 C CA . CYS A 1 399 ? 2.427 -8.279 -18.475 1.00 94.44 399 CYS A CA 1
ATOM 2980 C C . CYS A 1 399 ? 3.337 -8.286 -19.709 1.00 94.44 399 CYS A C 1
ATOM 2982 O O . CYS A 1 399 ? 3.590 -9.329 -20.319 1.00 94.44 399 CYS A O 1
ATOM 2984 N N . CYS A 1 400 ? 3.918 -7.126 -20.009 1.00 94.56 400 CYS A N 1
ATOM 2985 C CA . CYS A 1 400 ? 5.174 -7.040 -20.746 1.00 94.56 400 CYS A CA 1
ATOM 2986 C C . CYS A 1 400 ? 5.093 -7.511 -22.213 1.00 94.56 400 CYS A C 1
ATOM 2988 O O . CYS A 1 400 ? 6.114 -7.737 -22.860 1.00 94.56 400 CYS A O 1
ATOM 2990 N N . ALA A 1 401 ? 3.877 -7.622 -22.758 1.00 96.12 401 ALA A N 1
ATOM 2991 C CA . ALA A 1 401 ? 3.591 -8.044 -24.130 1.00 96.12 401 ALA A CA 1
ATOM 2992 C C . ALA A 1 401 ? 3.012 -6.899 -24.986 1.00 96.12 401 ALA A C 1
ATOM 2994 O O . ALA A 1 401 ? 2.390 -7.133 -26.027 1.00 96.12 401 ALA A O 1
ATOM 2995 N N . GLY A 1 402 ? 3.195 -5.648 -24.545 1.00 95.94 402 GLY A N 1
ATOM 2996 C CA . GLY A 1 402 ? 2.677 -4.458 -25.215 1.00 95.94 402 GLY A CA 1
ATOM 2997 C C . GLY A 1 402 ? 1.166 -4.549 -25.433 1.00 95.94 402 GLY A C 1
ATOM 2998 O O . GLY A 1 402 ? 0.404 -4.782 -24.500 1.00 95.94 402 GLY A O 1
ATOM 2999 N N . ALA A 1 403 ? 0.728 -4.423 -26.687 1.00 96.25 403 ALA A N 1
ATOM 3000 C CA . ALA A 1 403 ? -0.691 -4.461 -27.045 1.00 96.25 403 ALA A CA 1
ATOM 3001 C C . ALA A 1 403 ? -1.336 -5.849 -26.851 1.00 96.25 403 ALA A C 1
ATOM 3003 O O . ALA A 1 403 ? -2.554 -5.974 -26.927 1.00 96.25 403 ALA A O 1
ATOM 3004 N N . SER A 1 404 ? -0.530 -6.893 -26.623 1.00 97.31 404 SER A N 1
ATOM 3005 C CA . SER A 1 404 ? -0.998 -8.254 -26.323 1.00 97.31 404 SER A CA 1
ATOM 3006 C C . SER A 1 404 ? -1.031 -8.565 -24.821 1.00 97.31 404 SER A C 1
ATOM 3008 O O . SER A 1 404 ? -1.323 -9.700 -24.443 1.00 97.31 404 SER A O 1
ATOM 3010 N N . SER A 1 405 ? -0.722 -7.591 -23.957 1.00 97.69 405 SER A N 1
ATOM 3011 C CA . SER A 1 405 ? -0.843 -7.752 -22.507 1.00 97.69 405 SER A CA 1
ATOM 3012 C C . SER A 1 405 ? -2.298 -8.034 -22.112 1.00 97.69 405 SER A C 1
ATOM 3014 O O . SER A 1 405 ? -3.235 -7.496 -22.697 1.00 97.69 405 SER A O 1
ATOM 3016 N N . THR A 1 406 ? -2.493 -8.876 -21.096 1.00 96.88 406 THR A N 1
ATOM 3017 C CA . THR A 1 406 ? -3.820 -9.293 -20.583 1.00 96.88 406 THR A CA 1
ATOM 3018 C C . THR A 1 406 ? -3.978 -9.047 -19.083 1.00 96.88 406 THR A C 1
ATOM 3020 O O . THR A 1 406 ? -4.851 -9.626 -18.432 1.00 96.88 406 THR A O 1
ATOM 3023 N N . TYR A 1 407 ? -3.093 -8.212 -18.549 1.00 97.06 407 TYR A N 1
ATOM 3024 C CA . TYR A 1 407 ? -2.923 -7.922 -17.137 1.00 97.06 407 TYR A CA 1
ATOM 3025 C C . TYR A 1 407 ? -4.192 -7.371 -16.479 1.00 97.06 407 TYR A C 1
ATOM 3027 O O . TYR A 1 407 ? -4.916 -6.563 -17.075 1.00 97.06 407 TYR A O 1
ATOM 3035 N N . LYS A 1 408 ? -4.464 -7.846 -15.261 1.00 98.19 408 LYS A N 1
ATOM 3036 C CA . LYS A 1 408 ? -5.607 -7.439 -14.437 1.00 98.19 408 LYS A CA 1
ATOM 3037 C C . LYS A 1 408 ? -5.209 -7.340 -12.973 1.00 98.19 408 LYS A C 1
ATOM 3039 O O . LYS A 1 408 ? -4.566 -8.252 -12.456 1.00 98.19 408 LYS A O 1
ATOM 3044 N N . ILE A 1 409 ? -5.712 -6.315 -12.295 1.00 98.75 409 ILE A N 1
ATOM 3045 C CA . ILE A 1 409 ? -5.632 -6.153 -10.844 1.00 98.75 409 ILE A CA 1
ATOM 3046 C C . ILE A 1 409 ? -6.748 -6.974 -10.194 1.00 98.75 409 ILE A C 1
ATOM 3048 O O . ILE A 1 409 ? -7.915 -6.878 -10.587 1.00 98.75 409 ILE A O 1
ATOM 3052 N N . THR A 1 410 ? -6.406 -7.764 -9.181 1.00 98.75 410 THR A N 1
ATOM 3053 C CA . THR A 1 410 ? -7.357 -8.522 -8.360 1.00 98.75 410 THR A CA 1
ATOM 3054 C C . THR A 1 410 ? -7.184 -8.233 -6.880 1.00 98.75 410 THR A C 1
ATOM 3056 O O . THR A 1 410 ? -6.137 -7.736 -6.480 1.00 98.75 410 THR A O 1
ATOM 3059 N N . VAL A 1 411 ? -8.194 -8.547 -6.067 1.00 98.88 411 VAL A N 1
ATOM 3060 C CA . VAL A 1 411 ? -8.159 -8.329 -4.618 1.00 98.88 411 VAL A CA 1
ATOM 3061 C C . VAL A 1 411 ? -8.830 -9.451 -3.825 1.00 98.88 411 VAL A C 1
ATOM 3063 O O . VAL A 1 411 ? -9.832 -10.034 -4.249 1.00 98.88 411 VAL A O 1
ATOM 3066 N N . GLY A 1 412 ? -8.317 -9.700 -2.626 1.00 98.75 412 GLY A N 1
ATOM 3067 C CA . GLY A 1 412 ? -9.011 -10.392 -1.538 1.00 98.75 412 GLY A CA 1
ATOM 3068 C C . GLY A 1 412 ? -8.765 -9.674 -0.214 1.00 98.75 412 GLY A C 1
ATOM 3069 O O . GLY A 1 412 ? -7.874 -8.829 -0.124 1.00 98.75 412 GLY A O 1
ATOM 3070 N N . ARG A 1 413 ? -9.546 -9.989 0.825 1.00 98.50 413 ARG A N 1
ATOM 3071 C CA . ARG A 1 413 ? -9.426 -9.348 2.142 1.00 98.50 413 ARG A CA 1
ATOM 3072 C C . ARG A 1 413 ? -9.312 -10.339 3.296 1.00 98.50 413 ARG A C 1
ATOM 3074 O O . ARG A 1 413 ? -9.807 -11.459 3.206 1.00 98.50 413 ARG A O 1
ATOM 3081 N N . SER A 1 414 ? -8.676 -9.916 4.380 1.00 95.62 414 SER A N 1
ATOM 3082 C CA . SER A 1 414 ? -8.418 -10.701 5.591 1.00 95.62 414 SER A CA 1
ATOM 3083 C C . SER A 1 414 ? -8.402 -9.789 6.814 1.00 95.62 414 SER A C 1
ATOM 3085 O O . SER A 1 414 ? -7.977 -8.645 6.718 1.00 95.62 414 SER A O 1
ATOM 3087 N N . THR A 1 415 ? -8.799 -10.276 7.986 1.00 87.88 415 THR A N 1
ATOM 3088 C CA . THR A 1 415 ? -8.608 -9.546 9.256 1.00 87.88 415 THR A CA 1
ATOM 3089 C C . THR A 1 415 ? -7.169 -9.638 9.785 1.00 87.88 415 THR A C 1
ATOM 3091 O O . THR A 1 415 ? -6.808 -8.952 10.735 1.00 87.88 415 THR A O 1
ATOM 3094 N N . SER A 1 416 ? -6.332 -10.468 9.158 1.00 89.31 416 SER A N 1
ATOM 3095 C CA . SER A 1 416 ? -4.908 -10.651 9.460 1.00 89.31 416 SER A CA 1
ATOM 3096 C C . SER A 1 416 ? -4.043 -10.334 8.232 1.00 89.31 416 SER A C 1
ATOM 3098 O O . SER A 1 416 ? -4.398 -10.776 7.133 1.00 89.31 416 SER A O 1
ATOM 3100 N N . PRO A 1 417 ? -2.875 -9.674 8.382 1.00 90.62 417 PRO A N 1
ATOM 3101 C CA . PRO A 1 417 ? -1.970 -9.410 7.256 1.00 90.62 417 PRO A CA 1
ATOM 3102 C C . PRO A 1 417 ? -1.405 -10.702 6.642 1.00 90.62 417 PRO A C 1
ATOM 3104 O O . PRO A 1 417 ? -0.971 -10.715 5.494 1.00 90.62 417 PRO A O 1
ATOM 3107 N N . THR A 1 418 ? -1.441 -11.816 7.380 1.00 96.00 418 THR A N 1
ATOM 3108 C CA . THR A 1 418 ? -0.978 -13.138 6.925 1.00 96.00 418 THR A CA 1
ATOM 3109 C C . THR A 1 418 ? -2.094 -14.014 6.347 1.00 96.00 418 THR A C 1
ATOM 3111 O O . THR A 1 418 ? -1.880 -15.193 6.060 1.00 96.00 418 THR A O 1
ATOM 3114 N N . GLY A 1 419 ? -3.284 -13.445 6.141 1.00 92.25 419 GLY A N 1
ATOM 3115 C CA . GLY A 1 419 ? -4.431 -14.152 5.588 1.00 92.25 419 GLY A CA 1
ATOM 3116 C C . GLY A 1 419 ? -5.187 -15.028 6.604 1.00 92.25 419 GLY A C 1
ATOM 3117 O O . GLY A 1 419 ? -4.960 -14.928 7.812 1.00 92.25 419 GLY A O 1
ATOM 3118 N N . PRO A 1 420 ? -6.085 -15.905 6.118 1.00 98.06 420 PRO A N 1
ATOM 3119 C CA . PRO A 1 420 ? -6.389 -16.126 4.701 1.00 98.06 420 PRO A CA 1
ATOM 3120 C C . PRO A 1 420 ? -7.081 -14.927 4.046 1.00 98.06 420 PRO A C 1
ATOM 3122 O O . PRO A 1 420 ? -7.997 -14.348 4.620 1.00 98.06 420 PRO A O 1
ATOM 3125 N N . PHE A 1 421 ? -6.658 -14.582 2.827 1.00 98.62 421 PHE A N 1
ATOM 3126 C CA . PHE A 1 421 ? -7.329 -13.568 2.016 1.00 98.62 421 PHE A CA 1
ATOM 3127 C C . PHE A 1 421 ? -8.446 -14.224 1.212 1.00 98.62 421 PHE A C 1
ATOM 3129 O O . PHE A 1 421 ? -8.199 -15.137 0.424 1.00 98.62 421 PHE A O 1
ATOM 3136 N N . ILE A 1 422 ? -9.671 -13.766 1.433 1.00 98.50 422 ILE A N 1
ATOM 3137 C CA . ILE A 1 422 ? -10.881 -14.288 0.799 1.00 98.50 422 ILE A CA 1
ATOM 3138 C C . ILE A 1 422 ? -11.399 -13.240 -0.179 1.00 98.50 422 ILE A C 1
ATOM 3140 O O . ILE A 1 422 ? -11.390 -12.055 0.150 1.00 98.50 422 ILE A O 1
ATOM 3144 N N . ASP A 1 423 ? -11.820 -13.648 -1.373 1.00 98.50 423 ASP A N 1
ATOM 3145 C CA . ASP A 1 423 ? -12.420 -12.751 -2.364 1.00 98.50 423 ASP A CA 1
ATOM 3146 C C . ASP A 1 423 ? -13.920 -12.493 -2.123 1.00 98.50 423 ASP A C 1
ATOM 3148 O O . ASP A 1 423 ? -14.531 -13.029 -1.196 1.00 98.50 423 ASP A O 1
ATOM 3152 N N . ALA A 1 424 ? -14.538 -11.653 -2.958 1.00 95.12 424 ALA A N 1
ATOM 3153 C CA . ALA A 1 424 ? -15.943 -11.265 -2.804 1.00 95.12 424 ALA A CA 1
ATOM 3154 C C . ALA A 1 424 ? -16.927 -12.421 -3.040 1.00 95.12 424 ALA A C 1
ATOM 3156 O O . ALA A 1 424 ? -18.078 -12.338 -2.617 1.00 95.12 424 ALA A O 1
ATOM 3157 N N . SER A 1 425 ? -16.478 -13.499 -3.687 1.00 96.31 425 SER A N 1
ATOM 3158 C CA . SER A 1 425 ? -17.248 -14.726 -3.903 1.00 96.31 425 SER A CA 1
ATOM 3159 C C . SER A 1 425 ? -17.020 -15.789 -2.822 1.00 96.31 425 SER A C 1
ATOM 3161 O O . SER A 1 425 ? -17.618 -16.861 -2.882 1.00 96.31 425 SER A O 1
ATOM 3163 N N . GLY A 1 426 ? -16.191 -15.496 -1.814 1.00 96.69 426 GLY A N 1
ATOM 3164 C CA . GLY A 1 426 ? -15.892 -16.410 -0.714 1.00 96.69 426 GLY A CA 1
ATOM 3165 C C . GLY A 1 426 ? -14.758 -17.396 -1.002 1.00 96.69 426 GLY A C 1
ATOM 3166 O O . GLY A 1 426 ? -14.587 -18.349 -0.241 1.00 96.69 426 GLY A O 1
ATOM 3167 N N . VAL A 1 427 ? -13.975 -17.200 -2.068 1.00 98.69 427 VAL A N 1
ATOM 3168 C CA . VAL A 1 427 ? -12.875 -18.104 -2.433 1.00 98.69 427 VAL A CA 1
ATOM 3169 C C . VAL A 1 427 ? -11.556 -17.603 -1.850 1.00 98.69 427 VAL A C 1
ATOM 3171 O O . VAL A 1 427 ? -11.180 -16.440 -1.990 1.00 98.69 427 VAL A O 1
ATOM 3174 N N . ASP A 1 428 ? -10.830 -18.511 -1.201 1.00 98.69 428 ASP A N 1
ATOM 3175 C CA . ASP A 1 428 ? -9.486 -18.260 -0.683 1.00 98.69 428 ASP A CA 1
ATOM 3176 C C . ASP A 1 428 ? -8.489 -18.030 -1.831 1.00 98.69 428 ASP A C 1
ATOM 3178 O O . ASP A 1 428 ? -8.376 -18.845 -2.754 1.00 98.69 428 ASP A O 1
ATOM 3182 N N . MET A 1 429 ? -7.720 -16.944 -1.767 1.00 98.81 429 MET A N 1
ATOM 3183 C CA . MET A 1 429 ? -6.703 -16.618 -2.769 1.00 98.81 429 MET A CA 1
ATOM 3184 C C . MET A 1 429 ? -5.594 -17.676 -2.855 1.00 98.81 429 MET A C 1
ATOM 3186 O O . MET A 1 429 ? -4.990 -17.850 -3.913 1.00 98.81 429 MET A O 1
ATOM 3190 N N . ARG A 1 430 ? -5.354 -18.468 -1.802 1.00 98.62 430 ARG A N 1
ATOM 3191 C CA . ARG A 1 430 ? -4.431 -19.623 -1.830 1.00 98.62 430 ARG A CA 1
ATOM 3192 C C . ARG A 1 430 ? -4.934 -20.773 -2.704 1.00 98.62 430 ARG A C 1
ATOM 3194 O O . ARG A 1 430 ? -4.151 -21.674 -3.003 1.00 98.62 430 ARG A O 1
ATOM 3201 N N . ASN A 1 431 ? -6.205 -20.720 -3.105 1.00 98.19 431 ASN A N 1
ATOM 3202 C CA . ASN A 1 431 ? -6.894 -21.677 -3.966 1.00 98.19 431 ASN A CA 1
ATOM 3203 C C . ASN A 1 431 ? -7.359 -21.039 -5.290 1.00 98.19 431 ASN A C 1
ATOM 3205 O O . ASN A 1 431 ? -8.249 -21.572 -5.949 1.00 98.19 431 ASN A O 1
ATOM 3209 N N . GLY A 1 432 ? -6.778 -19.906 -5.698 1.00 97.81 432 GLY A N 1
ATOM 3210 C CA . GLY A 1 432 ? -7.121 -19.260 -6.968 1.00 97.81 432 GLY A CA 1
ATOM 3211 C C . GLY A 1 432 ? -8.232 -18.216 -6.894 1.00 97.81 432 GLY A C 1
ATOM 3212 O O . GLY A 1 432 ? -8.661 -17.752 -7.954 1.00 97.81 432 GLY A O 1
ATOM 3213 N N . GLY A 1 433 ? -8.690 -17.840 -5.695 1.00 98.31 433 GLY A N 1
ATOM 3214 C CA . GLY A 1 433 ? -9.579 -16.693 -5.493 1.00 98.31 433 GLY A CA 1
ATOM 3215 C C . GLY A 1 433 ? -8.938 -15.358 -5.894 1.00 98.31 433 GLY A C 1
ATOM 3216 O O . GLY A 1 433 ? -7.731 -15.268 -6.124 1.00 98.31 433 GLY A O 1
ATOM 3217 N N . GLY A 1 434 ? -9.760 -14.321 -5.995 1.00 98.38 434 GLY A N 1
ATOM 3218 C CA . GLY A 1 434 ? -9.365 -12.942 -6.276 1.00 98.38 434 GLY A CA 1
ATOM 3219 C C . GLY A 1 434 ? -10.423 -12.229 -7.113 1.00 98.38 434 GLY A C 1
ATOM 3220 O O . GLY A 1 434 ? -10.634 -12.575 -8.279 1.00 98.38 434 GLY A O 1
ATOM 3221 N N . THR A 1 435 ? -11.068 -11.216 -6.535 1.00 98.62 435 THR A N 1
ATOM 3222 C CA . THR A 1 435 ? -12.033 -10.358 -7.232 1.00 98.62 435 THR A CA 1
ATOM 3223 C C . THR A 1 435 ? -11.279 -9.479 -8.217 1.00 98.62 435 THR A C 1
ATOM 3225 O O . THR A 1 435 ? -10.422 -8.711 -7.796 1.00 98.62 435 THR A O 1
ATOM 3228 N N . VAL A 1 436 ? -11.583 -9.560 -9.512 1.00 98.31 436 VAL A N 1
ATOM 3229 C CA . VAL A 1 436 ? -10.995 -8.655 -10.514 1.00 98.31 436 VAL A CA 1
ATOM 3230 C C . VAL A 1 436 ? -11.542 -7.242 -10.305 1.00 98.31 436 VAL A C 1
ATOM 3232 O O . VAL A 1 436 ? -12.757 -7.064 -10.272 1.00 98.31 436 VAL A O 1
ATOM 3235 N N . LEU A 1 437 ? -10.649 -6.260 -10.185 1.00 97.62 437 LEU A N 1
ATOM 3236 C CA . LEU A 1 437 ? -10.989 -4.845 -10.023 1.00 97.62 437 LEU A CA 1
ATOM 3237 C C . LEU A 1 437 ? -10.817 -4.058 -11.316 1.00 97.62 437 LEU A C 1
ATOM 3239 O O . LEU A 1 437 ? -11.700 -3.297 -11.687 1.00 97.62 437 LEU A O 1
ATOM 3243 N N . LEU A 1 438 ? -9.686 -4.250 -11.996 1.00 97.75 438 LEU A N 1
ATOM 3244 C CA . LEU A 1 438 ? -9.328 -3.474 -13.178 1.00 97.75 438 LEU A CA 1
ATOM 3245 C C . LEU A 1 438 ? -8.566 -4.345 -14.176 1.00 97.75 438 LEU A C 1
ATOM 3247 O O . LEU A 1 438 ? -7.824 -5.244 -13.789 1.00 97.75 438 LEU A O 1
ATOM 3251 N N . GLY A 1 439 ? -8.770 -4.094 -15.464 1.00 96.00 439 GLY A N 1
ATOM 3252 C CA . GLY A 1 439 ? -8.104 -4.784 -16.565 1.00 96.00 439 GLY A CA 1
ATOM 3253 C C . GLY A 1 439 ? -7.995 -3.855 -17.766 1.00 96.00 439 GLY A C 1
ATOM 3254 O O . GLY A 1 439 ? -7.361 -2.813 -17.672 1.00 96.00 439 GLY A O 1
ATOM 3255 N N . ALA A 1 440 ? -8.640 -4.205 -18.879 1.00 95.50 440 ALA A N 1
ATOM 3256 C CA . ALA A 1 440 ? -8.825 -3.276 -19.992 1.00 95.50 440 ALA A CA 1
ATOM 3257 C C . ALA A 1 440 ? -9.850 -2.185 -19.628 1.00 95.50 440 ALA A C 1
ATOM 3259 O O . ALA A 1 440 ? -10.900 -2.494 -19.061 1.00 95.50 440 ALA A O 1
ATOM 3260 N N . TYR A 1 441 ? -9.564 -0.936 -19.988 1.00 94.31 441 TYR A N 1
ATOM 3261 C CA . TYR A 1 441 ? -10.441 0.226 -19.804 1.00 94.31 441 TYR A CA 1
ATOM 3262 C C . TYR A 1 441 ? -10.074 1.302 -20.831 1.00 94.31 441 TYR A C 1
ATOM 3264 O O . TYR A 1 441 ? -8.911 1.428 -21.216 1.00 94.31 441 TYR A O 1
ATOM 3272 N N . GLY A 1 442 ? -11.055 2.070 -21.310 1.00 91.88 442 GLY A N 1
ATOM 3273 C CA . GLY A 1 442 ? -10.817 3.074 -22.352 1.00 91.88 442 GLY A CA 1
ATOM 3274 C C . GLY A 1 442 ? -10.080 2.489 -23.568 1.00 91.88 442 GLY A C 1
ATOM 3275 O O . GLY A 1 442 ? -10.531 1.514 -24.167 1.00 91.88 442 GLY A O 1
ATOM 3276 N N . SER A 1 443 ? -8.935 3.080 -23.927 1.00 91.75 443 SER A N 1
ATOM 3277 C CA . SER A 1 443 ? -8.041 2.597 -24.996 1.00 91.75 443 SER A CA 1
ATOM 3278 C C . SER A 1 443 ? -6.934 1.642 -24.524 1.00 91.75 443 SER A C 1
ATOM 3280 O O . SER A 1 443 ? -6.102 1.223 -25.338 1.00 91.75 443 SER A O 1
ATOM 3282 N N . ASN A 1 444 ? -6.894 1.334 -23.227 1.00 96.19 444 ASN A N 1
ATOM 3283 C CA . ASN A 1 444 ? -5.895 0.473 -22.612 1.00 96.19 444 ASN A CA 1
ATOM 3284 C C . ASN A 1 444 ? -6.371 -0.982 -22.618 1.00 96.19 444 ASN A C 1
ATOM 3286 O O . ASN A 1 444 ? -7.515 -1.293 -22.286 1.00 96.19 444 ASN A O 1
ATOM 3290 N N . VAL A 1 445 ? -5.476 -1.888 -23.003 1.00 96.94 445 VAL A N 1
ATOM 3291 C CA . VAL A 1 445 ? -5.753 -3.323 -23.154 1.00 96.94 445 VAL A CA 1
ATOM 3292 C C . VAL A 1 445 ? -5.512 -4.114 -21.867 1.00 96.94 445 VAL A C 1
ATOM 3294 O O . VAL A 1 445 ? -6.022 -5.223 -21.725 1.00 96.94 445 VAL A O 1
ATOM 3297 N N . ALA A 1 446 ? -4.747 -3.555 -20.927 1.00 97.19 446 ALA A N 1
ATOM 3298 C CA . ALA A 1 446 ? -4.370 -4.202 -19.675 1.00 97.19 446 ALA A CA 1
ATOM 3299 C C . ALA A 1 446 ? -3.897 -3.182 -18.630 1.00 97.19 446 ALA A C 1
ATOM 3301 O O . ALA A 1 446 ? -3.387 -2.123 -19.002 1.00 97.19 446 ALA A O 1
ATOM 3302 N N . ALA A 1 447 ? -3.995 -3.547 -17.349 1.00 97.62 447 ALA A N 1
ATOM 3303 C CA . ALA A 1 447 ? -3.498 -2.763 -16.218 1.00 97.62 447 ALA A CA 1
ATOM 3304 C C . ALA A 1 447 ? -3.043 -3.653 -15.056 1.00 97.62 447 ALA A C 1
ATOM 3306 O O . ALA A 1 447 ? -3.667 -4.680 -14.778 1.00 97.62 447 ALA A O 1
ATOM 3307 N N . GLY A 1 448 ? -1.973 -3.246 -14.373 1.00 97.94 448 GLY A N 1
ATOM 3308 C CA . GLY A 1 448 ? -1.455 -3.928 -13.186 1.00 97.94 448 GLY A CA 1
ATOM 3309 C C . GLY A 1 448 ? -0.105 -3.385 -12.720 1.00 97.94 448 GLY A C 1
ATOM 3310 O O . GLY A 1 448 ? 0.236 -2.232 -12.993 1.00 97.94 448 GLY A O 1
ATOM 3311 N N . GLY A 1 449 ? 0.652 -4.206 -11.989 1.00 97.56 449 GLY A N 1
ATOM 3312 C CA . GLY A 1 449 ? 1.940 -3.822 -11.401 1.00 97.56 449 GLY A CA 1
ATOM 3313 C C . GLY A 1 449 ? 1.774 -2.711 -10.367 1.00 97.56 449 GLY A C 1
ATOM 3314 O O . GLY A 1 449 ? 2.533 -1.749 -10.363 1.00 97.56 449 GLY A O 1
ATOM 3315 N N . GLN A 1 450 ? 0.695 -2.781 -9.588 1.00 98.25 450 GLN A N 1
ATOM 3316 C CA . GLN A 1 450 ? 0.207 -1.668 -8.787 1.00 98.25 450 GLN A CA 1
ATOM 3317 C C . GLN A 1 450 ? 0.957 -1.488 -7.460 1.00 98.25 450 GLN A C 1
ATOM 3319 O O . GLN A 1 450 ? 1.296 -2.467 -6.799 1.00 98.25 450 GLN A O 1
ATOM 3324 N N . SER A 1 451 ? 1.087 -0.238 -7.020 1.00 97.94 451 SER A N 1
ATOM 3325 C CA . SER A 1 451 ? 1.382 0.139 -5.633 1.00 97.94 451 SER A CA 1
ATOM 3326 C C . SER A 1 451 ? 0.221 0.922 -5.034 1.00 97.94 451 SER A C 1
ATOM 3328 O O . SER A 1 451 ? -0.623 1.469 -5.753 1.00 97.94 451 SER A O 1
ATOM 3330 N N . ILE A 1 452 ? 0.158 0.966 -3.704 1.00 97.25 452 ILE A N 1
ATOM 3331 C CA . ILE A 1 452 ? -0.879 1.681 -2.965 1.00 97.25 452 ILE A CA 1
ATOM 3332 C C . ILE A 1 452 ? -0.222 2.597 -1.946 1.00 97.25 452 ILE A C 1
ATOM 3334 O O . ILE A 1 452 ? 0.536 2.152 -1.091 1.00 97.25 452 ILE A O 1
ATOM 3338 N N . HIS A 1 453 ? -0.577 3.877 -1.990 1.00 94.38 453 HIS A N 1
ATOM 3339 C CA . HIS A 1 453 ? -0.154 4.844 -0.991 1.00 94.38 453 HIS A CA 1
ATOM 3340 C C . HIS A 1 453 ? -1.256 5.859 -0.732 1.00 94.38 453 HIS A C 1
ATOM 3342 O O . HIS A 1 453 ? -1.863 6.408 -1.648 1.00 94.38 453 HIS A O 1
ATOM 3348 N N . ARG A 1 454 ? -1.522 6.117 0.547 1.00 87.00 454 ARG A N 1
ATOM 3349 C CA . ARG A 1 454 ? -2.531 7.074 1.013 1.00 87.00 454 ARG A CA 1
ATOM 3350 C C . ARG A 1 454 ? -3.926 6.952 0.370 1.00 87.00 454 ARG A C 1
ATOM 3352 O O . ARG A 1 454 ? -4.596 7.940 0.100 1.00 87.00 454 ARG A O 1
ATOM 3359 N N . GLY A 1 455 ? -4.367 5.715 0.127 1.00 90.50 455 GLY A N 1
ATOM 3360 C CA . GLY A 1 455 ? -5.674 5.434 -0.485 1.00 90.50 455 GLY A CA 1
ATOM 3361 C C . GLY A 1 455 ? -5.712 5.610 -2.006 1.00 90.50 455 GLY A C 1
ATOM 3362 O O . GLY A 1 455 ? -6.759 5.395 -2.607 1.00 90.50 455 GLY A O 1
ATOM 3363 N N . PHE A 1 456 ? -4.585 5.948 -2.629 1.00 95.19 456 PHE A N 1
ATOM 3364 C CA . PHE A 1 456 ? -4.396 5.934 -4.074 1.00 95.19 456 PHE A CA 1
ATOM 3365 C C . PHE A 1 456 ? -3.726 4.639 -4.488 1.00 95.19 456 PHE A C 1
ATOM 3367 O O . PHE A 1 456 ? -2.849 4.145 -3.779 1.00 95.19 456 PHE A O 1
ATOM 3374 N N . THR A 1 457 ? -4.100 4.125 -5.650 1.00 97.12 457 THR A N 1
ATOM 3375 C CA . THR A 1 457 ? -3.325 3.116 -6.354 1.00 97.12 457 THR A CA 1
ATOM 3376 C C . THR A 1 457 ? -2.657 3.752 -7.564 1.00 97.12 457 THR A C 1
ATOM 3378 O O . THR A 1 457 ? -3.313 4.445 -8.340 1.00 97.12 457 THR A O 1
ATOM 3381 N N . ALA A 1 458 ? -1.350 3.546 -7.704 1.00 98.19 458 ALA A N 1
ATOM 3382 C CA . ALA A 1 458 ? -0.645 3.786 -8.955 1.00 98.19 458 ALA A CA 1
ATOM 3383 C C . ALA A 1 458 ? -0.419 2.448 -9.644 1.00 98.19 458 ALA A C 1
ATOM 3385 O O . ALA A 1 458 ? -0.069 1.470 -8.988 1.00 98.19 458 ALA A O 1
ATOM 3386 N N . TYR A 1 459 ? -0.584 2.405 -10.954 1.00 98.44 459 TYR A N 1
ATOM 3387 C CA . TYR A 1 459 ? -0.366 1.210 -11.761 1.00 98.44 459 TYR A CA 1
ATOM 3388 C C . TYR A 1 459 ? 0.144 1.611 -13.139 1.00 98.44 459 TYR A C 1
ATOM 3390 O O . TYR A 1 459 ? 0.112 2.785 -13.506 1.00 98.44 459 TYR A O 1
ATOM 3398 N N . HIS A 1 460 ? 0.644 0.644 -13.901 1.00 98.25 460 HIS A N 1
ATOM 3399 C CA . HIS A 1 460 ? 0.925 0.868 -15.310 1.00 98.25 460 HIS A CA 1
ATOM 3400 C C . HIS A 1 460 ? -0.165 0.216 -16.159 1.00 98.25 460 HIS A C 1
ATOM 3402 O O . HIS A 1 460 ? -0.655 -0.878 -15.856 1.00 98.25 460 HIS A O 1
ATOM 3408 N N . SER A 1 461 ? -0.551 0.891 -17.233 1.00 97.38 461 SER A N 1
ATOM 3409 C CA . SER A 1 461 ? -1.482 0.382 -18.231 1.00 97.38 461 SER A CA 1
ATOM 3410 C C . SER A 1 461 ? -0.790 0.230 -19.576 1.00 97.38 461 SER A C 1
ATOM 3412 O O . SER A 1 461 ? 0.175 0.931 -19.868 1.00 97.38 461 SER A O 1
ATOM 3414 N N . TYR A 1 462 ? -1.266 -0.708 -20.393 1.00 97.88 462 TYR A N 1
ATOM 3415 C CA . TYR A 1 462 ? -0.789 -0.907 -21.759 1.00 97.88 462 TYR A CA 1
ATOM 3416 C C . TYR A 1 462 ? -1.804 -0.358 -22.746 1.00 97.88 462 TYR A C 1
ATOM 3418 O O . TYR A 1 462 ? -2.959 -0.780 -22.746 1.00 97.88 462 TYR A O 1
ATOM 3426 N N . GLY A 1 463 ? -1.366 0.536 -23.625 1.00 95.44 463 GLY A N 1
ATOM 3427 C CA . GLY A 1 463 ? -2.178 1.031 -24.726 1.00 95.44 463 GLY A CA 1
ATOM 3428 C C . GLY A 1 463 ? -2.257 0.029 -25.878 1.00 95.44 463 GLY A C 1
ATOM 3429 O O . GLY A 1 463 ? -1.391 -0.829 -26.061 1.00 95.44 463 GLY A O 1
ATOM 3430 N N . SER A 1 464 ? -3.260 0.192 -26.737 1.00 92.50 464 SER A N 1
ATOM 3431 C CA . SER A 1 464 ? -3.362 -0.544 -28.011 1.00 92.50 464 SER A CA 1
ATOM 3432 C C . SER A 1 464 ? -2.174 -0.319 -28.964 1.00 92.50 464 SER A C 1
ATOM 3434 O O . SER A 1 464 ? -1.929 -1.134 -29.849 1.00 92.50 464 SER A O 1
ATOM 3436 N N . ASN A 1 465 ? -1.397 0.749 -28.764 1.00 92.25 465 ASN A N 1
ATOM 3437 C CA . ASN A 1 465 ? -0.132 1.008 -29.462 1.00 92.25 465 ASN A CA 1
ATOM 3438 C C . ASN A 1 465 ? 1.061 0.203 -28.901 1.00 92.25 465 ASN A C 1
ATOM 3440 O O . ASN A 1 465 ? 2.161 0.285 -29.440 1.00 92.25 465 ASN A O 1
ATOM 3444 N N . GLY A 1 466 ? 0.859 -0.539 -27.810 1.00 91.75 466 GLY A N 1
ATOM 3445 C CA . GLY A 1 466 ? 1.865 -1.339 -27.120 1.00 91.75 466 GLY A CA 1
ATOM 3446 C C . GLY A 1 466 ? 2.788 -0.578 -26.174 1.00 91.75 466 GLY A C 1
ATOM 3447 O O . GLY A 1 466 ? 3.612 -1.213 -25.519 1.00 91.75 466 GLY A O 1
ATOM 3448 N N . GLY A 1 467 ? 2.643 0.744 -26.067 1.00 94.94 467 GLY A N 1
ATOM 3449 C CA . GLY A 1 467 ? 3.309 1.527 -25.030 1.00 94.94 467 GLY A CA 1
ATOM 3450 C C . GLY A 1 467 ? 2.649 1.313 -23.670 1.00 94.94 467 GLY A C 1
ATOM 3451 O O . GLY A 1 467 ? 1.465 0.980 -23.604 1.00 94.94 467 GLY A O 1
ATOM 3452 N N . PHE A 1 468 ? 3.410 1.528 -22.598 1.00 96.44 468 PHE A N 1
ATOM 3453 C CA . PHE A 1 468 ? 2.866 1.583 -21.245 1.00 96.44 468 PHE A CA 1
ATOM 3454 C C . PHE A 1 468 ? 2.896 3.008 -20.693 1.00 96.44 468 PHE A C 1
ATOM 3456 O O . PHE A 1 468 ? 3.747 3.815 -21.081 1.00 96.44 468 PHE A O 1
ATOM 3463 N N . ALA A 1 469 ? 1.975 3.305 -19.783 1.00 97.25 469 ALA A N 1
ATOM 3464 C CA . ALA A 1 469 ? 1.916 4.574 -19.077 1.00 97.25 469 ALA A CA 1
ATOM 3465 C C . ALA A 1 469 ? 1.476 4.382 -17.621 1.00 97.25 469 ALA A C 1
ATOM 3467 O O . ALA A 1 469 ? 0.706 3.477 -17.311 1.00 97.25 469 ALA A O 1
ATOM 3468 N N . LEU A 1 470 ? 1.972 5.259 -16.752 1.00 98.19 470 LEU A N 1
ATOM 3469 C CA . LEU A 1 470 ? 1.516 5.462 -15.388 1.00 98.19 470 LEU A CA 1
ATOM 3470 C C . LEU A 1 470 ? 0.056 5.885 -15.407 1.00 98.19 470 LEU A C 1
ATOM 3472 O O . LEU A 1 470 ? -0.319 6.773 -16.173 1.00 98.19 470 LEU A O 1
ATOM 3476 N N . ASP A 1 471 ? -0.698 5.315 -14.486 1.00 96.69 471 ASP A N 1
ATOM 3477 C CA . ASP A 1 471 ? -2.027 5.749 -14.114 1.00 96.69 471 ASP A CA 1
ATOM 3478 C C . ASP A 1 471 ? -2.166 5.791 -12.582 1.00 96.69 471 ASP A C 1
ATOM 3480 O O . ASP A 1 471 ? -1.452 5.078 -11.870 1.00 96.69 471 ASP A O 1
ATOM 3484 N N . ILE A 1 472 ? -3.027 6.674 -12.069 1.00 96.50 472 ILE A N 1
ATOM 3485 C CA . ILE A 1 472 ? -3.270 6.877 -10.638 1.00 96.50 472 ILE A CA 1
ATOM 3486 C C . ILE A 1 472 ? -4.761 7.102 -10.379 1.00 96.50 472 ILE A C 1
ATOM 3488 O O . ILE A 1 472 ? -5.362 8.072 -10.846 1.00 96.50 472 ILE A O 1
ATOM 3492 N N . GLU A 1 473 ? -5.336 6.260 -9.526 1.00 93.75 473 GLU A N 1
ATOM 3493 C CA . GLU A 1 473 ? -6.740 6.336 -9.131 1.00 93.75 473 GLU A CA 1
ATOM 3494 C C . GLU A 1 473 ? -6.894 6.230 -7.607 1.00 93.75 473 GLU A C 1
ATOM 3496 O O . GLU A 1 473 ? -6.247 5.414 -6.948 1.00 93.75 473 GLU A O 1
ATOM 3501 N N . GLN A 1 474 ? -7.767 7.048 -7.023 1.00 93.00 474 GLN A N 1
ATOM 3502 C CA . GLN A 1 474 ? -8.197 6.901 -5.638 1.00 93.00 474 GLN A CA 1
ATOM 3503 C C . GLN A 1 474 ? -9.064 5.651 -5.504 1.00 93.00 474 GLN A C 1
ATOM 3505 O O . GLN A 1 474 ? -10.097 5.529 -6.160 1.00 93.00 474 GLN A O 1
ATOM 3510 N N . ILE A 1 475 ? -8.699 4.767 -4.579 1.00 93.44 475 ILE A N 1
ATOM 3511 C CA . ILE A 1 475 ? -9.477 3.570 -4.273 1.00 93.44 475 ILE A CA 1
ATOM 3512 C C . ILE A 1 475 ? -10.800 4.002 -3.634 1.00 93.44 475 ILE A C 1
ATOM 3514 O O . ILE A 1 475 ? -10.830 4.489 -2.499 1.00 93.44 475 ILE A O 1
ATOM 3518 N N . GLN A 1 476 ? -11.897 3.803 -4.361 1.00 90.81 476 GLN A N 1
ATOM 3519 C CA . GLN A 1 476 ? -13.248 3.979 -3.835 1.00 90.81 476 GLN A CA 1
ATOM 3520 C C . GLN A 1 476 ? -13.710 2.700 -3.142 1.00 90.81 476 GLN A C 1
ATOM 3522 O O . GLN A 1 476 ? -13.210 1.618 -3.434 1.00 90.81 476 GLN A O 1
ATOM 3527 N N . TRP A 1 477 ? -14.683 2.807 -2.239 1.00 88.75 477 TRP A N 1
ATOM 3528 C CA . TRP A 1 477 ? -15.192 1.670 -1.469 1.00 88.75 477 TRP A CA 1
ATOM 3529 C C . TRP A 1 477 ? -16.706 1.587 -1.600 1.00 88.75 477 TRP A C 1
ATOM 3531 O O . TRP A 1 477 ? -17.412 2.570 -1.375 1.00 88.75 477 TRP A O 1
ATOM 3541 N N . ASN A 1 478 ? -17.221 0.416 -1.969 1.00 82.69 478 ASN A N 1
ATOM 3542 C CA . ASN A 1 478 ? -18.662 0.193 -2.014 1.00 82.69 478 ASN A CA 1
ATOM 3543 C C . ASN A 1 478 ? -19.237 -0.088 -0.613 1.00 82.69 478 ASN A C 1
ATOM 3545 O O . ASN A 1 478 ? -18.506 -0.312 0.353 1.00 82.69 478 ASN A O 1
ATOM 3549 N N . SER A 1 479 ? -20.566 -0.136 -0.500 1.00 81.25 479 SER A N 1
ATOM 3550 C CA . SER A 1 479 ? -21.262 -0.364 0.776 1.00 81.25 479 SER A CA 1
ATOM 3551 C C . SER A 1 479 ? -20.993 -1.732 1.418 1.00 81.25 479 SER A C 1
ATOM 3553 O O . SER A 1 479 ? -21.264 -1.910 2.600 1.00 81.25 479 SER A O 1
ATOM 3555 N N . ALA A 1 480 ? -20.464 -2.703 0.666 1.00 75.88 480 ALA A N 1
ATOM 3556 C CA . ALA A 1 480 ? -20.042 -4.007 1.183 1.00 75.88 480 ALA A CA 1
ATOM 3557 C C . ALA A 1 480 ? -18.571 -4.014 1.659 1.00 75.88 480 ALA A C 1
ATOM 3559 O O . ALA A 1 480 ? -18.042 -5.056 2.074 1.00 75.88 480 ALA A O 1
ATOM 3560 N N . GLY A 1 481 ? -17.900 -2.861 1.595 1.00 80.12 481 GLY A N 1
ATOM 3561 C CA . GLY A 1 481 ? -16.501 -2.693 1.963 1.00 80.12 481 GLY A CA 1
ATOM 3562 C C . GLY A 1 481 ? -15.538 -3.312 0.953 1.00 80.12 481 GLY A C 1
ATOM 3563 O O . GLY A 1 481 ? -14.486 -3.786 1.354 1.00 80.12 481 GLY A O 1
ATOM 3564 N N . TRP A 1 482 ? -15.887 -3.380 -0.332 1.00 93.56 482 TRP A N 1
ATOM 3565 C CA . TRP A 1 482 ? -14.954 -3.795 -1.385 1.00 93.56 482 TRP A CA 1
ATOM 3566 C C . TRP A 1 482 ? -14.424 -2.585 -2.152 1.00 93.56 482 TRP A C 1
ATOM 3568 O O . TRP A 1 482 ? -15.202 -1.657 -2.404 1.00 93.56 482 TRP A O 1
ATOM 3578 N N . PRO A 1 483 ? -13.135 -2.592 -2.536 1.00 95.00 483 PRO A N 1
ATOM 3579 C CA . PRO A 1 483 ? -12.569 -1.525 -3.337 1.00 95.00 483 PRO A CA 1
ATOM 3580 C C . PRO A 1 483 ? -13.166 -1.535 -4.748 1.00 95.00 483 PRO A C 1
ATOM 3582 O O . PRO A 1 483 ? -13.560 -2.581 -5.269 1.00 95.00 483 PRO A O 1
ATOM 3585 N N . VAL A 1 484 ? -13.213 -0.362 -5.364 1.00 91.62 484 VAL A N 1
ATOM 3586 C CA . VAL A 1 484 ? -13.690 -0.125 -6.725 1.00 91.62 484 VAL A CA 1
ATOM 3587 C C . VAL A 1 484 ? -12.662 0.743 -7.440 1.00 91.62 484 VAL A C 1
ATOM 3589 O O . VAL A 1 484 ? -12.238 1.765 -6.899 1.00 91.62 484 VAL A O 1
ATOM 3592 N N . LEU A 1 485 ? -12.292 0.312 -8.644 1.00 91.62 485 LEU A N 1
ATOM 3593 C CA . LEU A 1 485 ? -11.461 1.035 -9.601 1.00 91.62 485 LEU A CA 1
ATOM 3594 C C . LEU A 1 485 ? -12.219 1.088 -10.926 1.00 91.62 485 LEU A C 1
ATOM 3596 O O . LEU A 1 485 ? -12.856 0.103 -11.304 1.00 91.62 485 LEU A O 1
ATOM 3600 N N . ASN A 1 486 ? -12.164 2.216 -11.617 1.00 85.50 486 ASN A N 1
ATOM 3601 C CA . ASN A 1 486 ? -12.861 2.434 -12.882 1.00 85.50 486 ASN A CA 1
ATOM 3602 C C . ASN A 1 486 ? -11.895 2.689 -14.047 1.00 85.50 486 ASN A C 1
ATOM 3604 O O . ASN A 1 486 ? -12.335 2.663 -15.198 1.00 85.50 486 ASN A O 1
ATOM 3608 N N . GLY A 1 487 ? -10.604 2.891 -13.763 1.00 79.69 487 GLY A N 1
ATOM 3609 C CA . GLY A 1 487 ? -9.668 3.471 -14.720 1.00 79.69 487 GLY A CA 1
ATOM 3610 C C . GLY A 1 487 ? -9.830 4.991 -14.763 1.00 79.69 487 GLY A C 1
ATOM 3611 O O . GLY A 1 487 ? -10.961 5.484 -14.680 1.00 79.69 487 GLY A O 1
ATOM 3612 N N . SER A 1 488 ? -8.717 5.730 -14.836 1.00 71.94 488 SER A N 1
ATOM 3613 C CA . SER A 1 488 ? -8.764 7.199 -14.870 1.00 71.94 488 SER A CA 1
ATOM 3614 C C . SER A 1 488 ? -9.054 7.783 -16.252 1.00 71.94 488 SER A C 1
ATOM 3616 O O . SER A 1 488 ? -8.867 7.074 -17.275 1.00 71.94 488 SER A O 1
#

Sequence (488 aa):
MVLLAGLVAAVMAAAGLAFLAPTAANAAIDTNANYVLTSRHSGLVFDIDGASANDGAGLIQWNRTDAVNQQFRFVDAGGGYYRIQSRHSGKVLGLQNQNTADGATVVQETSTNATDQQWTVTESGGYASFVNRLSGKALDVWEWSTAAGGRISQYTATGGTNQQWSLTPVGGVQQPQPNDCASGPTQPPSIGGSLGAHDPALWAGCTGEPWFVYATGDGRFGGGTPPIFRSTNGGQTWQNVGTMWNAKPAWTTQQISGVDNLWAPEIHYDAAQGLYYLYYSASTFGSQRSAIGLATSPTLDPSAPGYGWSDKGVVFQSYNGNAYNAIDPNIIVDASGRHWMAFGSWWQGIHIVELAWPSGKPVSGATPIRLATKSGGIEAPSMTFHNGYYYLFTSIGTCCAGASSTYKITVGRSTSPTGPFIDASGVDMRNGGGTVLLGAYGSNVAAGGQSIHRGFTAYHSYGSNGGFALDIEQIQWNSAGWPVLNGS

Foldseek 3Di:
DDDDDDDDDDDDDDDDDDPDDPDFDFDPFDQVFKWWKAQLLQRFTWFFPPLDLDWPGFTFTAHDPVDQRRIWGWDDLDPQKTFTARRSNRFTWFFVVNDLDAFTTITTHHDPSDQRRIWHWTDDPQWIWTAGRSNRWTWFQPPSDNDGRGGTHTHHDPVDSRRIIHIGTQQQPQQPPPPPAPAAFDDDPAADEPFQAALWAWDQDHVQDKIKTWHQFALVFLNQATWIWIDRHRRHYIDGPGGQHSHDDPVLCVQEPPFSHKGNWYWDDDPVVLKIKIWIKRYDPPDLWIFIWIWIFNDPDPPDPRRHIHTLGTADTGDPPDQFRAGQWEWGAGSVRWIKIWFGKDRLEIWMATDDPPSRHGDVPTDIQDAAGAVQMKGNWEWGGDDQKIKTKIWHFDDDQALPTFIFIWIFIASDPRDQGAHPVRDGRSRHDTHTADADADQFHGWDSWYDDSQKIWIWTHGNRRRIGIDIDRFDADPVGDTHDHTD

Nearest PDB structures (foldseek):
  3cu9-assembly1_A  TM=9.246E-01  e=4.725E-29  Geobacillus stearothermophilus
  1gyd-assembly1_B  TM=9.120E-01  e=5.297E-25  Cellvibrio japonicus
  1gye-assembly1_B  TM=9.132E-01  e=6.440E-25  Cellvibrio japonicus
  3pg0-assembly1_A  TM=9.849E-01  e=1.934E-15  synthetic construct
  3vsf-assembly4_D  TM=9.612E-01  e=4.295E-11  Acetivibrio thermocellus ATCC 27405

pLDDT: mean 90.03, std 15.98, range [32.69, 98.94]

InterPro domains:
  IPR000772 Ricin B, lectin domain [PF14200] (32-108)
  IPR000772 Ricin B, lectin domain [PF14200] (116-171)
  IPR000772 Ricin B, lectin domain [SM00458] (33-168)
  IPR006710 Glycoside hydrolase, family 43 [PF04616] (224-483)
  IPR023296 Glycosyl hydrolase, five-bladed beta-propeller domain superfamily [G3DSA:2.115.10.20] (183-486)
  IPR023296 Glycosyl hydrolase, five-bladed beta-propeller domain superfamily [SSF75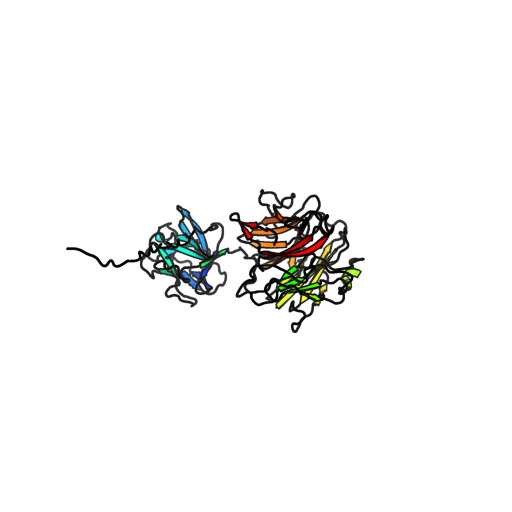005] (188-485)
  IPR035992 Ricin B-like lectins [SSF50370] (30-169)
  IPR050727 Glycosyl hydrolase 43 family arabinanases [PTHR43301] (177-486)

Secondary structure (DSSP, 8-state):
--------------------PPPPEEP---TTSEEEEEETTT--EEEEGGG--STTPBEEEE-----GGG-EEEEEEETTEEEEEETTT--EEEEGGG--STTPBEEEE-----GGG-EEEEEETTEEEEEETTT-PEEEEGGG--STTPBEEEE-----GGG-EEEEEET-------TT-SS-----S--EE----SS-EEE-PPTTSPEEEE----TTSGGGPPEEEEESSTTSEEEEEEES-SS--HHHHHHSTT--SEEEEEEEEETTTTEEEEEEEE--TT-S-EEEEEEEES-S-TTSTT---EEEEEEEEE-TT-SS-S---EEEE-TTS-EEEEE--STT-EEEEEEETTTTEEPTT--PEEEE--TT-EEEEEEEEETTEEEEEEEES--SSGGG---EEEEEEESSTT---B-TTS-BGGGT--EEEESSBTTEEEEEEEEEETTEEEEEEEETTS-EEEEEEE-EE-TTS-EE----

Organism: NCBI:txid58114

Solvent-accessible surface area (backbone atoms only — not comparable to full-atom values): 25073 Å² total; per-residue (Å²): 132,90,82,88,85,86,80,89,78,84,84,80,84,80,80,80,80,79,79,76,71,82,78,70,42,74,49,92,73,61,61,88,41,34,24,35,42,28,33,63,61,54,69,30,20,46,27,36,49,92,61,54,74,54,70,70,34,42,33,20,27,26,78,82,76,84,47,53,43,33,25,33,27,44,41,83,66,59,96,73,26,25,28,47,25,33,62,60,62,69,24,22,42,25,34,53,92,64,44,65,53,73,67,29,48,28,14,32,29,79,77,78,84,47,49,46,30,24,26,34,49,34,31,58,97,84,27,36,32,44,32,30,62,63,59,69,24,16,46,24,38,43,93,67,47,68,52,71,68,29,45,30,17,28,27,76,73,78,83,46,50,43,37,26,27,36,78,44,45,58,77,33,43,62,40,74,57,60,89,79,42,97,44,68,63,67,78,51,96,55,72,46,74,55,37,81,33,43,28,24,18,43,42,68,26,37,64,95,38,56,18,39,33,33,14,35,28,43,58,91,44,35,47,3,22,33,33,34,29,40,12,78,64,54,57,24,47,29,38,72,76,52,43,72,36,74,57,56,65,68,64,49,47,73,76,28,75,77,42,53,35,31,34,29,30,26,70,46,77,39,80,92,77,52,32,35,37,39,35,33,15,34,41,44,93,98,54,36,47,20,26,24,33,36,27,36,20,66,46,91,48,86,87,45,91,76,43,52,68,46,77,67,49,77,46,47,70,26,44,83,86,53,65,38,20,30,33,26,49,24,79,44,66,48,64,85,71,51,37,32,39,32,23,6,42,29,84,60,10,30,28,34,33,50,33,35,80,91,78,71,28,58,34,90,87,61,67,72,42,77,43,26,24,39,90,80,32,23,24,30,33,26,61,50,42,55,98,62,27,31,35,46,32,31,20,31,53,41,69,95,47,34,48,72,20,53,16,22,27,24,33,23,37,15,81,37,94,81,39,76,24,31,16,90,86,70,34,43,14,68,75,50,30,49,38,76,51,43,36,59,43,97,71,27,46,10,22,28,38,38,22,62,32,82,61,28,37,25,24,20,31,20,28,69,86,32,50,60,30,52,46,71,42,60,62,38,69,47,98,87,72,45,77,45,58,79,74,124

Radius of gyration: 27.42 Å; Cα contacts (8 Å, |Δi|>4): 1361; chains: 1; bounding box: 97×83×70 Å

Mean predicted aligned error: 14.12 Å